Protein AF-0000000072255790 (afdb_homodimer)

Secondary structure (DSSP, 8-state):
-EEEEEETTSTHHHHHHHHHHHT--EEEEEE---TTT-PPPGGGGGT-TT--S-EEEETTEEEESHHHHHHHHHHHH--S--SPPTTSHHHHHHHHHHHHIIIIIHHHHHHHHHHHHHHHSS--TTTHHHHHHHHHHHIIIIIHHHHHHHHHHHHHHHHH-SBTTBSS--HHHHHHHHHHHHHHHTT---TT-HHHHHHHHHHHHSHHHHHHHHHHT----/-EEEEEETTSTHHHHHHHHHHHT--EEEEEE---TTT-PPPGGGGGT-TT--S-EEEETTEEEESHHHHHHHHHHHH--S--SPPTTSHHHHHHHHHHHHIIIIIHHHHHHHHHHHHHHHSS--TTTHHHHHHHHHHHIIIIIHHHHHHHHHHHHHHHHH-SBTTBSS--HHHHHHHHHHHHHHHTT---TT-HHHHHHHHHHHHSHHHHHHHHHHT----

Foldseek 3Di:
DKEWEDEPPALSLLVLLLCLVLVDDYHYDYWYADPQPRDTDPVLCVLPVVSDDGWMDDPRDIDDDPLGSNCVCCVVRNPPCLAPDPPDLLNVLLVCLSCCQPPQQVVLLVLLVVLVCQQVPDDPPVCNVVSVVVSVVCCVVPSLVSNCVVLVVVLVCLVQAVARSHPDHHSSLSSNLLSLLSCVLSVVDDPVRVSSVVSNVVCCPDPSSVVSCVVSVHNND/DKEWEDEPPALSLLVLLLCLVLVDDYHYDYWYADPQPRDTDPVLCVLPVVSDDGWMDDPRDIDDDPLGSNCVCCVVRNPPCLAPDPPDLLNVLLVCLSCCQPPQQVVLLVLLVVLVCQQVPDDPPVCNVVSVVVSVVCCVVPSLVSNCVVLVVVLVCLVQAVARSHPDHHSSLSSNLLSLLSCVLSVVDDPVRVSSVVSNVVCCPDPSSVVSCVVSVHNND

InterPro domains:
  IPR004045 Glutathione S-transferase, N-terminal [PF13409] (12-73)
  IPR004045 Glutathione S-transferase, N-terminal [PS50404] (1-81)
  IPR004046 Glutathione S-transferase, C-terminal [PF00043] (144-207)
  IPR010987 Glutathione S-transferase, C-terminal-like [PS50405] (87-221)
  IPR036249 Thioredoxin-like superfamily [SSF52833] (1-84)
  IPR036282 Glutathione S-transferase, C-terminal domain superfamily [SSF47616] (82-215)
  IPR040079 Glutathione transferase family [SFLDS00019] (1-217)

Nearest PDB structures (foldseek):
  4hz4-assembly1_A-2  TM=8.778E-01  e=7.859E-15  Actinobacillus pleuropneumoniae
  3zmk-assembly2_D  TM=7.976E-01  e=3.983E-09  Anopheles funestus
  3wyw-assembly1_A  TM=8.331E-01  e=2.215E-08  Nilaparvata lugens
  8z3b-assembly1_A  TM=8.181E-01  e=3.797E-08  Plutella xylostella
  5ft3-assembly1_A  TM=7.847E-01  e=9.175E-08  Aedes aegypti

Structure (mmCIF, N/CA/C/O backbone):
data_AF-0000000072255790-model_v1
#
loop_
_entity.id
_entity.type
_entity.pdbx_description
1 polymer 'glutathione transferase'
#
loop_
_atom_site.group_PDB
_atom_site.id
_atom_site.type_symbol
_atom_site.label_atom_id
_atom_site.label_alt_id
_atom_site.label_comp_id
_atom_site.label_asym_id
_atom_site.label_entity_id
_atom_site.label_seq_id
_atom_site.pdbx_PDB_ins_code
_atom_site.Cartn_x
_atom_site.Cartn_y
_atom_site.Cartn_z
_atom_site.occupancy
_atom_site.B_iso_or_equiv
_atom_site.auth_seq_id
_atom_site.auth_comp_id
_atom_site.auth_asym_id
_atom_site.auth_atom_id
_atom_site.pdbx_PDB_model_num
ATOM 1 N N . MET A 1 1 ? -0.159 -3.484 -28.5 1 91.5 1 MET A N 1
ATOM 2 C CA . MET A 1 1 ? 1.009 -2.719 -28.078 1 91.5 1 MET A CA 1
ATOM 3 C C . MET A 1 1 ? 0.772 -2.07 -26.719 1 91.5 1 MET A C 1
ATOM 5 O O . MET A 1 1 ? -0.314 -1.554 -26.453 1 91.5 1 MET A O 1
ATOM 9 N N . ILE A 1 2 ? 1.697 -2.137 -25.812 1 98.56 2 ILE A N 1
ATOM 10 C CA . ILE A 1 2 ? 1.582 -1.591 -24.469 1 98.56 2 ILE A CA 1
ATOM 11 C C . ILE A 1 2 ? 1.621 -0.065 -24.516 1 98.56 2 ILE A C 1
ATOM 13 O O . ILE A 1 2 ? 2.422 0.514 -25.266 1 98.56 2 ILE A O 1
ATOM 17 N N . THR A 1 3 ? 0.725 0.592 -23.812 1 98.81 3 THR A N 1
ATOM 18 C CA . THR A 1 3 ? 0.775 2.037 -23.625 1 98.81 3 THR A CA 1
ATOM 19 C C . THR A 1 3 ? 0.955 2.383 -22.156 1 98.81 3 THR A C 1
ATOM 21 O O . THR A 1 3 ? 0.157 1.968 -21.312 1 98.81 3 THR A O 1
ATOM 24 N N . LEU A 1 4 ? 1.981 3.07 -21.828 1 98.81 4 LEU A N 1
ATOM 25 C CA . LEU A 1 4 ? 2.199 3.619 -20.5 1 98.81 4 LEU A CA 1
ATOM 26 C C . LEU A 1 4 ? 1.659 5.043 -20.406 1 98.81 4 LEU A C 1
ATOM 28 O O . LEU A 1 4 ? 2.062 5.918 -21.172 1 98.81 4 LEU A O 1
ATOM 32 N N . HIS A 1 5 ? 0.743 5.32 -19.562 1 98.81 5 HIS A N 1
ATOM 33 C CA . HIS A 1 5 ? 0.313 6.676 -19.234 1 98.81 5 HIS A CA 1
ATOM 34 C C . HIS A 1 5 ? 1.165 7.27 -18.125 1 98.81 5 HIS A C 1
ATOM 36 O O . HIS A 1 5 ? 0.961 6.957 -16.938 1 98.81 5 HIS A O 1
ATOM 42 N N . TYR A 1 6 ? 2.084 8.148 -18.516 1 98.19 6 TYR A N 1
ATOM 43 C CA . TYR A 1 6 ? 3.137 8.656 -17.641 1 98.19 6 TYR A CA 1
ATOM 44 C C . TYR A 1 6 ? 2.82 10.062 -17.156 1 98.19 6 TYR A C 1
ATOM 46 O O . TYR A 1 6 ? 2.693 10.984 -17.969 1 98.19 6 TYR A O 1
ATOM 54 N N . LEU A 1 7 ? 2.627 10.25 -15.914 1 97.94 7 LEU A N 1
ATOM 55 C CA . LEU A 1 7 ? 2.549 11.547 -15.258 1 97.94 7 LEU A CA 1
ATOM 56 C C . LEU A 1 7 ? 3.885 11.914 -14.625 1 97.94 7 LEU A C 1
ATOM 58 O O . LEU A 1 7 ? 4.492 11.102 -13.922 1 97.94 7 LEU A O 1
ATOM 62 N N . ASN A 1 8 ? 4.363 13.148 -14.844 1 95.69 8 ASN A N 1
ATOM 63 C CA . ASN A 1 8 ? 5.617 13.547 -14.211 1 95.69 8 ASN A CA 1
ATOM 64 C C . ASN A 1 8 ? 5.512 13.492 -12.688 1 95.69 8 ASN A C 1
ATOM 66 O O . ASN A 1 8 ? 4.445 13.742 -12.125 1 95.69 8 ASN A O 1
ATOM 70 N N . GLN A 1 9 ? 6.672 13.117 -12.047 1 94.31 9 GLN A N 1
ATOM 71 C CA . GLN A 1 9 ? 6.762 13.047 -10.594 1 94.31 9 GLN A CA 1
ATOM 72 C C . GLN A 1 9 ? 5.719 12.094 -10.023 1 94.31 9 GLN A C 1
ATOM 74 O O . GLN A 1 9 ? 4.973 12.461 -9.109 1 94.31 9 GLN A O 1
ATOM 79 N N . SER A 1 10 ? 5.668 10.969 -10.633 1 96.81 10 SER A N 1
ATOM 80 C CA . SER A 1 10 ? 4.727 9.945 -10.18 1 96.81 10 SER A CA 1
ATOM 81 C C . SER A 1 10 ? 5.383 8.57 -10.133 1 96.81 10 SER A C 1
ATOM 83 O O . SER A 1 10 ? 6.527 8.406 -10.562 1 96.81 10 SER A O 1
ATOM 85 N N . ARG A 1 11 ? 4.66 7.578 -9.602 1 97.81 11 ARG A N 1
ATOM 86 C CA . ARG A 1 11 ? 5.09 6.184 -9.523 1 97.81 11 ARG A CA 1
ATOM 87 C C . ARG A 1 11 ? 5.266 5.59 -10.922 1 97.81 11 ARG A C 1
ATOM 89 O O . ARG A 1 11 ? 5.797 4.484 -11.062 1 97.81 11 ARG A O 1
ATOM 96 N N . ALA A 1 12 ? 4.938 6.312 -11.961 1 98.12 12 ALA A N 1
ATOM 97 C CA . ALA A 1 12 ? 4.996 5.777 -13.32 1 98.12 12 ALA A CA 1
ATOM 98 C C . ALA A 1 12 ? 6.445 5.574 -13.766 1 98.12 12 ALA A C 1
ATOM 100 O O . ALA A 1 12 ? 6.711 4.828 -14.711 1 98.12 12 ALA A O 1
ATOM 101 N N . LEU A 1 13 ? 7.336 6.23 -13.094 1 98.06 13 LEU A N 1
ATOM 102 C CA . LEU A 1 13 ? 8.742 6.082 -13.445 1 98.06 13 LEU A CA 1
ATOM 103 C C . LEU A 1 13 ? 9.195 4.633 -13.305 1 98.06 13 LEU A C 1
ATOM 105 O O . LEU A 1 13 ? 9.945 4.125 -14.133 1 98.06 13 LEU A O 1
ATOM 109 N N . ARG A 1 14 ? 8.711 3.941 -12.273 1 98.44 14 ARG A N 1
ATOM 110 C CA . ARG A 1 14 ? 9.188 2.576 -12.078 1 98.44 14 ARG A CA 1
ATOM 111 C C . ARG A 1 14 ? 8.57 1.631 -13.109 1 98.44 14 ARG A C 1
ATOM 113 O O . ARG A 1 14 ? 9.18 0.618 -13.469 1 98.44 14 ARG A O 1
ATOM 120 N N . VAL A 1 15 ? 7.387 1.988 -13.602 1 98.69 15 VAL A N 1
ATOM 121 C CA . VAL A 1 15 ? 6.801 1.173 -14.664 1 98.69 15 VAL A CA 1
ATOM 122 C C . VAL A 1 15 ? 7.574 1.377 -15.961 1 98.69 15 VAL A C 1
ATOM 124 O O . VAL A 1 15 ? 7.82 0.421 -16.703 1 98.69 15 VAL A O 1
ATOM 127 N N . TRP A 1 16 ? 7.91 2.639 -16.156 1 98.62 16 TRP A N 1
ATOM 128 C CA . TRP A 1 16 ? 8.742 2.928 -17.328 1 98.62 16 TRP A CA 1
ATOM 129 C C . TRP A 1 16 ? 10.055 2.146 -17.266 1 98.62 16 TRP A C 1
ATOM 131 O O . TRP A 1 16 ? 10.438 1.485 -18.234 1 98.62 16 TRP A O 1
ATOM 141 N N . TRP A 1 17 ? 10.711 2.17 -16.141 1 98.75 17 TRP A N 1
ATOM 142 C CA . TRP A 1 17 ? 11.938 1.422 -15.906 1 98.75 17 TRP A CA 1
ATOM 143 C C . TRP A 1 17 ? 11.734 -0.065 -16.172 1 98.75 17 TRP A C 1
ATOM 145 O O . TRP A 1 17 ? 12.531 -0.693 -16.875 1 98.75 17 TRP A O 1
ATOM 155 N N . LEU A 1 18 ? 10.648 -0.625 -15.695 1 98.88 18 LEU A N 1
ATOM 156 C CA . LEU A 1 18 ? 10.344 -2.039 -15.891 1 98.88 18 LEU A CA 1
ATOM 157 C C . LEU A 1 18 ? 10.219 -2.369 -17.375 1 98.88 18 LEU A C 1
ATOM 159 O O . LEU A 1 18 ? 10.75 -3.385 -17.828 1 98.88 18 LEU A O 1
ATOM 163 N N . LEU A 1 19 ? 9.523 -1.516 -18.094 1 98.81 19 LEU A N 1
ATOM 164 C CA . LEU A 1 19 ? 9.336 -1.751 -19.531 1 98.81 19 LEU A CA 1
ATOM 165 C C . LEU A 1 19 ? 10.68 -1.786 -20.25 1 98.81 19 LEU A C 1
ATOM 167 O O . LEU A 1 19 ? 10.891 -2.607 -21.141 1 98.81 19 LEU A O 1
ATOM 171 N N . GLU A 1 20 ? 11.57 -0.917 -19.812 1 98.69 20 GLU A N 1
ATOM 172 C CA . GLU A 1 20 ? 12.922 -0.911 -20.375 1 98.69 20 GLU A CA 1
ATOM 173 C C . GLU A 1 20 ? 13.672 -2.188 -20.031 1 98.69 20 GLU A C 1
ATOM 175 O O . GLU A 1 20 ? 14.406 -2.736 -20.859 1 98.69 20 GLU A O 1
ATOM 180 N N . GLU A 1 21 ? 13.531 -2.656 -18.797 1 98.75 21 GLU A N 1
ATOM 181 C CA . GLU A 1 21 ? 14.18 -3.896 -18.375 1 98.75 21 GLU A CA 1
ATOM 182 C C . GLU A 1 21 ? 13.656 -5.09 -19.172 1 98.75 21 GLU A C 1
ATOM 184 O O . GLU A 1 21 ? 14.414 -6.004 -19.5 1 98.75 21 GLU A O 1
ATOM 189 N N . LEU A 1 22 ? 12.375 -5.047 -19.438 1 98.62 22 LEU A N 1
ATOM 190 C CA . LEU A 1 22 ? 11.727 -6.16 -20.125 1 98.62 22 LEU A CA 1
ATOM 191 C C . LEU A 1 22 ? 12.039 -6.141 -21.625 1 98.62 22 LEU A C 1
ATOM 193 O O . LEU A 1 22 ? 11.859 -7.148 -22.312 1 98.62 22 LEU A O 1
ATOM 197 N N . GLU A 1 23 ? 12.477 -5.039 -22.156 1 97.69 23 GLU A N 1
ATOM 198 C CA . GLU A 1 23 ? 12.82 -4.871 -23.562 1 97.69 23 GLU A CA 1
ATOM 199 C C . GLU A 1 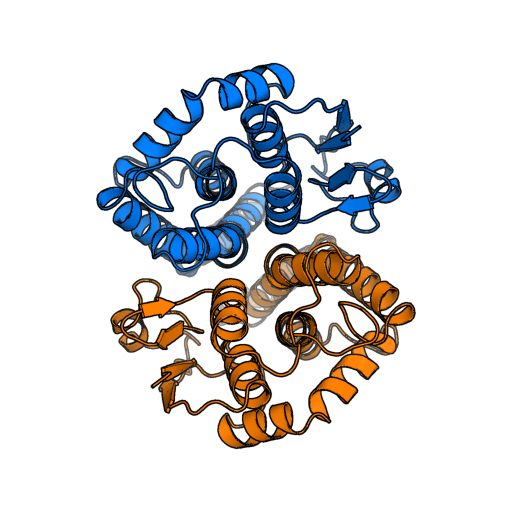23 ? 11.656 -5.25 -24.469 1 97.69 23 GLU A C 1
ATOM 201 O O . GLU A 1 23 ? 11.82 -6.016 -25.406 1 97.69 23 GLU A O 1
ATOM 206 N N . VAL A 1 24 ? 10.516 -4.762 -24.125 1 97.25 24 VAL A N 1
ATOM 207 C CA . VAL A 1 24 ? 9.328 -4.941 -24.953 1 97.25 24 VAL A CA 1
ATOM 208 C C . VAL A 1 24 ? 8.922 -3.604 -25.578 1 97.25 24 VAL A C 1
ATOM 210 O O . VAL A 1 24 ? 9.188 -2.543 -25 1 97.25 24 VAL A O 1
ATOM 213 N N . PRO A 1 25 ? 8.375 -3.68 -26.766 1 97.56 25 PRO A N 1
ATOM 214 C CA . PRO A 1 25 ? 7.887 -2.428 -27.359 1 97.56 25 PRO A CA 1
ATOM 215 C C . PRO A 1 25 ? 6.742 -1.811 -26.562 1 97.56 25 PRO A C 1
ATOM 217 O O . PRO A 1 25 ? 5.879 -2.531 -26.047 1 97.56 25 PRO A O 1
ATOM 220 N N . TYR A 1 26 ? 6.766 -0.517 -26.438 1 98.38 26 TYR A N 1
ATOM 221 C CA . TYR A 1 26 ? 5.703 0.207 -25.734 1 98.38 26 TYR A CA 1
ATOM 222 C C . TYR A 1 26 ? 5.586 1.634 -26.266 1 98.38 26 TYR A C 1
ATOM 224 O O . TYR A 1 26 ? 6.523 2.158 -26.859 1 98.38 26 TYR A O 1
ATOM 232 N N . ASP A 1 27 ? 4.445 2.197 -26.078 1 98.44 27 ASP A N 1
ATOM 233 C CA . ASP A 1 27 ? 4.199 3.619 -26.281 1 98.44 27 ASP A CA 1
ATOM 234 C C . ASP A 1 27 ? 4.02 4.352 -24.953 1 98.44 27 ASP A C 1
ATOM 236 O O . ASP A 1 27 ? 3.674 3.738 -23.953 1 98.44 27 ASP A O 1
ATOM 240 N N . VAL A 1 28 ? 4.281 5.652 -25.016 1 98.25 28 VAL A N 1
ATOM 241 C CA . VAL A 1 28 ? 4.098 6.461 -23.812 1 98.25 28 VAL A CA 1
ATOM 242 C C . VAL A 1 28 ? 3.182 7.645 -24.125 1 98.25 28 VAL A C 1
ATOM 244 O O . VAL A 1 28 ? 3.391 8.359 -25.109 1 98.25 28 VAL A O 1
ATOM 247 N N . LYS A 1 29 ? 2.15 7.773 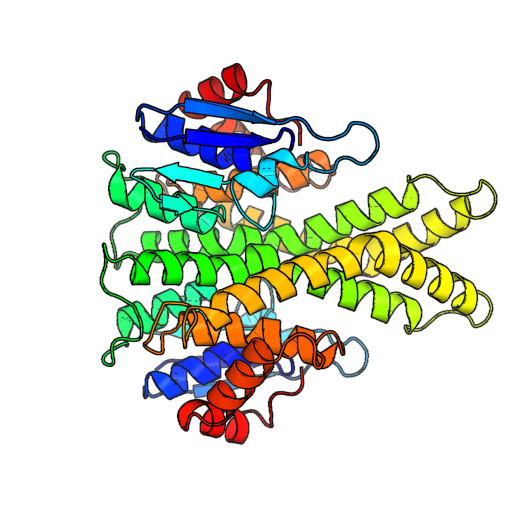-23.406 1 98.38 29 LYS A N 1
ATOM 248 C CA . LYS A 1 29 ? 1.379 9.008 -23.344 1 98.38 29 LYS A CA 1
ATOM 249 C C . LYS A 1 29 ? 1.753 9.836 -22.109 1 98.38 29 LYS A C 1
ATOM 251 O O . LYS A 1 29 ? 1.591 9.375 -20.984 1 98.38 29 LYS A O 1
ATOM 256 N N . ARG A 1 30 ? 2.16 11.031 -22.344 1 97.56 30 ARG A N 1
ATOM 257 C CA . ARG A 1 30 ? 2.686 11.867 -21.266 1 97.56 30 ARG A CA 1
ATOM 258 C C . ARG A 1 30 ? 1.626 12.836 -20.75 1 97.56 30 ARG A C 1
ATOM 260 O O . ARG A 1 30 ? 0.85 13.383 -21.531 1 97.56 30 ARG A O 1
ATOM 267 N N . TYR A 1 31 ? 1.588 12.977 -19.5 1 97.56 31 TYR A N 1
ATOM 268 C CA . TYR A 1 31 ? 0.763 13.953 -18.781 1 97.56 31 TYR A CA 1
ATOM 269 C C . TYR A 1 31 ? 1.612 14.82 -17.875 1 97.56 31 TYR A C 1
ATOM 271 O O . TYR A 1 31 ? 2.635 14.375 -17.344 1 97.56 31 TYR A O 1
ATOM 279 N N . GLN A 1 32 ? 1.196 16.047 -17.703 1 95.88 32 GLN A N 1
ATOM 280 C CA . GLN A 1 32 ? 1.901 16.984 -16.828 1 95.88 32 GLN A CA 1
ATOM 281 C C . GLN A 1 32 ? 1.011 17.422 -15.68 1 95.88 32 GLN A C 1
ATOM 283 O O . GLN A 1 32 ? -0.169 17.719 -15.875 1 95.88 32 GLN A O 1
ATOM 288 N N . ARG A 1 33 ? 1.603 17.422 -14.5 1 95.31 33 ARG A N 1
ATOM 289 C CA . ARG A 1 33 ? 0.9 17.969 -13.344 1 95.31 33 ARG A CA 1
ATOM 290 C C . ARG A 1 33 ? 0.664 19.453 -13.508 1 95.31 33 ARG A C 1
ATOM 292 O O . ARG A 1 33 ? 1.462 20.156 -14.141 1 95.31 33 ARG A O 1
ATOM 299 N N . ASP A 1 34 ? -0.507 19.812 -12.844 1 93.88 34 ASP A N 1
ATOM 300 C CA . ASP A 1 34 ? -0.722 21.25 -12.75 1 93.88 34 ASP A CA 1
ATOM 301 C C . ASP A 1 34 ? 0.382 21.922 -11.93 1 93.88 34 ASP A C 1
ATOM 303 O O . ASP A 1 34 ? 0.703 21.469 -10.828 1 93.88 34 ASP A O 1
ATOM 307 N N . GLU A 1 35 ? 0.889 22.984 -12.367 1 89.62 35 GLU A N 1
ATOM 308 C CA . GLU A 1 35 ? 2.057 23.594 -11.742 1 89.62 35 GLU A CA 1
ATOM 309 C C . GLU A 1 35 ? 1.704 24.188 -10.383 1 89.62 35 GLU A C 1
ATOM 311 O O . GLU A 1 35 ? 2.566 24.312 -9.508 1 89.62 35 GLU A O 1
ATOM 316 N N . THR A 1 36 ? 0.464 24.531 -10.266 1 86.38 36 THR A N 1
ATOM 317 C CA . THR A 1 36 ? 0.039 25.188 -9.031 1 86.38 36 THR A CA 1
ATOM 318 C C . THR A 1 36 ? -0.471 24.156 -8.023 1 86.38 36 THR A C 1
ATOM 320 O O . THR A 1 36 ? 0.025 24.078 -6.898 1 86.38 36 THR A O 1
ATOM 323 N N . THR A 1 37 ? -1.262 23.266 -8.477 1 86.69 37 THR A N 1
ATOM 324 C CA . THR A 1 37 ? -1.929 22.359 -7.551 1 86.69 37 THR A CA 1
ATOM 325 C C . THR A 1 37 ? -1.166 21.047 -7.445 1 86.69 37 THR A C 1
ATOM 327 O O . THR A 1 37 ? -1.41 20.25 -6.531 1 86.69 37 THR A O 1
ATOM 330 N N . MET A 1 38 ? -0.353 20.766 -8.422 1 88.88 38 MET A N 1
ATOM 331 C CA . MET A 1 38 ? 0.423 19.531 -8.516 1 88.88 38 MET A CA 1
ATOM 332 C C . MET A 1 38 ? -0.489 18.328 -8.734 1 88.88 38 MET A C 1
ATOM 334 O O . MET A 1 38 ? -0.078 17.188 -8.523 1 88.88 38 MET A O 1
ATOM 338 N N . LEU A 1 39 ? -1.723 18.609 -9.148 1 91.69 39 LEU A N 1
ATOM 339 C CA . LEU A 1 39 ? -2.674 17.531 -9.414 1 91.69 39 LEU A CA 1
ATOM 340 C C . LEU A 1 39 ? -2.564 17.047 -10.859 1 91.69 39 LEU A C 1
ATOM 342 O O . LEU A 1 39 ? -2.1 17.797 -11.727 1 91.69 39 LEU A O 1
ATOM 346 N N . ALA A 1 40 ? -2.9 15.789 -11.039 1 96 40 ALA A N 1
ATOM 347 C CA . ALA A 1 40 ? -2.957 15.234 -12.391 1 96 40 ALA A CA 1
ATOM 348 C C . ALA A 1 40 ? -4.059 15.898 -13.211 1 96 40 ALA A C 1
ATOM 350 O O . ALA A 1 40 ? -5.078 16.328 -12.664 1 96 40 ALA A O 1
ATOM 351 N N . PRO A 1 41 ? -3.854 15.969 -14.523 1 97 41 PRO A N 1
ATOM 352 C CA . PRO A 1 41 ? -4.902 16.547 -15.375 1 97 41 PRO A CA 1
ATOM 353 C C . PRO A 1 41 ? -6.109 15.617 -15.523 1 97 41 PRO A C 1
ATOM 355 O O . PRO A 1 41 ? -5.984 14.398 -15.359 1 97 41 PRO A O 1
ATOM 358 N N . ALA A 1 42 ? -7.238 16.188 -15.836 1 95.25 42 ALA A N 1
ATOM 359 C CA . ALA A 1 42 ? -8.508 15.461 -15.914 1 95.25 42 ALA A CA 1
ATOM 360 C C . ALA A 1 42 ? -8.469 14.398 -17.016 1 95.25 42 ALA A C 1
ATOM 362 O O . ALA A 1 42 ? -9.242 13.445 -16.984 1 95.25 42 ALA A O 1
ATOM 363 N N . GLU A 1 43 ? -7.574 14.547 -17.953 1 97 43 GLU A N 1
ATOM 364 C CA . GLU A 1 43 ? -7.465 13.625 -19.078 1 97 43 GLU A CA 1
ATOM 365 C C . GLU A 1 43 ? -7.164 12.203 -18.594 1 97 43 GLU A C 1
ATOM 367 O O . GLU A 1 43 ? -7.57 11.234 -19.234 1 97 43 GLU A O 1
ATOM 372 N N . LEU A 1 44 ? -6.465 12.148 -17.516 1 97.81 44 LEU A N 1
ATOM 373 C CA . LEU A 1 44 ? -6.098 10.836 -17.016 1 97.81 44 LEU A CA 1
ATOM 374 C C . LEU A 1 44 ? -7.328 10.062 -16.547 1 97.81 44 LEU A C 1
ATOM 376 O O . LEU A 1 44 ? -7.316 8.828 -16.516 1 97.81 44 LEU A O 1
ATOM 380 N N . LYS A 1 45 ? -8.383 10.766 -16.188 1 97.25 45 LYS A N 1
ATOM 381 C CA . LYS A 1 45 ? -9.617 10.133 -15.734 1 97.25 45 LYS A CA 1
ATOM 382 C C . LYS A 1 45 ? -10.32 9.422 -16.891 1 97.25 45 LYS A C 1
ATOM 384 O O . LYS A 1 45 ? -11.18 8.57 -16.672 1 97.25 45 LYS A O 1
ATOM 389 N N . ARG A 1 46 ? -9.953 9.719 -18.094 1 97.12 46 ARG A N 1
ATOM 390 C CA . ARG A 1 46 ? -10.508 9.055 -19.266 1 97.12 46 ARG A CA 1
ATOM 391 C C . ARG A 1 46 ? -9.914 7.656 -19.438 1 97.12 46 ARG A C 1
ATOM 393 O O . ARG A 1 46 ? -10.508 6.801 -20.094 1 97.12 46 ARG A O 1
ATOM 400 N N . VAL A 1 47 ? -8.727 7.52 -18.844 1 97.81 47 VAL A N 1
ATOM 401 C CA . VAL A 1 47 ? -8.047 6.234 -18.938 1 97.81 47 VAL A CA 1
ATOM 402 C C . VAL A 1 47 ? -8.508 5.309 -17.828 1 97.81 47 VAL A C 1
ATOM 404 O O . VAL A 1 47 ? -8.789 4.129 -18.062 1 97.81 47 VAL A O 1
ATOM 407 N N . HIS A 1 48 ? -8.625 5.859 -16.672 1 98.06 48 HIS A N 1
ATOM 408 C CA . HIS A 1 48 ? -9.062 5.141 -15.477 1 98.06 48 HIS A CA 1
ATOM 409 C C . HIS A 1 48 ? -9.805 6.07 -14.523 1 98.06 48 HIS A C 1
ATOM 411 O O . HIS A 1 48 ? -9.383 7.207 -14.305 1 98.06 48 HIS A O 1
ATOM 417 N N . PRO A 1 49 ? -10.805 5.582 -13.805 1 97.31 49 PRO A N 1
ATOM 418 C CA . PRO A 1 49 ? -11.672 6.453 -13.008 1 97.31 49 PRO A CA 1
ATOM 419 C C . PRO A 1 49 ? -10.914 7.172 -11.891 1 97.31 49 PRO A C 1
ATOM 421 O O . PRO A 1 49 ? -11.305 8.266 -11.484 1 97.31 49 PRO A O 1
ATOM 424 N N . LEU A 1 50 ? -9.852 6.652 -11.445 1 97.81 50 LEU A N 1
ATOM 425 C CA . LEU A 1 50 ? -9.109 7.25 -10.344 1 97.81 50 LEU A CA 1
ATOM 426 C C . LEU A 1 50 ? -8.227 8.398 -10.836 1 97.81 50 LEU A C 1
ATOM 428 O O . LEU A 1 50 ? -7.762 9.219 -10.047 1 97.81 50 LEU A O 1
ATOM 432 N N . GLY A 1 51 ? -7.965 8.438 -12.117 1 97.81 51 GLY A N 1
ATOM 433 C CA . GLY A 1 51 ? -7.223 9.539 -12.719 1 97.81 51 GLY A CA 1
ATOM 434 C C . GLY A 1 51 ? -5.797 9.641 -12.211 1 97.81 51 GLY A C 1
ATOM 435 O O . GLY A 1 51 ? -5.27 10.75 -12.062 1 97.81 51 GLY A O 1
ATOM 436 N N . LYS A 1 52 ? -5.219 8.492 -11.938 1 96.88 52 LYS A N 1
ATOM 437 C CA . LYS A 1 52 ? -3.867 8.484 -11.391 1 96.88 52 LYS A CA 1
ATOM 438 C C . LYS A 1 52 ? -2.898 7.754 -12.312 1 96.88 52 LYS A C 1
ATOM 440 O O . LYS A 1 52 ? -3.316 7.133 -13.297 1 96.88 52 LYS A O 1
ATOM 445 N N . SER A 1 53 ? -1.697 7.918 -12.078 1 97.88 53 SER A N 1
ATOM 446 C CA . SER A 1 53 ? -0.581 7.234 -12.719 1 97.88 53 SER A CA 1
ATOM 447 C C . SER A 1 53 ? 0.33 6.57 -11.695 1 97.88 53 SER A C 1
ATOM 449 O O . SER A 1 53 ? 0.607 7.145 -10.641 1 97.88 53 SER A O 1
ATOM 451 N N . PRO A 1 54 ? 0.727 5.32 -12 1 97.94 54 PRO A N 1
ATOM 452 C CA . PRO A 1 54 ? 0.808 4.66 -13.305 1 97.94 54 PRO A CA 1
ATOM 453 C C . PRO A 1 54 ? -0.483 3.934 -13.68 1 97.94 54 PRO A C 1
ATOM 455 O O . PRO A 1 54 ? -1.225 3.49 -12.797 1 97.94 54 PRO A O 1
ATOM 458 N N . VAL A 1 55 ? -0.732 3.91 -14.922 1 98.75 55 VAL A N 1
ATOM 459 C CA . VAL A 1 55 ? -1.743 3.074 -15.562 1 98.75 55 VAL A CA 1
ATOM 460 C C . VAL A 1 55 ? -1.276 2.678 -16.953 1 98.75 55 VAL A C 1
ATOM 462 O O . VAL A 1 55 ? -0.662 3.479 -17.672 1 98.75 55 VAL A O 1
ATOM 465 N N . ILE A 1 56 ? -1.479 1.408 -17.328 1 98.88 56 ILE A N 1
ATOM 466 C CA . ILE A 1 56 ? -1.09 0.951 -18.656 1 98.88 56 ILE A CA 1
ATOM 467 C C . ILE A 1 56 ? -2.301 0.356 -19.375 1 98.88 56 ILE A C 1
ATOM 469 O O . ILE A 1 56 ? -3.287 -0.016 -18.734 1 98.88 56 ILE A O 1
ATOM 473 N N . GLU A 1 57 ? -2.227 0.341 -20.641 1 98.75 57 GLU A N 1
ATOM 474 C CA . GLU A 1 57 ? -3.123 -0.426 -21.5 1 98.75 57 GLU A CA 1
ATOM 475 C C . GLU A 1 57 ? -2.365 -1.509 -22.266 1 98.75 57 GLU A C 1
ATOM 477 O O . GLU A 1 57 ? -1.284 -1.257 -22.797 1 98.75 57 GLU A O 1
ATOM 482 N N . ASP A 1 58 ? -2.834 -2.684 -22.234 1 98.38 58 ASP A N 1
ATOM 483 C CA . ASP A 1 58 ? -2.258 -3.795 -22.984 1 98.38 58 ASP A CA 1
ATOM 484 C C . ASP A 1 58 ? -3.334 -4.801 -23.391 1 98.38 58 ASP A C 1
ATOM 486 O O . ASP A 1 58 ? -4.027 -5.355 -22.547 1 98.38 58 ASP A O 1
ATOM 490 N N . ASP A 1 59 ? -3.508 -5.082 -24.703 1 95.88 59 ASP A N 1
ATOM 491 C CA . ASP A 1 59 ? -4.434 -6.074 -25.234 1 95.88 59 ASP A CA 1
ATOM 492 C C . ASP A 1 59 ? -5.855 -5.832 -24.719 1 95.88 59 ASP A C 1
ATOM 494 O O . ASP A 1 59 ? -6.504 -6.75 -24.219 1 95.88 59 ASP A O 1
ATOM 498 N N . GLY A 1 60 ? -6.211 -4.602 -24.688 1 95.38 60 GLY A N 1
ATOM 499 C CA . GLY A 1 60 ? -7.578 -4.234 -24.359 1 95.38 60 GLY A CA 1
ATOM 500 C C . GLY A 1 60 ? -7.816 -4.121 -22.859 1 95.38 60 GLY A C 1
ATOM 501 O O . GLY A 1 60 ? -8.922 -3.791 -22.422 1 95.38 60 GLY A O 1
ATOM 502 N N . GLN A 1 61 ? -6.766 -4.316 -22.062 1 96.44 61 GLN A N 1
ATOM 503 C CA . GLN A 1 61 ? -6.883 -4.219 -20.609 1 96.44 61 GLN A CA 1
ATOM 504 C C . GLN A 1 61 ? -6.266 -2.92 -20.094 1 96.44 61 GLN A C 1
ATOM 506 O O . GLN A 1 61 ? -5.242 -2.467 -20.609 1 96.44 61 GLN A O 1
ATOM 511 N N . VAL A 1 62 ? -6.918 -2.297 -19.125 1 98.25 62 VAL A N 1
ATOM 512 C CA . VAL A 1 62 ? -6.375 -1.165 -18.375 1 98.25 62 VAL A CA 1
ATOM 513 C C . VAL A 1 62 ? -5.941 -1.622 -16.984 1 98.25 62 VAL A C 1
ATOM 515 O O . VAL A 1 62 ? -6.742 -2.172 -16.234 1 98.25 62 VAL A O 1
ATOM 518 N N . ILE A 1 63 ? -4.703 -1.434 -16.672 1 98.44 63 ILE A N 1
ATOM 519 C CA . ILE A 1 63 ? -4.148 -1.951 -15.422 1 98.44 63 ILE A CA 1
ATOM 520 C C . ILE A 1 63 ? -3.514 -0.812 -14.633 1 98.44 63 ILE A C 1
ATOM 522 O O . ILE A 1 63 ? -2.664 -0.083 -15.148 1 98.44 63 ILE A O 1
ATOM 526 N N . ALA A 1 64 ? -3.963 -0.692 -13.391 1 98.38 64 ALA A N 1
ATOM 527 C CA . ALA A 1 64 ? -3.406 0.298 -12.477 1 98.38 64 ALA A CA 1
ATOM 528 C C . ALA A 1 64 ? -2.719 -0.377 -11.289 1 98.38 64 ALA A C 1
ATOM 530 O O . ALA A 1 64 ? -2.717 -1.605 -11.188 1 98.38 64 ALA A O 1
ATOM 531 N N . GLU A 1 65 ? -2.193 0.404 -10.406 1 98.38 65 GLU A N 1
ATOM 532 C CA . GLU A 1 65 ? -1.444 -0.058 -9.242 1 98.38 65 GLU A CA 1
ATOM 533 C C . GLU A 1 65 ? -0.061 -0.565 -9.633 1 98.38 65 GLU A C 1
ATOM 535 O O . GLU A 1 65 ? 0.058 -1.519 -10.406 1 98.38 65 GLU A O 1
ATOM 540 N N . SER A 1 66 ? 0.99 0.036 -9.023 1 98.62 66 SER A N 1
ATOM 541 C CA . SER A 1 66 ? 2.365 -0.291 -9.383 1 98.62 66 SER A CA 1
ATOM 542 C C . SER A 1 66 ? 2.631 -1.787 -9.25 1 98.62 66 SER A C 1
ATOM 544 O O . SER A 1 66 ? 3.084 -2.43 -10.203 1 98.62 66 SER A O 1
ATOM 546 N N . GLY A 1 67 ? 2.275 -2.342 -8.086 1 98.75 67 GLY A N 1
ATOM 547 C CA . GLY A 1 67 ? 2.516 -3.76 -7.871 1 98.75 67 GLY A CA 1
ATOM 548 C C . GLY A 1 67 ? 1.761 -4.648 -8.836 1 98.75 67 GLY A C 1
ATOM 549 O O . GLY A 1 67 ? 2.301 -5.645 -9.328 1 98.75 67 GLY A O 1
ATOM 550 N N . ALA A 1 68 ? 0.542 -4.305 -9.172 1 98.81 68 ALA A N 1
ATOM 551 C CA . ALA A 1 68 ? -0.271 -5.078 -10.102 1 98.81 68 ALA A CA 1
ATOM 552 C C . ALA A 1 68 ? 0.293 -4.996 -11.523 1 98.81 68 ALA A C 1
ATOM 554 O O . ALA A 1 68 ? 0.324 -5.996 -12.242 1 98.81 68 ALA A O 1
ATOM 555 N N . ILE A 1 69 ? 0.724 -3.818 -11.914 1 98.88 69 ILE A N 1
ATOM 556 C CA . ILE A 1 69 ? 1.313 -3.627 -13.242 1 98.88 69 ILE A CA 1
ATOM 557 C C . ILE A 1 69 ? 2.584 -4.465 -13.359 1 98.88 69 ILE A C 1
ATOM 559 O O . ILE A 1 69 ? 2.801 -5.129 -14.375 1 98.88 69 ILE A O 1
ATOM 563 N N . ILE A 1 70 ? 3.389 -4.422 -12.305 1 98.88 70 ILE A N 1
ATOM 564 C CA . ILE A 1 70 ? 4.633 -5.188 -12.305 1 98.88 70 ILE A CA 1
ATOM 565 C C . ILE A 1 70 ? 4.324 -6.672 -12.469 1 98.88 70 ILE A C 1
ATOM 567 O O . ILE A 1 70 ? 4.934 -7.352 -13.297 1 98.88 70 ILE A O 1
ATOM 571 N N . GLU A 1 71 ? 3.357 -7.148 -11.68 1 98.69 71 GLU A N 1
ATOM 572 C CA . GLU A 1 71 ? 3 -8.562 -11.773 1 98.69 71 GLU A CA 1
ATOM 573 C C . GLU A 1 71 ? 2.451 -8.906 -13.156 1 98.69 71 GLU A C 1
ATOM 575 O O . GLU A 1 71 ? 2.787 -9.945 -13.719 1 98.69 71 GLU A O 1
ATOM 580 N N . TYR A 1 72 ? 1.671 -8.062 -13.703 1 98.56 72 TYR A N 1
ATOM 581 C CA . TYR A 1 72 ? 1.1 -8.289 -15.023 1 98.56 72 TYR A CA 1
ATOM 582 C C . TYR A 1 72 ? 2.191 -8.359 -16.078 1 98.56 72 TYR A C 1
ATOM 584 O O . TYR A 1 72 ? 2.27 -9.328 -16.844 1 98.56 72 TYR A O 1
ATOM 592 N N . LEU A 1 73 ? 3.047 -7.395 -16.125 1 98.75 73 LEU A N 1
ATOM 593 C CA . LEU A 1 73 ? 4.062 -7.277 -17.156 1 98.75 73 LEU A CA 1
ATOM 594 C C . LEU A 1 73 ? 5.09 -8.398 -17.047 1 98.75 73 LEU A C 1
ATOM 596 O O . LEU A 1 73 ? 5.508 -8.969 -18.047 1 98.75 73 LEU A O 1
ATOM 600 N N . THR A 1 74 ? 5.516 -8.68 -15.836 1 98.62 74 THR A N 1
ATOM 601 C CA . THR A 1 74 ? 6.504 -9.734 -15.68 1 98.62 74 THR A CA 1
ATOM 602 C C . THR A 1 74 ? 5.891 -11.102 -15.992 1 98.62 74 THR A C 1
ATOM 604 O O . THR A 1 74 ? 6.562 -11.977 -16.531 1 98.62 74 THR A O 1
ATOM 607 N N . GLY A 1 75 ? 4.621 -11.305 -15.609 1 97.5 75 GLY A N 1
ATOM 608 C CA . GLY A 1 75 ? 3.953 -12.555 -15.938 1 97.5 75 GLY A CA 1
ATOM 609 C C . GLY A 1 75 ? 3.852 -12.797 -17.438 1 97.5 75 GLY A C 1
ATOM 610 O O . GLY A 1 75 ? 3.977 -13.938 -17.891 1 97.5 75 GLY A O 1
ATOM 611 N N . LYS A 1 76 ? 3.699 -11.781 -18.125 1 97.25 76 LYS A N 1
ATOM 612 C CA . LYS A 1 76 ? 3.396 -11.906 -19.547 1 97.25 76 LYS A CA 1
ATOM 613 C C . LYS A 1 76 ? 4.664 -11.781 -20.391 1 97.25 76 LYS A C 1
ATOM 615 O O . LYS A 1 76 ? 4.809 -12.461 -21.406 1 97.25 76 LYS A O 1
ATOM 620 N N . TYR A 1 77 ? 5.641 -10.969 -19.969 1 97.94 77 TYR A N 1
ATOM 621 C CA . TYR A 1 77 ? 6.672 -10.562 -20.906 1 97.94 77 TYR A CA 1
ATOM 622 C C . TYR A 1 77 ? 8.062 -10.914 -20.391 1 97.94 77 TYR A C 1
ATOM 624 O O . TYR A 1 77 ? 9.047 -10.836 -21.125 1 97.94 77 TYR A O 1
ATOM 632 N N . ASP A 1 78 ? 8.18 -11.32 -19.141 1 97.56 78 ASP A N 1
ATOM 633 C CA . ASP A 1 78 ? 9.5 -11.508 -18.562 1 97.56 78 ASP A CA 1
ATOM 634 C C . ASP A 1 78 ? 10.188 -12.742 -19.156 1 97.56 78 ASP A C 1
ATOM 636 O O . ASP A 1 78 ? 9.68 -13.859 -19.031 1 97.56 78 ASP A O 1
ATOM 640 N N . LYS A 1 79 ? 11.328 -12.578 -19.766 1 95.06 79 LYS A N 1
ATOM 641 C CA . LYS A 1 79 ? 12.156 -13.648 -20.297 1 95.06 79 LYS A CA 1
ATOM 642 C C . LYS A 1 79 ? 13.539 -13.664 -19.641 1 95.06 79 LYS A C 1
ATOM 644 O O . LYS A 1 79 ? 14.375 -14.508 -19.969 1 95.06 79 LYS A O 1
ATOM 649 N N . LYS A 1 80 ? 13.773 -12.789 -18.734 1 93.94 80 LYS A N 1
ATOM 650 C CA . LYS A 1 80 ? 15.109 -12.578 -18.172 1 93.94 80 LYS A CA 1
ATOM 651 C C . LYS A 1 80 ? 15.188 -13.062 -16.734 1 93.94 80 LYS A C 1
ATOM 653 O O . LYS A 1 80 ? 16.25 -13.031 -16.125 1 93.94 80 LYS A O 1
ATOM 658 N N . GLY A 1 81 ? 14.086 -13.43 -16.234 1 96.38 81 GLY A N 1
ATOM 659 C CA . GLY A 1 81 ? 14.078 -13.938 -14.867 1 96.38 81 GLY A CA 1
ATOM 660 C C . GLY A 1 81 ? 14.016 -12.844 -13.82 1 96.38 81 GLY A C 1
ATOM 661 O O . GLY A 1 81 ? 14.797 -12.844 -12.867 1 96.38 81 GLY A O 1
ATOM 662 N N . LEU A 1 82 ? 13.148 -11.852 -14.055 1 98.62 82 LEU A N 1
ATOM 663 C CA . LEU A 1 82 ? 12.961 -10.75 -13.117 1 98.62 82 LEU A CA 1
ATOM 664 C C . LEU A 1 82 ? 12.102 -11.18 -11.938 1 98.62 82 LEU A C 1
ATOM 666 O O . LEU A 1 82 ? 11.906 -10.406 -10.992 1 98.62 82 LEU A O 1
ATOM 670 N N . VAL A 1 83 ? 11.531 -12.352 -11.984 1 98.69 83 VAL A N 1
ATOM 671 C CA . VA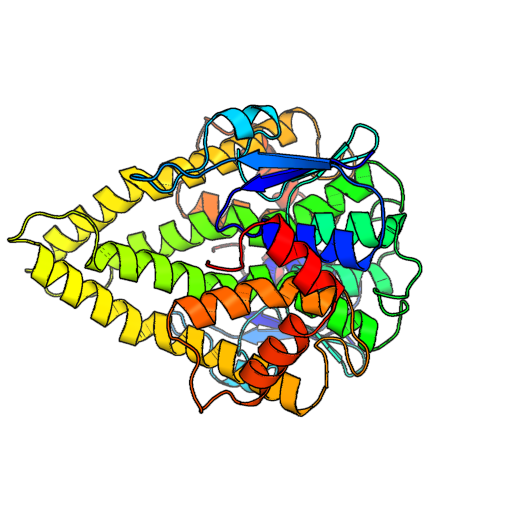L A 1 83 ? 10.734 -12.93 -10.906 1 98.69 83 VAL A CA 1
ATOM 672 C C . VAL A 1 83 ? 11.375 -14.227 -10.43 1 98.69 83 VAL A C 1
ATOM 674 O O . VAL A 1 83 ? 11.57 -15.164 -11.219 1 98.69 83 VAL A O 1
ATOM 677 N N . PRO A 1 84 ? 11.719 -14.266 -9.117 1 98.5 84 PRO A N 1
ATOM 678 C CA . PRO A 1 84 ? 12.305 -15.508 -8.617 1 98.5 84 PRO A CA 1
ATOM 679 C C . PRO A 1 84 ? 11.352 -16.703 -8.734 1 98.5 84 PRO A C 1
ATOM 681 O O . PRO A 1 84 ? 10.133 -16.516 -8.688 1 98.5 84 PRO A O 1
ATOM 684 N N . PRO A 1 85 ? 11.945 -17.953 -8.867 1 97.06 85 PRO A N 1
ATOM 685 C CA . PRO A 1 85 ? 11.102 -19.141 -8.992 1 97.06 85 PRO A CA 1
ATOM 686 C C . PRO A 1 85 ? 10.188 -19.344 -7.785 1 97.06 85 PRO A C 1
ATOM 688 O O . PRO A 1 85 ? 10.578 -19.062 -6.648 1 97.06 85 PRO A O 1
ATOM 691 N N . ALA A 1 86 ? 8.953 -19.859 -8.094 1 95.06 86 ALA A N 1
ATOM 692 C CA . ALA A 1 86 ? 7.988 -20.141 -7.031 1 95.06 86 ALA A CA 1
ATOM 693 C C . ALA A 1 86 ? 8.562 -21.141 -6.023 1 95.06 86 ALA A C 1
ATOM 695 O O . ALA A 1 86 ? 9.281 -22.062 -6.398 1 95.06 86 ALA A O 1
ATOM 696 N N . GLY A 1 87 ? 8.281 -20.906 -4.789 1 93.88 87 GLY A N 1
ATOM 697 C CA . GLY A 1 87 ? 8.656 -21.859 -3.754 1 93.88 87 GLY A CA 1
ATOM 698 C C . GLY A 1 87 ? 10.039 -21.594 -3.188 1 93.88 87 GLY A C 1
ATOM 699 O O . GLY A 1 87 ? 10.477 -22.281 -2.26 1 93.88 87 GLY A O 1
ATOM 700 N N . THR A 1 88 ? 10.766 -20.594 -3.705 1 96.81 88 THR A N 1
ATOM 701 C CA . THR A 1 88 ? 12.102 -20.266 -3.215 1 96.81 88 THR A CA 1
ATOM 702 C C . THR A 1 88 ? 12.039 -19.172 -2.162 1 96.81 88 THR A C 1
ATOM 704 O O . THR A 1 88 ? 11.07 -18.406 -2.113 1 96.81 88 THR A O 1
ATOM 707 N N . PRO A 1 89 ? 13.016 -19.125 -1.277 1 96.62 89 PRO A N 1
ATOM 708 C CA . PRO A 1 89 ? 13.094 -18 -0.339 1 96.62 89 PRO A CA 1
ATOM 709 C C . PRO A 1 89 ? 13.148 -16.641 -1.042 1 96.62 89 PRO A C 1
ATOM 711 O O . PRO A 1 89 ? 12.609 -15.656 -0.531 1 96.62 89 PRO A O 1
ATOM 714 N N . GLU A 1 90 ? 13.75 -16.641 -2.238 1 98.31 90 GLU A N 1
ATOM 715 C CA . GLU A 1 90 ? 13.836 -15.406 -3.021 1 98.31 90 GLU A CA 1
ATOM 716 C C . GLU A 1 90 ? 12.453 -14.945 -3.473 1 98.31 90 GLU A C 1
ATOM 718 O O . GLU A 1 90 ? 12.18 -13.742 -3.502 1 98.31 90 GLU A O 1
ATOM 723 N N . ARG A 1 91 ? 11.594 -15.922 -3.811 1 98.38 91 ARG A N 1
ATOM 724 C CA . ARG A 1 91 ? 10.234 -15.57 -4.215 1 98.38 91 ARG A CA 1
ATOM 725 C C . ARG A 1 91 ? 9.461 -14.969 -3.049 1 98.38 91 ARG A C 1
ATOM 727 O O . ARG A 1 91 ? 8.68 -14.031 -3.232 1 98.38 91 ARG A O 1
ATOM 734 N N . LEU A 1 92 ? 9.664 -15.492 -1.882 1 98.19 92 LEU A N 1
ATOM 735 C CA . LEU A 1 92 ? 9.008 -14.969 -0.692 1 98.19 92 LEU A CA 1
ATOM 736 C C . LEU A 1 92 ? 9.43 -13.523 -0.427 1 98.19 92 LEU A C 1
ATOM 738 O O . LEU A 1 92 ? 8.594 -12.664 -0.173 1 98.19 92 LEU A O 1
ATOM 742 N N . ARG A 1 93 ? 10.727 -13.25 -0.535 1 98.56 93 ARG A N 1
ATOM 743 C CA . ARG A 1 93 ? 11.242 -11.898 -0.365 1 98.56 93 ARG A CA 1
ATOM 744 C C . ARG A 1 93 ? 10.695 -10.969 -1.439 1 98.56 93 ARG A C 1
ATOM 746 O O . ARG A 1 93 ? 10.273 -9.852 -1.14 1 98.56 93 ARG A O 1
ATOM 753 N N . TYR A 1 94 ? 10.703 -11.516 -2.637 1 98.88 94 TYR A N 1
ATOM 754 C CA . TYR A 1 94 ? 10.188 -10.766 -3.777 1 98.88 94 TYR A CA 1
ATOM 755 C C . TYR A 1 94 ? 8.766 -10.281 -3.52 1 98.88 94 TYR A C 1
ATOM 757 O O . TYR A 1 94 ? 8.477 -9.086 -3.648 1 98.88 94 TYR A O 1
ATOM 765 N N . THR A 1 95 ? 7.93 -11.141 -3.094 1 98.81 95 THR A N 1
ATOM 766 C CA . THR A 1 95 ? 6.527 -10.844 -2.846 1 98.81 95 THR A CA 1
ATOM 767 C C . THR A 1 95 ? 6.383 -9.852 -1.692 1 98.81 95 THR A C 1
ATOM 769 O O . THR A 1 95 ? 5.59 -8.906 -1.771 1 98.81 95 THR A O 1
ATOM 772 N N . PHE A 1 96 ? 7.176 -10.062 -0.664 1 98.81 96 PHE A N 1
ATOM 773 C CA . PHE A 1 96 ? 7.164 -9.156 0.483 1 98.81 96 PHE A CA 1
ATOM 774 C C . PHE A 1 96 ? 7.434 -7.723 0.048 1 98.81 96 PHE A C 1
ATOM 776 O O . PHE A 1 96 ? 6.66 -6.816 0.369 1 98.81 96 PHE A O 1
ATOM 783 N N . TRP A 1 97 ? 8.461 -7.492 -0.748 1 98.94 97 TRP A N 1
ATOM 784 C CA . TRP A 1 97 ? 8.898 -6.145 -1.099 1 98.94 97 TRP A CA 1
ATOM 785 C C . TRP A 1 97 ? 7.922 -5.496 -2.08 1 98.94 97 TRP A C 1
ATOM 787 O O . TRP A 1 97 ? 7.746 -4.277 -2.07 1 98.94 97 TRP A O 1
ATOM 797 N N . LEU A 1 98 ? 7.215 -6.328 -2.91 1 98.88 98 LEU A N 1
ATOM 798 C CA . LEU A 1 98 ? 6.188 -5.805 -3.805 1 98.88 98 LEU A CA 1
ATOM 799 C C . LEU A 1 98 ? 5.07 -5.133 -3.016 1 98.88 98 LEU A C 1
ATOM 801 O O . LEU A 1 98 ? 4.539 -4.105 -3.439 1 98.88 98 LEU A O 1
ATOM 805 N N . HIS A 1 99 ? 4.773 -5.727 -1.902 1 98.88 99 HIS A N 1
ATOM 806 C CA . HIS A 1 99 ? 3.695 -5.176 -1.086 1 98.88 99 HIS A CA 1
ATOM 807 C C . HIS A 1 99 ? 4.219 -4.113 -0.125 1 98.88 99 HIS A C 1
ATOM 809 O O . HIS A 1 99 ? 3.553 -3.105 0.116 1 98.88 99 HIS A O 1
ATOM 815 N N . TYR A 1 100 ? 5.418 -4.297 0.419 1 98.88 100 TYR A N 1
ATOM 816 C CA . TYR A 1 100 ? 6.023 -3.467 1.452 1 98.88 100 TYR A CA 1
ATOM 817 C C . TYR A 1 100 ? 6.203 -2.035 0.964 1 98.88 100 TYR A C 1
ATOM 819 O O . TYR A 1 100 ? 6.004 -1.084 1.725 1 98.88 100 TYR A O 1
ATOM 827 N N . ALA A 1 101 ? 6.535 -1.931 -0.277 1 98.94 101 ALA A N 1
ATOM 828 C CA . ALA A 1 101 ? 6.824 -0.618 -0.849 1 98.94 101 ALA A CA 1
ATOM 829 C C . ALA A 1 101 ? 5.672 0.351 -0.606 1 98.94 101 ALA A C 1
ATOM 831 O O . ALA A 1 101 ? 5.871 1.441 -0.064 1 98.94 101 ALA A O 1
ATOM 832 N N . GLU A 1 102 ? 4.48 -0.143 -0.925 1 98.69 102 GLU A N 1
ATOM 833 C CA . GLU A 1 102 ? 3.316 0.731 -0.828 1 98.69 102 GLU A CA 1
ATOM 834 C C . GLU A 1 102 ? 2.605 0.557 0.511 1 98.69 102 GLU A C 1
ATOM 836 O O . GLU A 1 102 ? 2.021 1.506 1.038 1 98.69 102 GLU A O 1
ATOM 841 N N . GLY A 1 103 ? 2.688 -0.663 1.038 1 98.5 103 GLY A N 1
ATOM 842 C CA . GLY A 1 103 ? 1.924 -0.971 2.236 1 98.5 103 GLY A CA 1
ATOM 843 C C . GLY A 1 103 ? 2.592 -0.49 3.51 1 98.5 103 GLY A C 1
ATOM 844 O O . GLY A 1 103 ? 1.934 -0.33 4.539 1 98.5 103 GLY A O 1
ATOM 845 N N . SER A 1 104 ? 3.92 -0.205 3.443 1 98.69 104 SER A N 1
ATOM 846 C CA . SER A 1 104 ? 4.629 0.074 4.688 1 98.69 104 SER A CA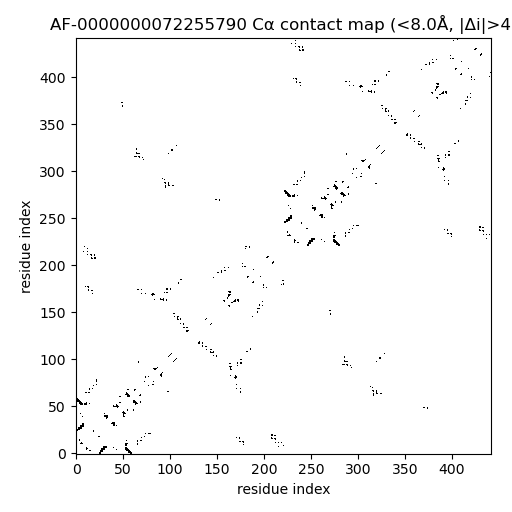 1
ATOM 847 C C . SER A 1 104 ? 5.562 1.271 4.535 1 98.69 104 SER A C 1
ATOM 849 O O . SER A 1 104 ? 5.508 2.211 5.332 1 98.69 104 SER A O 1
ATOM 851 N N . LEU A 1 105 ? 6.375 1.336 3.518 1 98.88 105 LEU A N 1
ATOM 852 C CA . LEU A 1 105 ? 7.395 2.377 3.424 1 98.88 105 LEU A CA 1
ATOM 853 C C . LEU A 1 105 ? 6.781 3.695 2.963 1 98.88 105 LEU A C 1
ATOM 855 O O . LEU A 1 105 ? 7.117 4.758 3.488 1 98.88 105 LEU A O 1
ATOM 859 N N . MET A 1 106 ? 5.828 3.641 2.037 1 98.81 106 MET A N 1
ATOM 860 C CA . MET A 1 106 ? 5.289 4.867 1.451 1 98.81 106 MET A CA 1
ATOM 861 C C . MET A 1 106 ? 4.426 5.617 2.459 1 98.81 106 MET A C 1
ATOM 863 O O . MET A 1 106 ? 4.402 6.848 2.465 1 98.81 106 MET A O 1
ATOM 867 N N . PRO A 1 107 ? 3.734 4.93 3.416 1 98.69 107 PRO A N 1
ATOM 868 C CA . PRO A 1 107 ? 2.83 5.668 4.301 1 98.69 107 PRO A CA 1
ATOM 869 C C . PRO A 1 107 ? 3.555 6.719 5.145 1 98.69 107 PRO A C 1
ATOM 871 O O . PRO A 1 107 ? 3.191 7.895 5.113 1 98.69 107 PRO A O 1
ATOM 874 N N . PRO A 1 108 ? 4.672 6.414 5.875 1 98.75 108 PRO A N 1
ATOM 875 C CA . PRO A 1 108 ? 5.336 7.496 6.605 1 98.75 108 PRO A CA 1
ATOM 876 C C . PRO A 1 108 ? 5.957 8.539 5.68 1 98.75 108 PRO A C 1
ATOM 878 O O . PRO A 1 108 ? 6.031 9.719 6.035 1 98.75 108 PRO A O 1
ATOM 881 N N . LEU A 1 109 ? 6.352 8.148 4.504 1 98.81 109 LEU A N 1
ATOM 882 C CA . LEU A 1 109 ? 6.898 9.102 3.547 1 98.81 109 LEU A CA 1
ATOM 883 C C . LEU A 1 109 ? 5.809 10.047 3.037 1 98.81 109 LEU A C 1
ATOM 885 O O . LEU A 1 109 ? 6.066 11.227 2.797 1 98.81 109 LEU A O 1
ATOM 889 N N . LEU A 1 110 ? 4.613 9.508 2.846 1 98.44 110 LEU A N 1
ATOM 890 C CA . LEU A 1 110 ? 3.477 10.328 2.445 1 98.44 110 LEU A CA 1
ATOM 891 C C . LEU A 1 110 ? 3.121 11.336 3.537 1 98.44 110 LEU A C 1
ATOM 893 O O . LEU A 1 110 ? 2.875 12.508 3.248 1 98.44 110 LEU A O 1
ATOM 897 N N . LEU A 1 111 ? 3.111 10.875 4.805 1 98.31 111 LEU A N 1
ATOM 898 C CA . LEU A 1 111 ? 2.838 11.781 5.914 1 98.31 111 LEU A CA 1
ATOM 899 C C . LEU A 1 111 ? 3.885 12.891 5.98 1 98.31 111 LEU A C 1
ATOM 901 O O . LEU A 1 111 ? 3.547 14.055 6.191 1 98.31 111 LEU A O 1
ATOM 905 N N . LYS A 1 112 ? 5.105 12.492 5.77 1 98.25 112 LYS A N 1
ATOM 906 C CA . LYS A 1 112 ? 6.176 13.492 5.766 1 98.25 112 LYS A CA 1
ATOM 907 C C . LYS A 1 112 ? 5.949 14.531 4.676 1 98.25 112 LYS A C 1
ATOM 909 O O . LYS A 1 112 ? 6.117 15.734 4.918 1 98.25 112 LYS A O 1
ATOM 914 N N . LEU A 1 113 ? 5.578 14.094 3.516 1 96.19 113 LEU A N 1
ATOM 915 C CA . LEU A 1 113 ? 5.297 14.992 2.404 1 96.19 113 LEU A CA 1
ATOM 916 C C . LEU A 1 113 ? 4.156 15.945 2.75 1 96.19 113 LEU A C 1
ATOM 918 O O . LEU A 1 113 ? 4.258 17.156 2.521 1 96.19 113 LEU A O 1
ATOM 922 N N . VAL A 1 114 ? 3.088 15.43 3.314 1 96.38 114 VAL A N 1
ATOM 923 C CA . VAL A 1 114 ? 1.885 16.203 3.613 1 96.38 114 VAL A CA 1
ATOM 924 C C . VAL A 1 114 ? 2.193 17.25 4.672 1 96.38 114 VAL A C 1
ATOM 926 O O . VAL A 1 114 ? 1.795 18.406 4.539 1 96.38 114 VAL A O 1
ATOM 929 N N . PHE A 1 115 ? 2.975 16.922 5.703 1 96.69 115 PHE A N 1
ATOM 930 C CA . PHE A 1 115 ? 3.258 17.859 6.785 1 96.69 115 PHE A CA 1
ATOM 931 C C . PHE A 1 115 ? 4.316 18.859 6.359 1 96.69 115 PHE A C 1
ATOM 933 O O . PHE A 1 115 ? 4.289 20.016 6.793 1 96.69 115 PHE A O 1
ATOM 940 N N . ASN A 1 116 ? 5.215 18.469 5.445 1 95.38 116 ASN A N 1
ATOM 941 C CA . ASN A 1 116 ? 6.102 19.453 4.84 1 95.38 116 ASN A CA 1
ATOM 942 C C . ASN A 1 116 ? 5.32 20.5 4.047 1 95.38 116 ASN A C 1
ATOM 944 O O . ASN A 1 116 ? 5.605 21.688 4.137 1 95.38 116 ASN A O 1
ATOM 948 N N . ARG A 1 117 ? 4.352 20.047 3.318 1 92.75 117 ARG A N 1
ATOM 949 C CA . ARG A 1 117 ? 3.537 20.953 2.51 1 92.75 117 ARG A CA 1
ATOM 950 C C . ARG A 1 117 ? 2.684 21.859 3.391 1 92.75 117 ARG A C 1
ATOM 952 O O . ARG A 1 117 ? 2.447 23.016 3.051 1 92.75 117 ARG A O 1
ATOM 959 N N . LEU A 1 118 ? 2.174 21.281 4.5 1 93 118 LEU A N 1
ATOM 960 C CA . LEU A 1 118 ? 1.402 22.078 5.449 1 93 118 LEU A CA 1
ATOM 961 C C . LEU A 1 118 ? 2.236 23.234 6 1 93 118 LEU A C 1
ATOM 963 O O . LEU A 1 118 ? 1.727 24.344 6.184 1 93 118 LEU A O 1
ATOM 967 N N . ALA A 1 119 ? 3.492 23 6.242 1 93.38 119 ALA A N 1
ATOM 968 C CA . ALA A 1 119 ? 4.395 23.984 6.828 1 93.38 119 ALA A CA 1
ATOM 969 C C . ALA A 1 119 ? 4.785 25.047 5.801 1 93.38 119 ALA A C 1
ATOM 971 O O . ALA A 1 119 ? 5.051 26.203 6.16 1 93.38 119 ALA A O 1
ATOM 972 N N . THR A 1 120 ? 4.73 24.688 4.523 1 90.69 120 THR A N 1
ATOM 973 C CA . THR A 1 120 ? 5.328 25.578 3.521 1 90.69 120 THR A CA 1
ATOM 974 C C . THR A 1 120 ? 4.27 26.078 2.543 1 90.69 120 THR A C 1
ATOM 976 O O . THR A 1 120 ? 4.539 26.969 1.737 1 90.69 120 THR A O 1
ATOM 979 N N . GLY A 1 121 ? 3.105 25.391 2.6 1 84 121 GLY A N 1
ATOM 980 C CA . GLY A 1 121 ? 2.057 25.766 1.663 1 84 121 GLY A CA 1
ATOM 981 C C . GLY A 1 121 ? 1.521 27.172 1.893 1 84 121 GLY A C 1
ATOM 982 O O . GLY A 1 121 ? 1.936 27.844 2.83 1 84 121 GLY A O 1
ATOM 983 N N . PRO A 1 122 ? 0.68 27.609 0.969 1 83.75 122 PRO A N 1
ATOM 984 C CA . PRO A 1 122 ? 0.125 28.969 1.075 1 83.75 122 PRO A CA 1
ATOM 985 C C . PRO A 1 122 ? -0.75 29.141 2.314 1 83.75 122 PRO A C 1
ATOM 987 O O . PRO A 1 122 ? -1.627 28.312 2.582 1 83.75 122 PRO A O 1
ATOM 990 N N . SER A 1 123 ? -0.424 30.062 3.186 1 86.38 123 SER A N 1
ATOM 991 C CA . SER A 1 123 ? -1.177 30.438 4.383 1 86.38 123 SER A CA 1
ATOM 992 C C . SER A 1 123 ? -0.944 31.891 4.762 1 86.38 123 SER A C 1
ATOM 994 O O . SER A 1 123 ? 0.053 32.5 4.355 1 86.38 123 SER A O 1
ATOM 996 N N . PRO A 1 124 ? -1.932 32.469 5.449 1 88.44 124 PRO A N 1
ATOM 997 C CA . PRO A 1 124 ? -1.709 33.812 5.938 1 88.44 124 PRO A CA 1
ATOM 998 C C . PRO A 1 124 ? -0.446 33.938 6.789 1 88.44 124 PRO A C 1
ATOM 1000 O O . PRO A 1 124 ? -0.114 33.031 7.543 1 88.44 124 PRO A O 1
ATOM 1003 N N . TRP A 1 125 ? 0.223 35.062 6.625 1 90.25 125 TRP A N 1
ATOM 1004 C CA . TRP A 1 125 ? 1.508 35.312 7.273 1 90.25 125 TRP A CA 1
ATOM 1005 C C . TRP A 1 125 ? 1.389 35.156 8.789 1 90.25 125 TRP A C 1
ATOM 1007 O O . TRP A 1 125 ? 2.346 34.781 9.461 1 90.25 125 TRP A O 1
ATOM 1017 N N . ILE A 1 126 ? 0.196 35.375 9.336 1 88.25 126 ILE A N 1
ATOM 1018 C CA . ILE A 1 126 ? 0.016 35.375 10.781 1 88.25 126 ILE A CA 1
ATOM 1019 C C . ILE A 1 126 ? -0.086 33.938 11.297 1 88.25 126 ILE A C 1
ATOM 1021 O O . ILE A 1 126 ? 0.297 33.656 12.438 1 88.25 126 ILE A O 1
ATOM 1025 N N . VAL A 1 127 ? -0.519 33 10.484 1 89.5 127 VAL A N 1
ATOM 1026 C CA . VAL A 1 127 ? -0.758 31.641 10.914 1 89.5 127 VAL A CA 1
ATOM 1027 C C . VAL A 1 127 ? 0.452 30.766 10.57 1 89.5 127 VAL A C 1
ATOM 1029 O O . VAL A 1 127 ? 0.615 29.672 11.117 1 89.5 127 VAL A O 1
ATOM 1032 N N . ARG A 1 128 ? 1.298 31.203 9.727 1 91.25 128 ARG A N 1
ATOM 1033 C CA . ARG A 1 128 ? 2.402 30.453 9.148 1 91.25 128 ARG A CA 1
ATOM 1034 C C . ARG A 1 128 ? 3.344 29.938 10.242 1 91.25 128 ARG A C 1
ATOM 1036 O O . ARG A 1 128 ? 3.736 28.781 10.234 1 91.25 128 ARG A O 1
ATOM 1043 N N . PRO A 1 129 ? 3.721 30.828 11.203 1 92.12 129 PRO A N 1
ATOM 1044 C CA . PRO A 1 129 ? 4.613 30.312 12.25 1 92.12 129 PRO A CA 1
ATOM 1045 C C . PRO A 1 129 ? 3.99 29.188 13.07 1 92.12 129 PRO A C 1
ATOM 1047 O O . PRO A 1 129 ? 4.68 28.234 13.445 1 92.12 129 PRO A O 1
ATOM 1050 N N . LEU A 1 130 ? 2.775 29.219 13.266 1 89.56 130 LEU A N 1
ATOM 1051 C CA . LEU A 1 130 ? 2.088 28.188 14.031 1 89.56 130 LEU A CA 1
ATOM 1052 C C . LEU A 1 130 ? 2.018 26.891 13.25 1 89.56 130 LEU A C 1
ATOM 1054 O O . LEU A 1 130 ? 2.195 25.812 13.82 1 89.56 130 LEU A O 1
ATOM 1058 N N . LEU A 1 131 ? 1.777 27.031 11.984 1 93.06 131 LEU A N 1
ATOM 1059 C CA . LEU A 1 131 ? 1.739 25.844 11.133 1 93.06 131 LEU A CA 1
ATOM 1060 C C . LEU A 1 131 ? 3.1 25.156 11.102 1 93.06 131 LEU A C 1
ATOM 1062 O O . LEU A 1 131 ? 3.176 23.922 11.109 1 93.06 131 LEU A O 1
ATOM 1066 N N . ARG A 1 132 ? 4.102 25.922 11.117 1 95.44 132 ARG A N 1
ATOM 1067 C CA . ARG A 1 132 ? 5.457 25.391 11.125 1 95.44 132 ARG A CA 1
ATOM 1068 C C . ARG A 1 132 ? 5.738 24.641 12.43 1 95.44 132 ARG A C 1
ATOM 1070 O O . ARG A 1 132 ? 6.352 23.562 12.414 1 95.44 132 ARG A O 1
ATOM 1077 N N . VAL A 1 133 ? 5.293 25.156 13.492 1 93.62 133 VAL A N 1
ATOM 1078 C CA . VAL A 1 133 ? 5.516 24.562 14.805 1 93.62 133 VAL A CA 1
ATOM 1079 C C . VAL A 1 133 ? 4.723 23.25 14.914 1 93.62 133 VAL A C 1
ATOM 1081 O O . VAL A 1 133 ? 5.242 22.234 15.375 1 93.62 133 VAL A O 1
ATOM 1084 N N . ILE A 1 134 ? 3.529 23.281 14.461 1 92.56 134 ILE A N 1
ATOM 1085 C CA . ILE A 1 134 ? 2.674 22.094 14.516 1 92.56 134 ILE A CA 1
ATOM 1086 C C . ILE A 1 134 ? 3.271 20.984 13.648 1 92.56 134 ILE A C 1
ATOM 1088 O O . ILE A 1 134 ? 3.391 19.844 14.094 1 92.56 134 ILE A O 1
ATOM 1092 N N . SER A 1 135 ? 3.625 21.359 12.422 1 95.69 135 SER A N 1
ATOM 1093 C CA . SER A 1 135 ? 4.234 20.406 11.508 1 95.69 135 SER A CA 1
ATOM 1094 C C . SER A 1 135 ? 5.5 19.797 12.109 1 95.69 135 SER A C 1
ATOM 1096 O O . SER A 1 135 ? 5.68 18.578 12.078 1 95.69 135 SER A O 1
ATOM 1098 N N . ARG A 1 136 ? 6.316 20.594 12.633 1 96.06 136 ARG A N 1
ATOM 1099 C CA . ARG A 1 136 ? 7.559 20.141 13.242 1 96.06 136 ARG A CA 1
ATOM 1100 C C . ARG A 1 136 ? 7.277 19.172 14.391 1 96.06 136 ARG A C 1
ATOM 1102 O O . ARG A 1 136 ? 7.93 18.125 14.508 1 96.06 136 ARG A O 1
ATOM 1109 N N . ARG A 1 137 ? 6.34 19.484 15.172 1 93.31 137 ARG A N 1
ATOM 1110 C CA . ARG A 1 137 ? 6.023 18.656 16.344 1 93.31 137 ARG A CA 1
ATOM 1111 C C . ARG A 1 137 ? 5.5 17.297 15.914 1 93.31 137 ARG A C 1
ATOM 1113 O O . ARG A 1 137 ? 5.914 16.266 16.469 1 93.31 137 ARG A O 1
ATOM 1120 N N . VAL A 1 138 ? 4.598 17.266 14.945 1 94.44 138 VAL A N 1
ATOM 1121 C CA . VAL A 1 138 ? 4.047 16 14.453 1 94.44 138 VAL A CA 1
ATOM 1122 C C . VAL A 1 138 ? 5.156 15.172 13.812 1 94.44 138 VAL A C 1
ATOM 1124 O O . VAL A 1 138 ? 5.254 13.969 14.055 1 94.44 138 VAL A O 1
ATOM 1127 N N . GLN A 1 139 ? 5.965 15.797 13.008 1 97.19 139 GLN A N 1
ATOM 1128 C CA . GLN A 1 139 ? 7.047 15.094 12.336 1 97.19 139 GLN A CA 1
ATOM 1129 C C . GLN A 1 139 ? 8.039 14.508 13.344 1 97.19 139 GLN A C 1
ATOM 1131 O O . GLN A 1 139 ? 8.406 13.336 13.25 1 97.19 139 GLN A O 1
ATOM 1136 N N . GLU A 1 140 ? 8.391 15.258 14.312 1 96.88 140 GLU A N 1
ATOM 1137 C CA . GLU A 1 140 ? 9.391 14.82 15.289 1 96.88 140 GLU A CA 1
ATOM 1138 C C . GLU A 1 140 ? 8.828 13.727 16.203 1 96.88 140 GLU A C 1
ATOM 1140 O O . GLU A 1 140 ? 9.555 12.828 16.625 1 96.88 140 GLU A O 1
ATOM 1145 N N . SER A 1 141 ? 7.594 13.805 16.5 1 94.12 141 SER A N 1
ATOM 1146 C CA . SER A 1 141 ? 7.016 12.898 17.5 1 94.12 141 SER A CA 1
ATOM 1147 C C . SER A 1 141 ? 6.566 11.594 16.844 1 94.12 141 SER A C 1
ATOM 1149 O O . SER A 1 141 ? 6.547 10.547 17.5 1 94.12 141 SER A O 1
ATOM 1151 N N . PHE A 1 142 ? 6.273 11.633 15.547 1 94.81 142 PHE A N 1
ATOM 1152 C CA . PHE A 1 142 ? 5.656 10.43 14.992 1 94.81 142 PHE A CA 1
ATOM 1153 C C . PHE A 1 142 ? 6.227 10.109 13.617 1 94.81 142 PHE A C 1
ATOM 1155 O O . PHE A 1 142 ? 6.777 9.023 13.406 1 94.81 142 PHE A O 1
ATOM 1162 N N . VAL A 1 143 ? 6.25 11.039 12.719 1 98 143 VAL A N 1
ATOM 1163 C CA . VAL A 1 143 ? 6.543 10.766 11.312 1 98 143 VAL A CA 1
ATOM 1164 C C . VAL A 1 143 ? 8.008 10.367 11.164 1 98 143 VAL A C 1
ATOM 1166 O O . VAL A 1 143 ? 8.312 9.305 10.609 1 98 143 VAL A O 1
ATOM 1169 N N . ASP A 1 144 ? 8.914 11.195 11.664 1 98.25 144 ASP A N 1
ATOM 1170 C CA . ASP A 1 144 ? 10.344 10.969 11.469 1 98.25 144 ASP A CA 1
ATOM 1171 C C . ASP A 1 144 ? 10.789 9.672 12.141 1 98.25 144 ASP A C 1
ATOM 1173 O O . ASP A 1 144 ? 11.562 8.906 11.562 1 98.25 144 ASP A O 1
ATOM 1177 N N . PRO A 1 145 ? 10.289 9.359 13.328 1 97.75 145 PRO A N 1
ATOM 1178 C CA . PRO A 1 145 ? 10.648 8.07 13.922 1 97.75 145 PRO A CA 1
ATOM 1179 C C . PRO A 1 145 ? 10.195 6.887 13.062 1 97.75 145 PRO A C 1
ATOM 1181 O O . PRO A 1 145 ? 10.914 5.887 12.961 1 97.75 145 PRO A O 1
ATOM 1184 N N . GLN A 1 146 ? 9.047 6.965 12.461 1 98.06 146 GLN A N 1
ATOM 1185 C CA . GLN A 1 146 ? 8.586 5.902 11.578 1 98.06 146 GLN A CA 1
ATOM 1186 C C . GLN A 1 146 ? 9.453 5.816 10.328 1 98.06 146 GLN A C 1
ATOM 1188 O O . GLN A 1 146 ? 9.812 4.723 9.891 1 98.06 146 GLN A O 1
ATOM 1193 N N . VAL A 1 147 ? 9.734 6.977 9.719 1 98.81 147 VAL A N 1
ATOM 1194 C CA . VAL A 1 147 ? 10.609 7 8.547 1 98.81 147 VAL A CA 1
ATOM 1195 C C . VAL A 1 147 ? 11.945 6.355 8.883 1 98.81 147 VAL A C 1
ATOM 1197 O O . VAL A 1 147 ? 12.445 5.504 8.141 1 98.81 147 VAL A O 1
ATOM 1200 N N . GLN A 1 148 ? 12.5 6.695 10.016 1 98.62 148 GLN A N 1
ATOM 1201 C CA . GLN A 1 148 ? 13.789 6.156 10.445 1 98.62 148 GLN A CA 1
ATOM 1202 C C . GLN A 1 148 ? 13.703 4.656 10.711 1 98.62 148 GLN A C 1
ATOM 1204 O O . GLN A 1 148 ? 14.609 3.904 10.367 1 98.62 148 GLN A O 1
ATOM 1209 N N . LEU A 1 149 ? 12.641 4.215 11.289 1 98.38 149 LEU A N 1
ATOM 1210 C CA . LEU A 1 149 ? 12.422 2.795 11.539 1 98.38 149 LEU A CA 1
ATOM 1211 C C . LEU A 1 149 ? 12.453 2.006 10.234 1 98.38 149 LEU A C 1
ATOM 1213 O O . LEU A 1 149 ? 13.164 1.007 10.125 1 98.38 149 LEU A O 1
ATOM 1217 N N . HIS A 1 150 ? 11.742 2.467 9.281 1 98.81 150 HIS A N 1
ATOM 1218 C CA . HIS A 1 150 ? 11.625 1.751 8.016 1 98.81 150 HIS A CA 1
ATOM 1219 C C . HIS A 1 150 ? 12.922 1.832 7.215 1 98.81 150 HIS A C 1
ATOM 1221 O O . HIS A 1 150 ? 13.352 0.84 6.621 1 98.81 150 HIS A O 1
ATOM 1227 N N . LEU A 1 151 ? 13.531 3.02 7.16 1 98.88 151 LEU A N 1
ATOM 1228 C CA . LEU A 1 151 ? 14.805 3.127 6.445 1 98.88 151 LEU A CA 1
ATOM 1229 C C . LEU A 1 151 ? 15.875 2.277 7.117 1 98.88 151 LEU A C 1
ATOM 1231 O O . LEU A 1 151 ? 16.734 1.702 6.441 1 98.88 151 LEU A O 1
ATOM 1235 N N . GLY A 1 152 ? 15.836 2.217 8.469 1 98.81 152 GLY A N 1
ATOM 1236 C CA . GLY A 1 152 ? 16.734 1.322 9.18 1 98.81 152 GLY A CA 1
ATOM 1237 C C . GLY A 1 152 ? 16.547 -0.136 8.812 1 98.81 152 GLY A C 1
ATOM 1238 O O . GLY A 1 152 ? 17.516 -0.867 8.609 1 98.81 152 GLY A O 1
ATOM 1239 N N . TYR A 1 153 ? 15.336 -0.558 8.734 1 98.81 153 TYR A N 1
ATOM 1240 C CA . TYR A 1 153 ? 15.008 -1.925 8.344 1 98.81 153 TYR A CA 1
ATOM 1241 C C . TYR A 1 153 ? 15.516 -2.225 6.938 1 98.81 153 TYR A C 1
ATOM 1243 O O . TYR A 1 153 ? 16.172 -3.248 6.711 1 98.81 153 TYR A O 1
ATOM 1251 N N . VAL A 1 154 ? 15.266 -1.3 5.969 1 98.94 154 VAL A N 1
ATOM 1252 C CA . VAL A 1 154 ? 15.703 -1.464 4.586 1 98.94 154 VAL A CA 1
ATOM 1253 C C . VAL A 1 154 ? 17.219 -1.517 4.527 1 98.94 154 VAL A C 1
ATOM 1255 O O . VAL A 1 154 ? 17.797 -2.344 3.816 1 98.94 154 VAL A O 1
ATOM 1258 N N . GLU A 1 155 ? 17.828 -0.625 5.273 1 98.88 155 GLU A N 1
ATOM 1259 C CA . GLU A 1 155 ? 19.281 -0.596 5.344 1 98.88 155 GLU A CA 1
ATOM 1260 C C . GLU A 1 155 ? 19.844 -1.943 5.793 1 98.88 155 GLU A C 1
ATOM 1262 O O . GLU A 1 155 ? 20.766 -2.473 5.176 1 98.88 155 GLU A O 1
ATOM 1267 N N . GLN A 1 156 ? 19.234 -2.504 6.824 1 98.56 156 GLN A N 1
ATOM 1268 C CA . GLN A 1 156 ? 19.688 -3.787 7.359 1 98.56 156 GLN A CA 1
ATOM 1269 C C . GLN A 1 156 ? 19.516 -4.902 6.332 1 98.56 156 GLN A C 1
ATOM 1271 O O . GLN A 1 156 ? 20.375 -5.762 6.184 1 98.56 156 GLN A O 1
ATOM 1276 N N . GLU A 1 157 ? 18.438 -4.906 5.645 1 98.62 157 GLU A N 1
ATOM 1277 C CA . GLU A 1 157 ? 18.188 -5.914 4.621 1 98.62 157 GLU A CA 1
ATOM 1278 C C . GLU A 1 157 ? 19.234 -5.844 3.51 1 98.62 157 GLU A C 1
ATOM 1280 O O . GLU A 1 157 ? 19.703 -6.875 3.021 1 98.62 157 GLU A O 1
ATOM 1285 N N . LEU A 1 158 ? 19.609 -4.688 3.156 1 98.69 158 LEU A N 1
ATOM 1286 C CA . LEU A 1 158 ? 20.547 -4.488 2.053 1 98.69 158 LEU A CA 1
ATOM 1287 C C . LEU A 1 158 ? 21.984 -4.746 2.504 1 98.69 158 LEU A C 1
ATOM 1289 O O . LEU A 1 158 ? 22.906 -4.781 1.681 1 98.69 158 LEU A O 1
ATOM 1293 N N . THR A 1 159 ? 22.219 -4.867 3.812 1 97.94 159 THR A N 1
ATOM 1294 C CA . THR A 1 159 ? 23.516 -5.355 4.281 1 97.94 159 THR A CA 1
ATOM 1295 C C . THR A 1 159 ? 23.656 -6.848 3.994 1 97.94 159 THR A C 1
ATOM 1297 O O . THR A 1 159 ? 24.766 -7.336 3.771 1 97.94 159 THR A O 1
ATOM 1300 N N . ARG A 1 160 ? 22.562 -7.547 3.932 1 97.25 160 ARG A N 1
ATOM 1301 C CA . ARG A 1 160 ? 22.547 -9 3.822 1 97.25 160 ARG A CA 1
ATOM 1302 C C . ARG A 1 160 ? 22.469 -9.445 2.365 1 97.25 160 ARG A C 1
ATOM 1304 O O . ARG A 1 160 ? 22.984 -10.5 1.999 1 97.25 160 ARG A O 1
ATOM 1311 N N . TYR A 1 161 ? 21.844 -8.633 1.565 1 97.69 161 TYR A N 1
ATOM 1312 C CA . TYR A 1 161 ? 21.578 -8.984 0.176 1 97.69 161 TYR A CA 1
ATOM 1313 C C . TYR A 1 161 ? 21.969 -7.852 -0.762 1 97.69 161 TYR A C 1
ATOM 1315 O O . TYR A 1 161 ? 21.766 -6.676 -0.442 1 97.69 161 TYR A O 1
ATOM 1323 N N . ARG A 1 162 ? 22.406 -8.242 -1.902 1 97.88 162 ARG A N 1
ATOM 1324 C CA . ARG A 1 162 ? 22.781 -7.242 -2.893 1 97.88 162 ARG A CA 1
ATOM 1325 C C . ARG A 1 162 ? 21.547 -6.516 -3.426 1 97.88 162 ARG A C 1
ATOM 1327 O O . ARG A 1 162 ? 21.594 -5.309 -3.684 1 97.88 162 ARG A O 1
ATOM 1334 N N . TRP A 1 163 ? 20.531 -7.281 -3.662 1 98.81 163 TRP A N 1
ATOM 1335 C CA . TRP A 1 163 ? 19.234 -6.777 -4.109 1 98.81 163 TRP A CA 1
ATOM 1336 C C . TRP A 1 163 ? 18.125 -7.188 -3.143 1 98.81 163 TRP A C 1
ATOM 1338 O O . TRP A 1 163 ? 18.375 -7.914 -2.178 1 98.81 163 TRP A O 1
ATOM 1348 N N . PHE A 1 164 ? 16.953 -6.75 -3.318 1 98.88 164 PHE A N 1
ATOM 1349 C CA . PHE A 1 164 ? 15.898 -6.918 -2.33 1 98.88 164 PHE A CA 1
ATOM 1350 C C . PHE A 1 164 ? 15.469 -8.375 -2.246 1 98.88 164 PHE A C 1
ATOM 1352 O O . PHE A 1 164 ? 15.172 -8.883 -1.161 1 98.88 164 PHE A O 1
ATOM 1359 N N . ALA A 1 165 ? 15.43 -9.047 -3.395 1 98.56 165 ALA A N 1
ATOM 1360 C CA . ALA A 1 165 ? 14.984 -10.438 -3.363 1 98.56 165 ALA A CA 1
ATOM 1361 C C . ALA A 1 165 ? 16.172 -11.391 -3.297 1 98.56 165 ALA A C 1
ATOM 1363 O O . ALA A 1 165 ? 16.016 -12.594 -3.529 1 98.56 165 ALA A O 1
ATOM 1364 N N . GLY A 1 166 ? 17.406 -10.898 -3.027 1 97.81 166 GLY A N 1
ATOM 1365 C CA . GLY A 1 166 ? 18.594 -11.734 -2.965 1 97.81 166 GLY A CA 1
ATOM 1366 C C . GLY A 1 166 ? 19.766 -11.188 -3.766 1 97.81 166 GLY A C 1
ATOM 1367 O O . GLY A 1 166 ? 19.969 -9.969 -3.812 1 97.81 166 GLY A O 1
ATOM 1368 N N . ASP A 1 167 ? 20.484 -12.109 -4.352 1 96.81 167 ASP A N 1
ATOM 1369 C CA . ASP A 1 167 ? 21.719 -11.719 -5.027 1 96.81 167 ASP A CA 1
ATOM 1370 C C . ASP A 1 167 ? 21.438 -11.227 -6.449 1 96.81 167 ASP A C 1
ATOM 1372 O O . ASP A 1 167 ? 22.25 -10.516 -7.035 1 96.81 167 ASP A O 1
ATOM 1376 N N . GLN A 1 168 ? 20.312 -11.586 -6.938 1 97.62 168 GLN A N 1
ATOM 1377 C CA . GLN A 1 168 ? 19.984 -11.234 -8.312 1 97.62 168 GLN A CA 1
ATOM 1378 C C . GLN A 1 168 ? 18.969 -10.094 -8.367 1 97.62 168 GLN A C 1
ATOM 1380 O O . GLN A 1 168 ? 18.062 -10.031 -7.531 1 97.62 168 GLN A O 1
ATOM 1385 N N . PHE A 1 169 ? 19.172 -9.227 -9.367 1 98.62 169 PHE A N 1
ATOM 1386 C CA . PHE A 1 169 ? 18.234 -8.156 -9.641 1 98.62 169 PHE A CA 1
ATOM 1387 C C . PHE A 1 169 ? 16.875 -8.719 -10.055 1 98.62 169 PHE A C 1
ATOM 1389 O O . PHE A 1 169 ? 16.797 -9.656 -10.844 1 98.62 169 PHE A O 1
ATOM 1396 N N . THR A 1 170 ? 15.836 -8.219 -9.461 1 98.88 170 THR A N 1
ATOM 1397 C CA . THR A 1 170 ? 14.469 -8.609 -9.797 1 98.88 170 THR A CA 1
ATOM 1398 C C . THR A 1 170 ? 13.562 -7.387 -9.867 1 98.88 170 THR A C 1
ATOM 1400 O O . THR A 1 170 ? 13.992 -6.266 -9.602 1 98.88 170 THR A O 1
ATOM 1403 N N . ALA A 1 171 ? 12.289 -7.594 -10.172 1 98.94 171 ALA A N 1
ATOM 1404 C CA . ALA A 1 171 ? 11.312 -6.508 -10.234 1 98.94 171 ALA A CA 1
ATOM 1405 C C . ALA A 1 171 ? 11 -5.965 -8.844 1 98.94 171 ALA A C 1
ATOM 1407 O O . ALA A 1 171 ? 10.422 -4.887 -8.703 1 98.94 171 ALA A O 1
ATOM 1408 N N . ALA A 1 172 ? 11.383 -6.672 -7.77 1 98.94 172 ALA A N 1
ATOM 1409 C CA . ALA A 1 172 ? 11.273 -6.121 -6.422 1 98.94 172 ALA A CA 1
ATOM 1410 C C . ALA A 1 172 ? 12.141 -4.875 -6.27 1 98.94 172 ALA A C 1
ATOM 1412 O O . ALA A 1 172 ? 11.773 -3.945 -5.543 1 98.94 172 ALA A O 1
ATOM 1413 N N . ASP A 1 173 ? 13.266 -4.871 -6.953 1 98.94 173 ASP A N 1
ATOM 1414 C CA . ASP A 1 173 ? 14.156 -3.721 -6.914 1 98.94 173 ASP A CA 1
ATOM 1415 C C . ASP A 1 173 ? 13.547 -2.525 -7.641 1 98.94 173 ASP A C 1
ATOM 1417 O O . ASP A 1 173 ? 13.711 -1.38 -7.211 1 98.94 173 ASP A O 1
ATOM 1421 N N . ILE A 1 174 ? 12.859 -2.793 -8.664 1 98.94 174 ILE A N 1
ATOM 1422 C CA . ILE A 1 174 ? 12.148 -1.756 -9.406 1 98.94 174 ILE A CA 1
ATOM 1423 C C . ILE A 1 174 ? 11.039 -1.164 -8.539 1 98.94 174 ILE A C 1
ATOM 1425 O O . ILE A 1 174 ? 10.914 0.058 -8.43 1 98.94 174 ILE A O 1
ATOM 1429 N N . GLN A 1 175 ? 10.312 -2.047 -7.91 1 98.94 175 GLN A N 1
ATOM 1430 C CA . GLN A 1 175 ? 9.234 -1.633 -7.016 1 98.94 175 GLN A CA 1
ATOM 1431 C C . GLN A 1 175 ? 9.766 -0.769 -5.875 1 98.94 175 GLN A C 1
ATOM 1433 O O . GLN A 1 175 ? 9.203 0.281 -5.566 1 98.94 175 GLN A O 1
ATOM 1438 N N . MET A 1 176 ? 10.883 -1.085 -5.324 1 98.94 176 MET A N 1
ATOM 1439 C CA . MET A 1 176 ? 11.438 -0.433 -4.141 1 98.94 176 MET A CA 1
ATOM 1440 C C . MET A 1 176 ? 12.195 0.837 -4.523 1 98.94 176 MET A C 1
ATOM 1442 O O . MET A 1 176 ? 12.414 1.709 -3.682 1 98.94 176 MET A O 1
ATOM 1446 N N . GLY A 1 177 ? 12.539 0.919 -5.781 1 98.69 177 GLY A N 1
ATOM 1447 C CA . GLY A 1 177 ? 13.289 2.082 -6.219 1 98.69 177 GLY A CA 1
ATOM 1448 C C . GLY A 1 177 ? 12.562 3.391 -5.977 1 98.69 177 GLY A C 1
ATOM 1449 O O . GLY A 1 177 ? 13.156 4.352 -5.48 1 98.69 177 GLY A O 1
ATOM 1450 N N . PHE A 1 178 ? 11.32 3.383 -6.172 1 98.38 178 PHE A N 1
ATOM 1451 C CA . PHE A 1 178 ? 10.57 4.633 -6.141 1 98.38 178 PHE A CA 1
ATOM 1452 C C . PHE A 1 178 ? 10.461 5.164 -4.715 1 98.38 178 PHE A C 1
ATOM 1454 O O . PHE A 1 178 ? 10.789 6.324 -4.457 1 98.38 178 PHE A O 1
ATOM 1461 N N . PRO A 1 179 ? 10.016 4.359 -3.756 1 98.75 179 PRO A N 1
ATOM 1462 C CA . PRO A 1 179 ? 9.938 4.914 -2.402 1 98.75 179 PRO A CA 1
ATOM 1463 C C . PRO A 1 179 ? 11.281 5.406 -1.888 1 98.75 179 PRO A C 1
ATOM 1465 O O . PRO A 1 179 ? 11.344 6.363 -1.107 1 98.75 179 PRO A O 1
ATOM 1468 N N . LEU A 1 180 ? 12.352 4.793 -2.303 1 98.81 180 LEU A N 1
ATOM 1469 C CA . LEU A 1 180 ? 13.664 5.223 -1.834 1 98.81 180 LEU A CA 1
ATOM 1470 C C . LEU A 1 180 ? 14.086 6.523 -2.508 1 98.81 180 LEU A C 1
ATOM 1472 O O . LEU A 1 180 ? 14.766 7.352 -1.9 1 98.81 180 LEU A O 1
ATOM 1476 N N . LEU A 1 181 ? 13.648 6.73 -3.748 1 98.31 181 LEU A N 1
ATOM 1477 C CA . LEU A 1 181 ? 13.828 8.031 -4.379 1 98.31 181 LEU A CA 1
ATOM 1478 C C . LEU A 1 181 ? 13.039 9.109 -3.641 1 98.31 181 LEU A C 1
ATOM 1480 O O . LEU A 1 181 ? 13.523 10.234 -3.465 1 98.31 181 LEU A O 1
ATOM 1484 N N . VAL A 1 182 ? 11.844 8.758 -3.213 1 98.44 182 VAL A N 1
ATOM 1485 C CA . VAL A 1 182 ? 11.023 9.688 -2.447 1 98.44 182 VAL A CA 1
ATOM 1486 C C . VAL A 1 182 ? 11.727 10.055 -1.143 1 98.44 182 VAL A C 1
ATOM 1488 O O . VAL A 1 182 ? 11.812 11.227 -0.782 1 98.44 182 VAL A O 1
ATOM 1491 N N . ALA A 1 183 ? 12.242 9.039 -0.436 1 98.69 183 ALA A N 1
ATOM 1492 C CA . ALA A 1 183 ? 12.969 9.281 0.806 1 98.69 183 ALA A CA 1
ATOM 1493 C C . ALA A 1 183 ? 14.148 10.227 0.573 1 98.69 183 ALA A C 1
ATOM 1495 O O . ALA A 1 183 ? 14.398 11.133 1.375 1 98.69 183 ALA A O 1
ATOM 1496 N N . LYS A 1 184 ? 14.828 10.008 -0.51 1 97.88 184 LYS A N 1
ATOM 1497 C CA . LYS A 1 184 ? 15.961 10.859 -0.857 1 97.88 184 LYS A CA 1
ATOM 1498 C C . LYS A 1 184 ? 15.508 12.289 -1.128 1 97.88 184 LYS A C 1
ATOM 1500 O O . LYS A 1 184 ? 16.125 13.242 -0.648 1 97.88 184 LYS A O 1
ATOM 1505 N N . SER A 1 185 ? 14.461 12.453 -1.857 1 96.94 185 SER A N 1
ATOM 1506 C CA . SER A 1 185 ? 13.945 13.773 -2.213 1 96.94 185 SER A CA 1
ATOM 1507 C C . SER A 1 185 ? 13.5 14.547 -0.975 1 96.94 185 SER A C 1
ATOM 1509 O O . SER A 1 185 ? 13.508 15.781 -0.97 1 96.94 185 SER A O 1
ATOM 1511 N N . GLN A 1 186 ? 13.141 13.828 0.073 1 97.12 186 GLN A N 1
ATOM 1512 C CA . GLN A 1 186 ? 12.688 14.445 1.316 1 97.12 186 GLN A CA 1
ATOM 1513 C C . GLN A 1 186 ? 13.859 14.672 2.273 1 97.12 186 GLN A C 1
ATOM 1515 O O . GLN A 1 186 ? 13.656 15 3.445 1 97.12 186 GLN A O 1
ATOM 1520 N N . LYS A 1 187 ? 15.07 14.383 1.769 1 96.56 187 LYS A N 1
ATOM 1521 C CA . LYS A 1 187 ? 16.297 14.547 2.543 1 96.56 187 LYS A CA 1
ATOM 1522 C C . LYS A 1 187 ? 16.281 13.672 3.791 1 96.56 187 LYS A C 1
ATOM 1524 O O . LYS A 1 187 ? 16.766 14.078 4.852 1 96.56 187 LYS A O 1
ATOM 1529 N N . ALA A 1 188 ? 15.656 12.492 3.615 1 97.69 188 ALA A N 1
ATOM 1530 C CA . ALA A 1 188 ? 15.586 11.555 4.738 1 97.69 188 ALA A CA 1
ATOM 1531 C C . ALA A 1 188 ? 16.766 10.586 4.719 1 97.69 188 ALA A C 1
ATOM 1533 O O . ALA A 1 188 ? 16.938 9.797 5.648 1 97.69 188 ALA A O 1
ATOM 1534 N N . LEU A 1 189 ? 17.531 10.57 3.645 1 97.88 189 LEU A N 1
ATOM 1535 C CA . LEU A 1 189 ? 18.688 9.688 3.494 1 97.88 189 LEU A CA 1
ATOM 1536 C C . LEU A 1 189 ? 19.984 10.453 3.711 1 97.88 189 LEU A C 1
ATOM 1538 O O . LEU A 1 189 ? 20.156 11.555 3.189 1 97.88 189 LEU A O 1
ATOM 1542 N N . ASP A 1 190 ? 20.812 9.891 4.566 1 95.81 190 ASP A N 1
ATOM 1543 C CA . ASP A 1 190 ? 22.141 10.461 4.824 1 95.81 190 ASP A CA 1
ATOM 1544 C C . ASP A 1 190 ? 23.172 9.359 5.047 1 95.81 190 ASP A C 1
ATOM 1546 O O . ASP A 1 190 ? 22.984 8.219 4.625 1 95.81 190 ASP A O 1
ATOM 1550 N N . ASP A 1 191 ? 24.281 9.672 5.629 1 95.75 191 ASP A N 1
ATOM 1551 C CA . ASP A 1 191 ? 25.422 8.758 5.723 1 95.75 191 ASP A CA 1
ATOM 1552 C C . ASP A 1 191 ? 25.109 7.574 6.633 1 95.75 191 ASP A C 1
ATOM 1554 O O . ASP A 1 191 ? 25.828 6.582 6.652 1 95.75 191 ASP A O 1
ATOM 1558 N N . ARG A 1 192 ? 24.016 7.688 7.32 1 97.38 192 ARG A N 1
ATOM 1559 C CA . ARG A 1 192 ? 23.594 6.594 8.195 1 97.38 192 ARG A CA 1
ATOM 1560 C C . ARG A 1 192 ? 23.062 5.422 7.379 1 97.38 192 ARG A C 1
ATOM 1562 O O . ARG A 1 192 ? 22.906 4.316 7.902 1 97.38 192 ARG A O 1
ATOM 1569 N N . TYR A 1 193 ? 22.828 5.617 6.086 1 98.75 193 TYR A N 1
ATOM 1570 C CA . TYR A 1 193 ? 22.219 4.594 5.246 1 98.75 193 TYR A CA 1
ATOM 1571 C C . TYR A 1 193 ? 23.062 4.316 4.012 1 98.75 193 TYR A C 1
ATOM 1573 O O . TYR A 1 193 ? 22.594 4.449 2.883 1 98.75 193 TYR A O 1
ATOM 1581 N N . PRO A 1 194 ? 24.312 3.859 4.195 1 98.62 194 PRO A N 1
ATOM 1582 C CA . PRO A 1 194 ? 25.219 3.678 3.062 1 98.62 194 PRO A CA 1
ATOM 1583 C C . PRO A 1 194 ? 24.75 2.584 2.104 1 98.62 194 PRO A C 1
ATOM 1585 O O . PRO A 1 194 ? 25 2.666 0.899 1 98.62 194 PRO A O 1
ATOM 1588 N N . HIS A 1 195 ? 24.078 1.572 2.58 1 98.81 195 HIS A N 1
ATOM 1589 C CA . HIS A 1 195 ? 23.672 0.474 1.716 1 98.81 195 HIS A CA 1
ATOM 1590 C C . HIS A 1 195 ? 22.484 0.875 0.851 1 98.81 195 HIS A C 1
ATOM 1592 O O . HIS A 1 195 ? 22.359 0.422 -0.289 1 98.81 195 HIS A O 1
ATOM 1598 N N . ILE A 1 196 ? 21.578 1.704 1.416 1 98.88 196 ILE A N 1
ATOM 1599 C CA . ILE A 1 196 ? 20.5 2.242 0.602 1 98.88 196 ILE A CA 1
ATOM 1600 C C . ILE A 1 196 ? 21.078 3.139 -0.494 1 98.88 196 ILE A C 1
ATOM 1602 O O . ILE A 1 196 ? 20.656 3.057 -1.652 1 98.88 196 ILE A O 1
ATOM 1606 N N . MET A 1 197 ? 22.031 3.969 -0.092 1 98.5 197 MET A N 1
ATOM 1607 C CA . MET A 1 197 ? 22.656 4.859 -1.067 1 98.5 197 MET A CA 1
ATOM 1608 C C . MET A 1 197 ? 23.359 4.062 -2.156 1 98.5 197 MET A C 1
ATOM 1610 O O . MET A 1 197 ? 23.312 4.43 -3.332 1 98.5 197 MET A O 1
ATOM 1614 N N . ASP A 1 198 ? 24.031 3.014 -1.768 1 98.62 198 ASP A N 1
ATOM 1615 C CA . ASP A 1 198 ? 24.688 2.139 -2.738 1 98.62 198 ASP A CA 1
ATOM 1616 C C . ASP A 1 198 ? 23.656 1.497 -3.672 1 98.62 198 ASP A C 1
ATOM 1618 O O . ASP A 1 198 ? 23.906 1.368 -4.875 1 98.62 198 ASP A O 1
ATOM 1622 N N . PHE A 1 199 ? 22.562 1.055 -3.178 1 98.81 199 PHE A N 1
ATOM 1623 C CA . PHE A 1 199 ? 21.484 0.503 -3.986 1 98.81 199 PHE A CA 1
ATOM 1624 C C . PHE A 1 199 ? 21.016 1.512 -5.031 1 98.81 199 PHE A C 1
ATOM 1626 O O . PHE A 1 199 ? 20.875 1.174 -6.207 1 98.81 199 PHE A O 1
ATOM 1633 N N . LEU A 1 200 ? 20.734 2.768 -4.559 1 98.44 200 LEU A N 1
ATOM 1634 C CA . LEU A 1 200 ? 20.281 3.807 -5.477 1 98.44 200 LEU A CA 1
ATOM 1635 C C . LEU A 1 200 ? 21.312 4.059 -6.566 1 98.44 200 LEU A C 1
ATOM 1637 O O . LEU A 1 200 ? 20.953 4.301 -7.723 1 98.44 200 LEU A O 1
ATOM 1641 N N . LYS A 1 201 ? 22.578 4.008 -6.199 1 98.31 201 LYS A N 1
ATOM 1642 C CA . LYS A 1 201 ? 23.656 4.156 -7.18 1 98.31 201 LYS A CA 1
ATOM 1643 C C . LYS A 1 201 ? 23.625 3.021 -8.195 1 98.31 201 LYS A C 1
ATOM 1645 O O . LYS A 1 201 ? 23.703 3.262 -9.406 1 98.31 201 LYS A O 1
ATOM 1650 N N . ARG A 1 202 ? 23.516 1.788 -7.754 1 98.62 202 ARG A N 1
ATOM 1651 C CA . ARG A 1 202 ? 23.469 0.623 -8.633 1 98.62 202 ARG A CA 1
ATOM 1652 C C . ARG A 1 202 ? 22.25 0.669 -9.547 1 98.62 202 ARG A C 1
ATOM 1654 O O . ARG A 1 202 ? 22.344 0.337 -10.727 1 98.62 202 ARG A O 1
ATOM 1661 N N . MET A 1 203 ? 21.141 1.042 -8.969 1 98 203 MET A N 1
ATOM 1662 C CA . MET A 1 203 ? 19.922 1.233 -9.742 1 98 203 MET A CA 1
ATOM 1663 C C . MET A 1 203 ? 20.156 2.215 -10.883 1 98 203 MET A C 1
ATOM 1665 O O . MET A 1 203 ? 19.766 1.941 -12.023 1 98 203 MET A O 1
ATOM 1669 N N . ARG A 1 204 ? 20.812 3.346 -10.602 1 97.44 204 ARG A N 1
ATOM 1670 C CA . ARG A 1 204 ? 21.016 4.414 -11.57 1 97.44 204 ARG A CA 1
ATOM 1671 C C . ARG A 1 204 ? 22.016 3.994 -12.641 1 97.44 204 ARG A C 1
ATOM 1673 O O . ARG A 1 204 ? 22.031 4.547 -13.742 1 97.44 204 ARG A O 1
ATOM 1680 N N . GLU A 1 205 ? 22.828 3.045 -12.32 1 98.19 205 GLU A N 1
ATOM 1681 C CA . GLU A 1 205 ? 23.859 2.59 -13.234 1 98.19 205 GLU A CA 1
ATOM 1682 C C . GLU A 1 205 ? 23.312 1.556 -14.219 1 98.19 205 GLU A C 1
ATOM 1684 O O . GLU A 1 205 ? 23.969 1.231 -15.211 1 98.19 205 GLU A O 1
ATOM 1689 N N . ARG A 1 206 ? 22.172 1.021 -13.984 1 98.56 206 ARG A N 1
ATOM 1690 C CA . ARG A 1 206 ? 21.609 0.034 -14.898 1 98.56 206 ARG A CA 1
ATOM 1691 C C . ARG A 1 206 ? 21.234 0.675 -16.234 1 98.56 206 ARG A C 1
ATOM 1693 O O . ARG A 1 206 ? 20.578 1.719 -16.266 1 98.56 206 ARG A O 1
ATOM 1700 N N . PRO A 1 207 ? 21.547 0.044 -17.344 1 98.56 207 PRO A N 1
ATOM 1701 C CA . PRO A 1 207 ? 21.266 0.623 -18.656 1 98.56 207 PRO A CA 1
ATOM 1702 C C . PRO A 1 207 ? 19.781 0.883 -18.891 1 98.56 207 PRO A C 1
ATOM 1704 O O . PRO A 1 207 ? 19.422 1.915 -19.453 1 98.56 207 PRO A O 1
ATOM 1707 N N . ALA A 1 208 ? 18.938 0.015 -18.484 1 98.62 208 ALA A N 1
ATOM 1708 C CA . ALA A 1 208 ? 17.5 0.166 -18.656 1 98.62 208 ALA A CA 1
ATOM 1709 C C . ALA A 1 208 ? 16.969 1.386 -17.906 1 98.62 208 ALA A C 1
ATOM 1711 O O . ALA A 1 208 ? 16.125 2.115 -18.406 1 98.62 208 ALA A O 1
ATOM 1712 N N . TYR A 1 209 ? 17.516 1.611 -16.703 1 98.62 209 TYR A N 1
ATOM 1713 C CA . TYR A 1 209 ? 17.109 2.783 -15.93 1 98.62 209 TYR A CA 1
ATOM 1714 C C . TYR A 1 209 ? 17.562 4.066 -16.609 1 98.62 209 TYR A C 1
ATOM 1716 O O . TYR A 1 209 ? 16.812 5.039 -16.688 1 98.62 209 TYR A O 1
ATOM 1724 N N . GLN A 1 210 ? 18.703 4.062 -17.109 1 98.44 210 GLN A N 1
ATOM 1725 C CA . GLN A 1 210 ? 19.234 5.223 -17.812 1 98.44 210 GLN A CA 1
ATOM 1726 C C . GLN A 1 210 ? 18.391 5.551 -19.047 1 98.44 210 GLN A C 1
ATOM 1728 O O . GLN A 1 210 ? 18.125 6.723 -19.328 1 98.44 210 GLN A O 1
ATOM 1733 N N . ARG A 1 211 ? 18 4.531 -19.75 1 98.19 211 ARG A N 1
ATOM 1734 C CA . ARG A 1 211 ? 17.141 4.754 -20.906 1 98.19 211 ARG A CA 1
ATOM 1735 C C . ARG A 1 211 ? 15.805 5.367 -20.484 1 98.19 211 ARG A C 1
ATOM 1737 O O . ARG A 1 211 ? 15.297 6.273 -21.141 1 98.19 211 ARG A O 1
ATOM 1744 N N . ALA A 1 212 ? 15.258 4.863 -19.359 1 97.75 212 ALA A N 1
ATOM 1745 C CA . ALA A 1 212 ? 14 5.41 -18.859 1 97.75 212 ALA A CA 1
ATOM 1746 C C . ALA A 1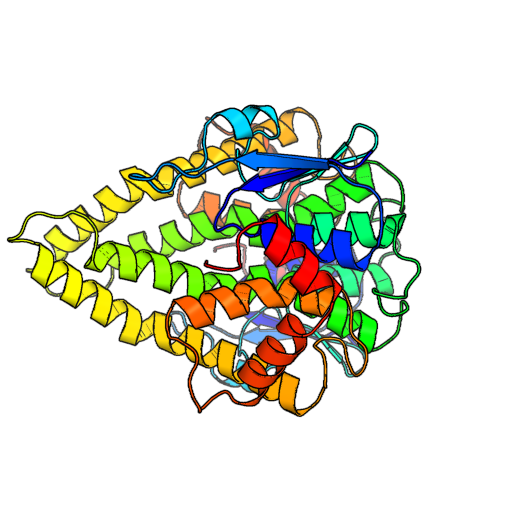 212 ? 14.164 6.879 -18.469 1 97.75 212 ALA A C 1
ATOM 1748 O O . ALA A 1 212 ? 13.289 7.699 -18.75 1 97.75 212 ALA A O 1
ATOM 1749 N N . LEU A 1 213 ? 15.328 7.227 -17.859 1 97.06 213 LEU A N 1
ATOM 1750 C CA . LEU A 1 213 ? 15.586 8.602 -17.438 1 97.06 213 LEU A CA 1
ATOM 1751 C C . LEU A 1 213 ? 15.734 9.523 -18.641 1 97.06 213 LEU A C 1
ATOM 1753 O O . LEU A 1 213 ? 15.234 10.648 -18.641 1 97.06 213 LEU A O 1
ATOM 1757 N N . GLU A 1 214 ? 16.422 9.031 -19.578 1 95.94 214 GLU A N 1
ATOM 17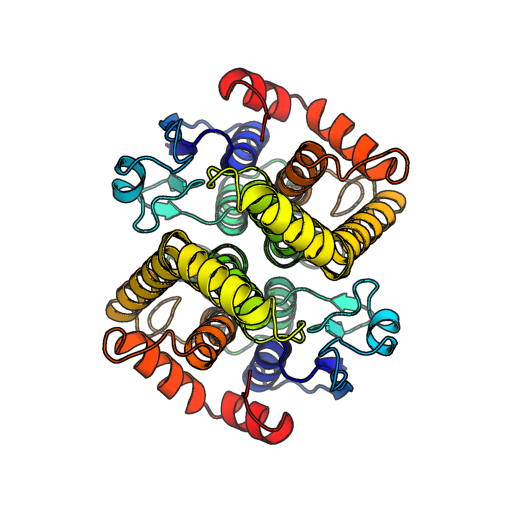58 C CA . GLU A 1 214 ? 16.609 9.812 -20.797 1 95.94 214 GLU A CA 1
ATOM 1759 C C . GLU A 1 214 ? 15.281 10.148 -21.469 1 95.94 214 GLU A C 1
ATOM 1761 O O . GLU A 1 214 ? 15.086 11.258 -21.953 1 95.94 214 GLU A O 1
ATOM 1766 N N . LYS A 1 215 ? 14.398 9.25 -21.406 1 94.38 215 LYS A N 1
ATOM 1767 C CA . LYS A 1 215 ? 13.109 9.406 -22.078 1 94.38 215 LYS A CA 1
ATOM 1768 C C . LYS A 1 215 ? 12.133 10.195 -21.219 1 94.38 215 LYS A C 1
ATOM 1770 O O . LYS A 1 215 ? 11.328 10.969 -21.734 1 94.38 215 LYS A O 1
ATOM 1775 N N . SER A 1 216 ? 12.133 10.039 -19.938 1 93.12 216 SER A N 1
ATOM 1776 C CA . SER A 1 216 ? 11.141 10.625 -19.047 1 93.12 216 SER A CA 1
ATOM 1777 C C . SER A 1 216 ? 11.539 12.031 -18.625 1 93.12 216 SER A C 1
ATOM 1779 O O . SER A 1 216 ? 10.695 12.805 -18.156 1 93.12 216 SER A O 1
ATOM 1781 N N . GLY A 1 217 ? 12.812 12.391 -18.75 1 90.44 217 GLY A N 1
ATOM 1782 C CA . GLY A 1 217 ? 13.281 13.711 -18.359 1 90.44 217 GLY A CA 1
ATOM 1783 C C . GLY A 1 217 ? 13.922 13.727 -16.984 1 90.44 217 GLY A C 1
ATOM 1784 O O . GLY A 1 217 ? 14.133 14.797 -16.406 1 90.44 217 GLY A O 1
ATOM 1785 N N . GLY A 1 218 ? 14.156 12.57 -16.422 1 90.75 218 GLY A N 1
ATOM 1786 C CA . GLY A 1 218 ? 14.859 12.484 -15.148 1 90.75 218 GLY A CA 1
ATOM 1787 C C . GLY A 1 218 ? 14.055 11.789 -14.062 1 90.75 218 GLY A C 1
ATOM 1788 O O . GLY A 1 218 ? 12.977 11.25 -14.336 1 90.75 218 GLY A O 1
ATOM 1789 N N . ASP A 1 219 ? 14.641 11.758 -12.836 1 87.56 219 ASP A N 1
ATOM 1790 C CA . ASP A 1 219 ? 13.977 11.047 -11.742 1 87.56 219 ASP A CA 1
ATOM 1791 C C . ASP A 1 219 ? 13.688 11.984 -10.57 1 87.56 219 ASP A C 1
ATOM 1793 O O . ASP A 1 219 ? 13.625 11.547 -9.422 1 87.56 219 ASP A O 1
ATOM 1797 N N . GLU A 1 220 ? 13.516 13.211 -10.977 1 86.44 220 GLU A N 1
ATOM 1798 C CA . GLU A 1 220 ? 13.109 14.148 -9.938 1 86.44 220 GLU A CA 1
ATOM 1799 C C . GLU A 1 220 ? 11.695 13.844 -9.445 1 86.44 220 GLU A C 1
ATOM 1801 O O . GLU A 1 220 ? 10.766 13.711 -10.242 1 86.44 220 GLU A O 1
ATOM 1806 N N . ILE A 1 221 ? 11.633 13.594 -8.148 1 86.12 221 ILE A N 1
ATOM 1807 C CA . ILE A 1 221 ? 10.367 13.203 -7.531 1 86.12 221 ILE A CA 1
ATOM 1808 C C . ILE A 1 221 ? 9.758 14.398 -6.801 1 86.12 221 ILE A C 1
ATOM 1810 O O . ILE A 1 221 ? 10.484 15.234 -6.262 1 86.12 221 ILE A O 1
ATOM 1814 N N . MET B 1 1 ? 3.467 -25.516 12.492 1 91.81 1 MET B N 1
ATOM 1815 C CA . MET B 1 1 ? 2.166 -24.938 12.797 1 91.81 1 MET B CA 1
ATOM 1816 C C . MET B 1 1 ? 2.195 -23.422 12.617 1 91.81 1 MET B C 1
ATOM 1818 O O . MET B 1 1 ? 3.168 -22.766 12.992 1 91.81 1 MET B O 1
ATOM 1822 N N . ILE B 1 2 ? 1.215 -22.828 11.984 1 98.56 2 ILE B N 1
ATOM 1823 C CA . ILE B 1 2 ? 1.139 -21.391 11.719 1 98.56 2 ILE B CA 1
ATOM 1824 C C . ILE B 1 2 ? 0.88 -20.641 13.016 1 98.56 2 ILE B C 1
ATOM 1826 O O . ILE B 1 2 ? 0.066 -21.062 13.836 1 98.56 2 ILE B O 1
ATOM 1830 N N . THR B 1 3 ? 1.611 -19.562 13.258 1 98.81 3 THR B N 1
ATOM 1831 C CA . THR B 1 3 ? 1.333 -18.656 14.359 1 98.81 3 THR B CA 1
ATOM 1832 C C . THR B 1 3 ? 0.984 -17.266 13.828 1 98.81 3 THR B C 1
ATOM 1834 O O . THR B 1 3 ? 1.764 -16.656 13.086 1 98.81 3 THR B O 1
ATOM 1837 N N . LEU B 1 4 ? -0.148 -16.797 14.148 1 98.81 4 LEU B N 1
ATOM 1838 C CA . LEU B 1 4 ? -0.554 -15.422 13.859 1 98.81 4 LEU B CA 1
ATOM 1839 C C . LEU B 1 4 ? -0.241 -14.5 15.039 1 98.81 4 LEU B C 1
ATOM 1841 O O . LEU B 1 4 ? -0.708 -14.742 16.156 1 98.81 4 LEU B O 1
ATOM 1845 N N . HIS B 1 5 ? 0.543 -13.516 14.883 1 98.81 5 HIS B N 1
ATOM 1846 C CA . HIS B 1 5 ? 0.739 -12.461 15.867 1 98.81 5 HIS B CA 1
ATOM 1847 C C . HIS B 1 5 ? -0.279 -11.344 15.688 1 98.81 5 HIS B C 1
ATOM 1849 O O . HIS B 1 5 ? -0.127 -10.492 14.805 1 98.81 5 HIS B O 1
ATOM 1855 N N . TYR B 1 6 ? -1.28 -11.344 16.562 1 98.19 6 TYR B N 1
ATOM 1856 C CA . TYR B 1 6 ? -2.463 -10.5 16.422 1 98.19 6 TYR B CA 1
ATOM 1857 C C . TYR B 1 6 ? -2.398 -9.312 17.375 1 98.19 6 TYR B C 1
ATOM 1859 O O . TYR B 1 6 ? -2.346 -9.477 18.594 1 98.19 6 TYR B O 1
ATOM 1867 N N . LEU B 1 7 ? -2.348 -8.141 16.859 1 98 7 LEU B N 1
ATOM 1868 C CA . LEU B 1 7 ? -2.516 -6.891 17.594 1 98 7 LEU B CA 1
ATOM 1869 C C . LEU B 1 7 ? -3.938 -6.359 17.453 1 98 7 LEU B C 1
ATOM 1871 O O . LEU B 1 7 ? -4.469 -6.289 16.344 1 98 7 LEU B O 1
ATOM 1875 N N . ASN B 1 8 ? -4.566 -5.969 18.562 1 95.75 8 ASN B N 1
ATOM 1876 C CA . ASN B 1 8 ? -5.91 -5.414 18.438 1 95.75 8 ASN B CA 1
ATOM 1877 C C . ASN B 1 8 ? -5.922 -4.152 17.578 1 95.75 8 ASN B C 1
ATOM 1879 O O . ASN B 1 8 ? -4.945 -3.398 17.562 1 95.75 8 ASN B O 1
ATOM 1883 N N . GLN B 1 9 ? -7.059 -3.988 16.828 1 94.44 9 GLN B N 1
ATOM 1884 C CA . GLN B 1 9 ? -7.254 -2.82 15.969 1 94.44 9 GLN B CA 1
ATOM 1885 C C . GLN B 1 9 ? -6.129 -2.691 14.945 1 94.44 9 GLN B C 1
ATOM 1887 O O . GLN B 1 9 ? -5.52 -1.63 14.812 1 94.44 9 GLN B O 1
ATOM 1892 N N . SER B 1 10 ? -5.855 -3.795 14.336 1 96.88 10 SER B N 1
ATOM 1893 C CA . SER B 1 10 ? -4.812 -3.824 13.312 1 96.88 10 SER B CA 1
ATOM 1894 C C . SER B 1 10 ? -5.266 -4.609 12.086 1 96.88 10 SER B C 1
ATOM 1896 O O . SER B 1 10 ? -6.336 -5.219 12.094 1 96.88 10 SER B O 1
ATOM 1898 N N . ARG B 1 11 ? -4.449 -4.59 11.039 1 97.81 11 ARG B N 1
ATOM 1899 C CA . ARG B 1 11 ? -4.676 -5.324 9.797 1 97.81 11 ARG B CA 1
ATOM 1900 C C . ARG B 1 11 ? -4.656 -6.832 10.039 1 97.81 11 ARG B C 1
ATOM 1902 O O . ARG B 1 11 ? -5 -7.613 9.156 1 97.81 11 ARG B O 1
ATOM 1909 N N . ALA B 1 12 ? -4.348 -7.273 11.242 1 98.19 12 ALA B N 1
ATOM 1910 C CA . ALA B 1 12 ? -4.219 -8.703 11.531 1 98.19 12 ALA B CA 1
ATOM 1911 C C . ALA B 1 12 ? -5.582 -9.391 11.484 1 98.19 12 ALA B C 1
ATOM 1913 O O . ALA B 1 12 ? -5.66 -10.617 11.359 1 98.19 12 ALA B O 1
ATOM 1914 N N . LEU B 1 13 ? -6.609 -8.602 11.586 1 98.06 13 LEU B N 1
ATOM 1915 C CA . LEU B 1 13 ? -7.945 -9.18 11.547 1 98.06 13 LEU B CA 1
ATOM 1916 C C . LEU B 1 13 ? -8.188 -9.898 10.219 1 98.06 13 LEU B C 1
ATOM 1918 O O . LEU B 1 13 ? -8.789 -10.977 10.195 1 98.06 13 LEU B O 1
ATOM 1922 N N . ARG B 1 14 ? -7.695 -9.336 9.133 1 98.44 14 ARG B N 1
ATOM 1923 C CA . ARG B 1 14 ? -7.98 -9.969 7.848 1 98.44 14 ARG B CA 1
ATOM 1924 C C . ARG B 1 14 ? -7.152 -11.234 7.664 1 98.44 14 ARG B C 1
ATOM 1926 O O . ARG B 1 14 ? -7.57 -12.156 6.961 1 98.44 14 ARG B O 1
ATOM 1933 N N . VAL B 1 15 ? -5.992 -11.281 8.328 1 98.75 15 VAL B N 1
ATOM 1934 C CA . VAL B 1 15 ? -5.207 -12.508 8.266 1 98.75 15 VAL B CA 1
ATOM 1935 C C . VAL B 1 15 ? -5.895 -13.602 9.086 1 98.75 15 VAL B C 1
ATOM 1937 O O . VAL B 1 15 ? -5.934 -14.758 8.664 1 98.75 15 VAL B O 1
ATOM 1940 N N . TRP B 1 16 ? -6.395 -13.156 10.219 1 98.62 16 TRP B N 1
ATOM 1941 C CA . TRP B 1 16 ? -7.164 -14.102 11.023 1 98.62 16 TRP B CA 1
ATOM 1942 C C . TRP B 1 16 ? -8.344 -14.648 10.234 1 98.62 16 TRP B C 1
ATOM 1944 O O . TRP B 1 16 ? -8.547 -15.867 10.18 1 98.62 16 TRP B O 1
ATOM 1954 N N . TRP B 1 17 ? -9.086 -13.797 9.586 1 98.75 17 TRP B N 1
ATOM 1955 C CA . TRP B 1 17 ? -10.203 -14.18 8.734 1 98.75 17 TRP B CA 1
ATOM 1956 C C . TRP B 1 17 ? -9.758 -15.156 7.652 1 98.75 17 TRP B C 1
ATOM 1958 O O . TRP B 1 17 ? -10.398 -16.188 7.445 1 98.75 17 TRP B O 1
ATOM 1968 N N . LEU B 1 18 ? -8.648 -14.898 7.016 1 98.88 18 LEU B N 1
ATOM 1969 C CA . LEU B 1 18 ? -8.125 -15.766 5.965 1 98.88 18 LEU B CA 1
ATOM 1970 C C . LEU B 1 18 ? -7.832 -17.156 6.504 1 98.88 18 LEU B C 1
ATOM 1972 O O . LEU B 1 18 ? -8.164 -18.156 5.863 1 98.88 18 LEU B O 1
ATOM 1976 N N . LEU B 1 19 ? -7.207 -17.203 7.672 1 98.81 19 LEU B N 1
ATOM 1977 C CA . LEU B 1 19 ? -6.879 -18.5 8.266 1 98.81 19 LEU B CA 1
ATOM 1978 C C . LEU B 1 19 ? -8.141 -19.312 8.523 1 98.81 19 LEU B C 1
ATOM 1980 O O . LEU B 1 19 ? -8.148 -20.531 8.312 1 98.81 19 LEU B O 1
ATOM 1984 N N . GLU B 1 20 ? -9.18 -18.625 8.93 1 98.69 20 GLU B N 1
ATOM 1985 C CA . GLU B 1 20 ? -10.461 -19.297 9.133 1 98.69 20 GLU B CA 1
ATOM 1986 C C . GLU B 1 20 ? -11.047 -19.797 7.812 1 98.69 20 GLU B C 1
ATOM 1988 O O . GLU B 1 20 ? -11.617 -20.875 7.746 1 98.69 20 GLU B O 1
ATOM 1993 N N . GLU B 1 21 ? -10.938 -19 6.77 1 98.75 21 GLU B N 1
ATOM 1994 C CA . GLU B 1 21 ? -11.422 -19.391 5.453 1 98.75 21 GLU B CA 1
ATOM 1995 C C . GLU B 1 21 ? -10.664 -20.609 4.934 1 98.75 21 GLU B C 1
ATOM 1997 O O . GLU B 1 21 ? -11.25 -21.484 4.277 1 98.75 21 GLU B O 1
ATOM 2002 N N . LEU B 1 22 ? -9.375 -20.625 5.223 1 98.62 22 LEU B N 1
ATOM 2003 C CA . LEU B 1 22 ? -8.516 -21.688 4.715 1 98.62 22 LEU B CA 1
ATOM 2004 C C . LEU B 1 22 ? -8.711 -22.969 5.516 1 98.62 22 LEU B C 1
ATOM 2006 O O . LEU B 1 22 ? -8.336 -24.047 5.066 1 98.62 22 LEU B O 1
ATOM 2010 N N . GLU B 1 23 ? -9.266 -22.906 6.691 1 97.75 23 GLU B N 1
ATOM 2011 C CA . GLU B 1 23 ? -9.523 -24.047 7.57 1 97.75 23 GLU B CA 1
ATOM 2012 C C . GLU B 1 23 ? -8.242 -24.828 7.84 1 97.75 23 GLU B C 1
ATOM 2014 O O . GLU B 1 23 ? -8.219 -26.047 7.707 1 97.75 23 GLU B O 1
ATOM 2019 N N . VAL B 1 24 ? -7.219 -24.125 8.156 1 97.25 24 VAL B N 1
ATOM 2020 C CA . VAL B 1 24 ? -5.953 -24.734 8.555 1 97.25 24 VAL B CA 1
ATOM 2021 C C . VAL B 1 24 ? -5.703 -24.484 10.039 1 97.25 24 VAL B C 1
ATOM 2023 O O . VAL B 1 24 ? -6.164 -23.469 10.594 1 97.25 24 VAL B O 1
ATOM 2026 N N . PRO B 1 25 ? -5.066 -25.422 10.672 1 97.56 25 PRO B N 1
ATOM 2027 C CA . PRO B 1 25 ? -4.727 -25.188 12.07 1 97.56 25 PRO B CA 1
ATOM 2028 C C . PRO B 1 25 ? -3.75 -24.016 12.25 1 97.56 25 PRO B C 1
ATOM 2030 O O . PRO B 1 25 ? -2.834 -23.859 11.445 1 97.56 25 PRO B O 1
ATOM 2033 N N . TYR B 1 26 ? -3.973 -23.234 13.258 1 98.44 26 TYR B N 1
ATOM 2034 C CA . TYR B 1 26 ? -3.09 -22.125 13.57 1 98.44 26 TYR B CA 1
ATOM 2035 C C . TYR B 1 26 ? -3.145 -21.781 15.055 1 98.44 26 TYR B C 1
ATOM 2037 O O . TYR B 1 26 ? -4.094 -22.156 15.75 1 98.44 26 TYR B O 1
ATOM 2045 N N . ASP B 1 27 ? -2.115 -21.156 15.516 1 98.44 27 ASP B N 1
ATOM 2046 C CA . ASP B 1 27 ? -2.064 -20.547 16.844 1 98.44 27 ASP B CA 1
ATOM 2047 C C . ASP B 1 27 ? -2.1 -19.031 16.75 1 98.44 27 ASP B C 1
ATOM 2049 O O . ASP B 1 27 ? -1.755 -18.453 15.711 1 98.44 27 ASP B O 1
ATOM 2053 N N . VAL B 1 28 ? -2.539 -18.422 17.844 1 98.31 28 VAL B N 1
ATOM 2054 C CA . VAL B 1 28 ? -2.574 -16.969 17.875 1 98.31 28 VAL B CA 1
ATOM 2055 C C . VAL B 1 28 ? -1.825 -16.469 19.109 1 98.31 28 VAL B C 1
ATOM 2057 O O . VAL B 1 28 ? -2.051 -16.938 20.219 1 98.31 28 VAL B O 1
ATOM 2060 N N . LYS B 1 29 ? -0.9 -15.633 18.906 1 98.38 29 LYS B N 1
ATOM 2061 C CA . LYS B 1 29 ? -0.331 -14.812 19.969 1 98.38 29 LYS B CA 1
ATOM 2062 C C . LYS B 1 29 ? -0.922 -13.406 19.953 1 98.38 29 LYS B C 1
ATOM 2064 O O . LYS B 1 29 ? -0.784 -12.68 18.969 1 98.38 29 LYS B O 1
ATOM 2069 N N . ARG B 1 30 ? -1.484 -13.023 21.047 1 97.62 30 ARG B N 1
ATOM 2070 C CA . ARG B 1 30 ? -2.207 -11.758 21.109 1 97.62 30 ARG B CA 1
ATOM 2071 C C . ARG B 1 30 ? -1.343 -10.664 21.719 1 97.62 30 ARG B C 1
ATOM 2073 O O . ARG B 1 30 ? -0.593 -10.914 22.672 1 97.62 30 ARG B O 1
ATOM 2080 N N . TYR B 1 31 ? -1.428 -9.531 21.172 1 97.62 31 TYR B N 1
ATOM 2081 C CA . TYR B 1 31 ? -0.815 -8.305 21.656 1 97.62 31 TYR B CA 1
ATOM 2082 C C . TYR B 1 31 ? -1.856 -7.203 21.828 1 97.62 31 TYR B C 1
ATOM 2084 O O . TYR B 1 31 ? -2.836 -7.152 21.078 1 97.62 31 TYR B O 1
ATOM 2092 N N . GLN B 1 32 ? -1.651 -6.363 22.797 1 95.94 32 GLN B N 1
ATOM 2093 C CA . GLN B 1 32 ? -2.557 -5.246 23.031 1 95.94 32 GLN B CA 1
ATOM 2094 C C . GLN B 1 32 ? -1.841 -3.908 22.859 1 95.94 32 GLN B C 1
ATOM 2096 O O . GLN B 1 32 ? -0.708 -3.74 23.328 1 95.94 32 GLN B O 1
ATOM 2101 N N . ARG B 1 33 ? -2.512 -3.037 22.172 1 95.44 33 ARG B N 1
ATOM 2102 C CA . ARG B 1 33 ? -1.993 -1.677 22.062 1 95.44 33 ARG B CA 1
ATOM 2103 C C . ARG B 1 33 ? -1.97 -0.987 23.422 1 95.44 33 ARG B C 1
ATOM 2105 O O . ARG B 1 33 ? -2.811 -1.267 24.281 1 95.44 33 ARG B O 1
ATOM 2112 N N . ASP B 1 34 ? -0.927 -0.069 23.453 1 94 34 ASP B N 1
ATOM 2113 C CA . ASP B 1 34 ? -0.934 0.801 24.625 1 94 34 ASP B CA 1
ATOM 2114 C C . ASP B 1 34 ? -2.186 1.674 24.656 1 94 34 ASP B C 1
ATOM 2116 O O . ASP B 1 34 ? -2.525 2.314 23.656 1 94 34 ASP B O 1
ATOM 2120 N N . GLU B 1 35 ? -2.797 1.785 25.734 1 89.81 35 GLU B N 1
ATOM 2121 C CA . GLU B 1 35 ? -4.09 2.461 25.828 1 89.81 35 GLU B CA 1
ATOM 2122 C C . GLU B 1 35 ? -3.938 3.965 25.625 1 89.81 35 GLU B C 1
ATOM 2124 O O . GLU B 1 35 ? -4.879 4.637 25.188 1 89.81 35 GLU B O 1
ATOM 2129 N N . THR B 1 36 ? -2.773 4.43 25.953 1 86.56 36 THR B N 1
ATOM 2130 C CA . THR B 1 36 ? -2.545 5.867 25.859 1 86.56 36 THR B CA 1
ATOM 2131 C C . THR B 1 36 ? -1.974 6.246 24.5 1 86.56 36 THR B C 1
ATOM 2133 O O . THR B 1 36 ? -2.541 7.078 23.797 1 86.56 36 THR B O 1
ATOM 2136 N N . THR B 1 37 ? -1.036 5.512 24.062 1 86.81 37 THR B N 1
ATOM 2137 C CA . THR B 1 37 ? -0.322 5.906 22.844 1 86.81 37 THR B CA 1
ATOM 2138 C C . THR B 1 37 ? -0.895 5.195 21.625 1 86.81 37 THR B C 1
ATOM 2140 O O . THR B 1 37 ? -0.614 5.578 20.484 1 86.81 37 THR B O 1
ATOM 2143 N N . MET B 1 38 ? -1.577 4.105 21.859 1 89.12 38 MET B N 1
ATOM 2144 C CA . MET B 1 38 ? -2.156 3.271 20.812 1 89.12 38 MET B CA 1
ATOM 2145 C C . MET B 1 38 ? -1.066 2.59 20 1 89.12 38 MET B C 1
ATOM 2147 O O . MET B 1 38 ? -1.321 2.115 18.891 1 89.12 38 MET B O 1
ATOM 2151 N N . LEU B 1 39 ? 0.145 2.57 20.547 1 91.81 39 LEU B N 1
ATOM 2152 C CA . LEU B 1 39 ? 1.262 1.928 19.875 1 91.81 39 LEU B CA 1
ATOM 2153 C C . LEU B 1 39 ? 1.349 0.45 20.234 1 91.81 39 LEU B C 1
ATOM 2155 O O . LEU B 1 39 ? 0.854 0.04 21.297 1 91.81 39 LEU B O 1
ATOM 2159 N N . ALA B 1 40 ? 1.875 -0.316 19.297 1 96.12 40 ALA B N 1
ATOM 2160 C CA . ALA B 1 40 ? 2.125 -1.729 19.578 1 96.12 40 ALA B CA 1
ATOM 2161 C C . ALA B 1 40 ? 3.18 -1.903 20.656 1 96.12 40 ALA B C 1
ATOM 2163 O O . ALA B 1 40 ? 4.07 -1.062 20.812 1 96.12 40 ALA B O 1
ATOM 2164 N N . PRO B 1 41 ? 3.086 -2.994 21.406 1 97.06 41 PRO B N 1
ATOM 2165 C CA . PRO B 1 41 ? 4.102 -3.244 22.438 1 97.06 41 PRO B CA 1
ATOM 2166 C C . PRO B 1 41 ? 5.441 -3.678 21.844 1 97.06 41 PRO B C 1
ATOM 2168 O O . PRO B 1 41 ? 5.484 -4.203 20.734 1 97.06 41 PRO B O 1
ATOM 2171 N N . ALA B 1 42 ? 6.488 -3.473 22.578 1 95.31 42 ALA B N 1
ATOM 2172 C CA . ALA B 1 42 ? 7.852 -3.732 22.125 1 95.31 42 ALA B CA 1
ATOM 2173 C C . ALA B 1 42 ? 8.062 -5.215 21.828 1 95.31 42 ALA B C 1
ATOM 2175 O O . ALA B 1 42 ? 8.961 -5.586 21.078 1 95.31 42 ALA B O 1
ATOM 2176 N N . GLU B 1 43 ? 7.238 -6.051 22.391 1 97 43 GLU B N 1
ATOM 2177 C CA . GLU B 1 43 ? 7.355 -7.496 22.219 1 97 43 GLU B CA 1
ATOM 2178 C C . GLU B 1 43 ? 7.23 -7.891 20.75 1 97 43 GLU B C 1
ATOM 2180 O O . GLU B 1 43 ? 7.828 -8.875 20.312 1 97 43 GLU B O 1
ATOM 2185 N N . LEU B 1 44 ? 6.465 -7.117 20.062 1 97.88 44 LEU B N 1
ATOM 2186 C CA . LEU B 1 44 ? 6.254 -7.445 18.656 1 97.88 44 LEU B CA 1
ATOM 2187 C C . LEU B 1 44 ? 7.543 -7.285 17.859 1 97.88 44 LEU B C 1
ATOM 2189 O O . LEU B 1 44 ? 7.707 -7.906 16.812 1 97.88 44 LEU B O 1
ATOM 2193 N N . LYS B 1 45 ? 8.445 -6.457 18.344 1 97.31 45 LYS B N 1
ATOM 2194 C CA . LYS B 1 45 ? 9.727 -6.238 17.656 1 97.31 45 LYS B CA 1
ATOM 2195 C C . LYS B 1 45 ? 10.609 -7.477 17.75 1 97.31 45 LYS B C 1
ATOM 2197 O O . LYS B 1 45 ? 11.57 -7.613 17 1 97.31 45 LYS B O 1
ATOM 2202 N N . ARG B 1 46 ? 10.312 -8.367 18.625 1 97.19 46 ARG B N 1
ATOM 2203 C CA . ARG B 1 46 ? 11.055 -9.617 18.75 1 97.19 46 ARG B CA 1
ATOM 2204 C C . ARG B 1 46 ? 10.688 -10.586 17.641 1 97.19 46 ARG B C 1
ATOM 2206 O O . ARG B 1 46 ? 11.453 -11.5 17.328 1 97.19 46 ARG B O 1
ATOM 2213 N N . VAL B 1 47 ? 9.484 -10.336 17.109 1 97.88 47 VAL B N 1
ATOM 2214 C CA . VAL B 1 47 ? 9.008 -11.211 16.031 1 97.88 47 VAL B CA 1
ATOM 2215 C C . VAL B 1 47 ? 9.516 -10.695 14.688 1 97.88 47 VAL B C 1
ATOM 2217 O O . VAL B 1 47 ? 9.984 -11.484 13.859 1 97.88 47 VAL B O 1
ATOM 2220 N N . HIS B 1 48 ? 9.445 -9.422 14.523 1 98.12 48 HIS B N 1
ATOM 2221 C CA . HIS B 1 48 ? 9.891 -8.734 13.305 1 98.12 48 HIS B CA 1
ATOM 2222 C C . HIS B 1 48 ? 10.406 -7.336 13.617 1 98.12 48 HIS B C 1
ATOM 2224 O O . HIS B 1 48 ? 9.805 -6.613 14.414 1 98.12 48 HIS B O 1
ATOM 2230 N N . PRO B 1 49 ? 11.422 -6.855 12.906 1 97.38 49 PRO B N 1
ATOM 2231 C CA . PRO B 1 49 ? 12.078 -5.594 13.266 1 97.38 49 PRO B CA 1
ATOM 2232 C C . PRO B 1 49 ? 11.133 -4.398 13.203 1 97.38 49 PRO B C 1
ATOM 2234 O O . PRO B 1 49 ? 11.32 -3.414 13.922 1 97.38 49 PRO B O 1
ATOM 2237 N N . LEU B 1 50 ? 10.117 -4.453 12.445 1 97.88 50 LEU B N 1
ATOM 2238 C CA . LEU B 1 50 ? 9.203 -3.328 12.289 1 97.88 50 LEU B CA 1
ATOM 2239 C C . LEU B 1 50 ? 8.211 -3.266 13.445 1 97.88 50 LEU B C 1
ATOM 2241 O O . LEU B 1 50 ? 7.57 -2.236 13.656 1 97.88 50 LEU B O 1
ATOM 2245 N N . GLY B 1 51 ? 8.047 -4.344 14.148 1 97.88 51 GLY B N 1
ATOM 2246 C CA . GLY B 1 51 ? 7.211 -4.375 15.336 1 97.88 51 GLY B CA 1
ATOM 2247 C C . GLY B 1 51 ? 5.746 -4.113 15.039 1 97.88 51 GLY B C 1
ATOM 2248 O O . GLY B 1 51 ? 5.047 -3.488 15.836 1 97.88 51 GLY B O 1
ATOM 2249 N N . LYS B 1 52 ? 5.324 -4.594 13.875 1 96.94 52 LYS B N 1
ATOM 2250 C CA . LYS B 1 52 ? 3.949 -4.34 13.461 1 96.94 52 LYS B CA 1
ATOM 2251 C C . LYS B 1 52 ? 3.178 -5.645 13.281 1 96.94 52 LYS B C 1
ATOM 2253 O O . LYS B 1 52 ? 3.762 -6.73 13.344 1 96.94 52 LYS B O 1
ATOM 2258 N N . SER B 1 53 ? 1.953 -5.543 13.18 1 97.94 53 SER B N 1
ATOM 2259 C CA . SER B 1 53 ? 1.008 -6.609 12.867 1 97.94 53 SER B CA 1
ATOM 2260 C C . SER B 1 53 ? 0.122 -6.234 11.68 1 97.94 53 SER B C 1
ATOM 2262 O O . SER B 1 53 ? -0.326 -5.094 11.57 1 97.94 53 SER B O 1
ATOM 2264 N N . PRO B 1 54 ? -0.054 -7.207 10.781 1 97.94 54 PRO B N 1
ATOM 2265 C CA . PRO B 1 54 ? 0.073 -8.656 10.922 1 97.94 54 PRO B CA 1
ATOM 2266 C C . PRO B 1 54 ? 1.484 -9.156 10.625 1 97.94 54 PRO B C 1
ATOM 2268 O O . PRO B 1 54 ? 2.207 -8.547 9.836 1 97.94 54 PRO B O 1
ATOM 2271 N N . VAL B 1 55 ? 1.837 -10.172 11.305 1 98.75 55 VAL B N 1
ATOM 2272 C CA . VAL B 1 55 ? 3.01 -10.992 11.039 1 98.75 55 VAL B CA 1
ATOM 2273 C C . VAL B 1 55 ? 2.723 -12.445 11.43 1 98.75 55 VAL B C 1
ATOM 2275 O O . VAL B 1 55 ? 2.057 -12.703 12.43 1 98.75 55 VAL B O 1
ATOM 2278 N N . ILE B 1 56 ? 3.141 -13.391 10.586 1 98.88 56 ILE B N 1
ATOM 2279 C CA . ILE B 1 56 ? 2.932 -14.805 10.891 1 98.88 56 ILE B CA 1
ATOM 2280 C C . ILE B 1 56 ? 4.27 -15.539 10.883 1 98.88 56 ILE B C 1
ATOM 2282 O O . ILE B 1 56 ? 5.246 -15.055 10.305 1 98.88 56 ILE B O 1
ATOM 2286 N N . GLU B 1 57 ? 4.297 -16.625 11.555 1 98.75 57 GLU B N 1
ATOM 2287 C CA . GLU B 1 57 ? 5.367 -17.609 11.453 1 98.75 57 GLU B CA 1
ATOM 2288 C C . GLU B 1 57 ? 4.84 -18.938 10.898 1 98.75 57 GLU B C 1
ATOM 2290 O O . GLU B 1 57 ? 3.779 -19.406 11.312 1 98.75 57 GLU B O 1
ATOM 2295 N N . ASP B 1 58 ? 5.48 -19.469 9.945 1 98.38 58 ASP B N 1
ATOM 2296 C CA . ASP B 1 58 ? 5.137 -20.766 9.383 1 98.38 58 ASP B CA 1
ATOM 2297 C C . ASP B 1 58 ? 6.375 -21.484 8.844 1 98.38 58 ASP B C 1
ATOM 2299 O O . ASP B 1 58 ? 7.066 -20.953 7.965 1 98.38 58 ASP B O 1
ATOM 2303 N N . ASP B 1 59 ? 6.699 -22.688 9.328 1 95.88 59 ASP B N 1
ATOM 2304 C CA . ASP B 1 59 ? 7.801 -23.531 8.859 1 95.88 59 ASP B CA 1
ATOM 2305 C C . ASP B 1 59 ? 9.125 -22.766 8.891 1 95.88 59 ASP B C 1
ATOM 2307 O O . ASP B 1 59 ? 9.852 -22.734 7.902 1 95.88 59 ASP B O 1
ATOM 2311 N N . GLY B 1 60 ? 9.297 -22.016 9.938 1 95.38 60 GLY B N 1
ATOM 2312 C CA . GLY B 1 60 ? 10.562 -21.344 10.172 1 95.38 60 GLY B CA 1
ATOM 2313 C C . GLY B 1 60 ? 10.656 -20 9.469 1 95.38 60 GLY B C 1
ATOM 2314 O O . GLY B 1 60 ? 11.656 -19.297 9.594 1 95.38 60 GLY B O 1
ATOM 2315 N N . GLN B 1 61 ? 9.57 -19.594 8.789 1 96.5 61 GLN B N 1
ATOM 2316 C CA . GLN B 1 61 ? 9.555 -18.312 8.094 1 96.5 61 GLN B CA 1
ATOM 2317 C C . GLN B 1 61 ? 8.711 -17.297 8.852 1 96.5 61 GLN B C 1
ATOM 2319 O O . GLN B 1 61 ? 7.68 -17.641 9.43 1 96.5 61 GLN B O 1
ATOM 2324 N N . VAL B 1 62 ? 9.18 -16.047 8.891 1 98.25 62 VAL B N 1
ATOM 2325 C CA . VAL B 1 62 ? 8.422 -14.906 9.391 1 98.25 62 VAL B CA 1
ATOM 2326 C C . VAL B 1 62 ? 7.949 -14.047 8.219 1 98.25 62 VAL B C 1
ATOM 2328 O O . VAL B 1 62 ? 8.758 -13.578 7.418 1 98.25 62 VAL B O 1
ATOM 2331 N N . ILE B 1 63 ? 6.672 -13.867 8.109 1 98.44 63 ILE B N 1
ATOM 2332 C CA . ILE B 1 63 ? 6.102 -13.18 6.953 1 98.44 63 ILE B CA 1
ATOM 2333 C C . ILE B 1 63 ? 5.242 -12.008 7.426 1 98.44 63 ILE B C 1
ATOM 2335 O O . ILE B 1 63 ? 4.344 -12.18 8.25 1 98.44 63 ILE B O 1
ATOM 2339 N N . ALA B 1 64 ? 5.574 -10.852 6.887 1 98.38 64 ALA B N 1
ATOM 2340 C CA . ALA B 1 64 ? 4.805 -9.641 7.176 1 98.38 64 ALA B CA 1
ATOM 2341 C C . ALA B 1 64 ? 4.129 -9.109 5.914 1 98.38 64 ALA B C 1
ATOM 2343 O O . ALA B 1 64 ? 4.297 -9.664 4.828 1 98.38 64 ALA B O 1
ATOM 2344 N N . GLU B 1 65 ? 3.418 -8.031 6.043 1 98.38 65 GLU B N 1
ATOM 2345 C CA . GLU B 1 65 ? 2.656 -7.406 4.965 1 98.38 65 GLU B CA 1
ATOM 2346 C C . GLU B 1 65 ? 1.4 -8.211 4.641 1 98.38 65 GLU B C 1
ATOM 2348 O O . GLU B 1 65 ? 1.488 -9.375 4.246 1 98.38 65 GLU B O 1
ATOM 2353 N N . SER B 1 66 ? 0.23 -7.543 4.727 1 98.62 66 SER B N 1
ATOM 2354 C CA . SER B 1 66 ? -1.048 -8.219 4.539 1 98.62 66 SER B CA 1
ATOM 2355 C C . SER B 1 66 ? -1.097 -8.945 3.195 1 98.62 66 SER B C 1
ATOM 2357 O O . SER B 1 66 ? -1.372 -10.141 3.139 1 98.62 66 SER B O 1
ATOM 2359 N N . GLY B 1 67 ? -0.758 -8.211 2.125 1 98.75 67 GLY B N 1
ATOM 2360 C CA . GLY B 1 67 ? -0.803 -8.812 0.801 1 98.75 67 GLY B CA 1
ATOM 2361 C C . GLY B 1 67 ? 0.151 -9.984 0.644 1 98.75 67 GLY B C 1
ATOM 2362 O O . GLY B 1 67 ? -0.195 -11 0.034 1 98.75 67 GLY B O 1
ATOM 2363 N N . ALA B 1 68 ? 1.325 -9.898 1.207 1 98.81 68 ALA B N 1
ATOM 2364 C CA . ALA B 1 68 ? 2.316 -10.961 1.135 1 98.81 68 ALA B CA 1
ATOM 2365 C C . ALA B 1 68 ? 1.864 -12.188 1.925 1 98.81 68 ALA B C 1
ATOM 2367 O O . ALA B 1 68 ? 2.039 -13.32 1.478 1 98.81 68 ALA B O 1
ATOM 2368 N N . ILE B 1 69 ? 1.297 -11.961 3.09 1 98.88 69 ILE B N 1
ATOM 2369 C CA . ILE B 1 69 ? 0.795 -13.055 3.92 1 98.88 69 ILE B CA 1
ATOM 2370 C C . ILE B 1 69 ? -0.325 -13.789 3.186 1 98.88 69 ILE B C 1
ATOM 2372 O O . ILE B 1 69 ? -0.357 -15.023 3.164 1 98.88 69 ILE B O 1
ATOM 2376 N N . ILE B 1 70 ? -1.207 -13.008 2.582 1 98.88 70 ILE B N 1
ATOM 2377 C CA . ILE B 1 70 ? -2.32 -13.594 1.845 1 98.88 70 ILE B CA 1
ATOM 2378 C C . ILE B 1 70 ? -1.783 -14.469 0.716 1 98.88 70 ILE B C 1
ATOM 2380 O O . ILE B 1 70 ? -2.217 -15.617 0.551 1 98.88 70 ILE B O 1
ATOM 2384 N N . GLU B 1 71 ? -0.822 -13.922 -0.024 1 98.69 71 GLU B N 1
ATOM 2385 C CA . GLU B 1 71 ? -0.252 -14.688 -1.125 1 98.69 71 GLU B CA 1
ATOM 2386 C C . GLU B 1 71 ? 0.451 -15.945 -0.615 1 98.69 71 GLU B C 1
ATOM 2388 O O . GLU B 1 71 ? 0.318 -17.016 -1.204 1 98.69 71 GLU B O 1
ATOM 2393 N N . TYR B 1 72 ? 1.135 -15.844 0.446 1 98.56 72 TYR B N 1
ATOM 2394 C CA . TYR B 1 72 ? 1.838 -16.984 1.02 1 98.56 72 TYR B CA 1
ATOM 2395 C C . TYR B 1 72 ? 0.857 -18.062 1.451 1 98.56 72 TYR B C 1
ATOM 2397 O O . TYR B 1 72 ? 0.984 -19.219 1.047 1 98.56 72 TYR B O 1
ATOM 2405 N N . LEU B 1 73 ? -0.127 -17.703 2.207 1 98.75 73 LEU B N 1
ATOM 2406 C CA . LEU B 1 73 ? -1.061 -18.672 2.789 1 98.75 73 LEU B CA 1
ATOM 2407 C C . LEU B 1 73 ? -1.92 -19.312 1.707 1 98.75 73 LEU B C 1
ATOM 2409 O O . LEU B 1 73 ? -2.164 -20.516 1.742 1 98.75 73 LEU B O 1
ATOM 2413 N N . THR B 1 74 ? -2.393 -18.516 0.78 1 98.62 74 THR B N 1
ATOM 2414 C CA . THR B 1 74 ? -3.225 -19.094 -0.27 1 98.62 74 THR B CA 1
ATOM 2415 C C . THR B 1 74 ? -2.395 -19.984 -1.186 1 98.62 74 THR B C 1
ATOM 2417 O O . THR B 1 74 ? -2.885 -21.016 -1.679 1 98.62 74 THR B O 1
ATOM 2420 N N . GLY B 1 75 ? -1.144 -19.594 -1.462 1 97.5 75 GLY B N 1
ATOM 2421 C CA . GLY B 1 75 ? -0.273 -20.438 -2.27 1 97.5 75 GLY B CA 1
ATOM 2422 C C . GLY B 1 75 ? -0.017 -21.797 -1.655 1 97.5 75 GLY B C 1
ATOM 2423 O O . GLY B 1 75 ? 0.066 -22.797 -2.367 1 97.5 75 GLY B O 1
ATOM 2424 N N . LYS B 1 76 ? 0.045 -21.812 -0.412 1 97.25 76 LYS B N 1
ATOM 2425 C CA . LYS B 1 76 ? 0.474 -23.031 0.284 1 97.25 76 LYS B CA 1
ATOM 2426 C C . LYS B 1 76 ? -0.725 -23.844 0.745 1 97.25 76 LYS B C 1
ATOM 2428 O O . LYS B 1 76 ? -0.688 -25.078 0.713 1 97.25 76 LYS B O 1
ATOM 2433 N N . TYR B 1 77 ? -1.841 -23.203 1.098 1 97.94 77 TYR B N 1
ATOM 2434 C CA . TYR B 1 77 ? -2.842 -23.938 1.87 1 97.94 77 TYR B CA 1
ATOM 2435 C C . TYR B 1 77 ? -4.199 -23.891 1.177 1 97.94 77 TYR B C 1
ATOM 2437 O O . TYR B 1 77 ? -5.121 -24.609 1.562 1 97.94 77 TYR B O 1
ATOM 2445 N N . ASP B 1 78 ? -4.359 -23.078 0.158 1 97.62 78 ASP B N 1
ATOM 2446 C CA . ASP B 1 78 ? -5.684 -22.891 -0.426 1 97.62 78 ASP B CA 1
ATOM 2447 C C . ASP B 1 78 ? -6.125 -24.141 -1.191 1 97.62 78 ASP B C 1
ATOM 2449 O O . ASP B 1 78 ? -5.469 -24.562 -2.148 1 97.62 78 ASP B O 1
ATOM 2453 N N . LYS B 1 79 ? -7.234 -24.719 -0.823 1 95.12 79 LYS B N 1
ATOM 2454 C CA . LYS B 1 79 ? -7.848 -25.859 -1.496 1 95.12 79 LYS B CA 1
ATOM 2455 C C . LYS B 1 79 ? -9.258 -25.516 -1.979 1 95.12 79 LYS B C 1
ATOM 2457 O O . LYS B 1 79 ? -9.93 -26.359 -2.576 1 95.12 79 LYS B O 1
ATOM 2462 N N . LYS B 1 80 ? -9.688 -24.328 -1.754 1 93.81 80 LYS B N 1
ATOM 2463 C CA . LYS B 1 80 ? -11.078 -23.953 -1.993 1 93.81 80 LYS B CA 1
ATOM 2464 C C . LYS B 1 80 ? -11.195 -23 -3.184 1 93.81 80 LYS B C 1
ATOM 2466 O O . LYS B 1 80 ? -12.305 -22.625 -3.574 1 93.81 80 LYS B O 1
ATOM 2471 N N . GLY B 1 81 ? -10.094 -22.625 -3.684 1 96.31 81 GLY B N 1
ATOM 2472 C CA . GLY B 1 81 ? -10.117 -21.75 -4.848 1 96.31 81 GLY B CA 1
ATOM 2473 C C . GLY B 1 81 ? -10.297 -20.281 -4.492 1 96.31 81 GLY B C 1
ATOM 2474 O O . GLY B 1 81 ? -11.141 -19.594 -5.074 1 96.31 81 GLY B O 1
ATOM 2475 N N . LEU B 1 82 ? -9.578 -19.828 -3.463 1 98.62 82 LEU B N 1
ATOM 2476 C CA . LEU B 1 82 ? -9.633 -18.438 -3.035 1 98.62 82 LEU B CA 1
ATOM 2477 C C . LEU B 1 82 ? -8.82 -17.547 -3.971 1 98.62 82 LEU B C 1
ATOM 2479 O O . LEU B 1 82 ? -8.812 -16.328 -3.818 1 98.62 82 LEU B O 1
ATOM 2483 N N . VAL B 1 83 ? -8.086 -18.125 -4.879 1 98.69 83 VAL B N 1
ATOM 2484 C CA . VAL B 1 83 ? -7.297 -17.422 -5.883 1 98.69 83 VAL B CA 1
ATOM 2485 C C . VAL B 1 83 ? -7.781 -17.797 -7.281 1 98.69 83 VAL B C 1
ATOM 2487 O O . VAL B 1 83 ? -7.77 -18.984 -7.645 1 98.69 83 VAL B O 1
ATOM 2490 N N . PRO B 1 84 ? -8.227 -16.781 -8.047 1 98.5 84 PRO B N 1
ATOM 2491 C CA . PRO B 1 84 ? -8.656 -17.109 -9.406 1 98.5 84 PRO B CA 1
ATOM 2492 C C . PRO B 1 84 ? -7.535 -17.688 -10.266 1 98.5 84 PRO B C 1
ATOM 2494 O O . PRO B 1 84 ? -6.359 -17.375 -10.039 1 98.5 84 PRO B O 1
ATOM 2497 N N . PRO B 1 85 ? -7.914 -18.547 -11.281 1 97.06 85 PRO B N 1
ATOM 2498 C CA . PRO B 1 85 ? -6.895 -19.156 -12.148 1 97.06 85 PRO B CA 1
ATOM 2499 C C . PRO B 1 85 ? -6.059 -18.125 -12.891 1 97.06 85 PRO B C 1
ATOM 2501 O O . PRO B 1 85 ? -6.582 -17.078 -13.305 1 97.06 85 PRO B O 1
ATOM 2504 N N . ALA B 1 86 ? -4.746 -18.469 -13.062 1 95.06 86 ALA B N 1
ATOM 2505 C CA . ALA B 1 86 ? -3.842 -17.594 -13.805 1 95.06 86 ALA B CA 1
ATOM 2506 C C . ALA B 1 86 ? -4.348 -17.359 -15.227 1 95.06 86 ALA B C 1
ATOM 2508 O O . ALA B 1 86 ? -4.891 -18.266 -15.859 1 95.06 86 ALA B O 1
ATOM 2509 N N . GLY B 1 87 ? -4.191 -16.172 -15.695 1 93.88 87 GLY B N 1
ATOM 2510 C CA . GLY B 1 87 ? -4.512 -15.859 -17.078 1 93.88 87 GLY B CA 1
ATOM 2511 C C . GLY B 1 87 ? -5.957 -15.453 -17.281 1 93.88 87 GLY B C 1
ATOM 2512 O O . GLY B 1 87 ? -6.363 -15.109 -18.391 1 93.88 87 GLY B O 1
ATOM 2513 N N . THR B 1 88 ? -6.781 -15.461 -16.203 1 96.81 88 THR B N 1
ATOM 2514 C CA . THR B 1 88 ? -8.188 -15.078 -16.312 1 96.81 88 THR B CA 1
ATOM 2515 C C . THR B 1 88 ? -8.375 -13.609 -15.953 1 96.81 88 THR B C 1
ATOM 2517 O O . THR B 1 88 ? -7.539 -13.016 -15.266 1 96.81 88 THR B O 1
ATOM 2520 N N . PRO B 1 89 ? -9.414 -12.992 -16.484 1 96.62 89 PRO B N 1
ATOM 2521 C CA . PRO B 1 89 ? -9.734 -11.625 -16.062 1 96.62 89 PRO B CA 1
ATOM 2522 C C . PRO B 1 89 ? -9.93 -11.508 -14.547 1 96.62 89 PRO B C 1
ATOM 2524 O O . PRO B 1 89 ? -9.594 -10.477 -13.961 1 96.62 89 PRO B O 1
ATOM 2527 N N . GLU B 1 90 ? -10.43 -12.586 -13.938 1 98.31 90 GLU B N 1
ATOM 2528 C CA . GLU B 1 90 ? -10.641 -12.609 -12.492 1 98.31 90 GLU B CA 1
ATOM 2529 C C . GLU B 1 90 ? -9.305 -12.531 -11.75 1 98.31 90 GLU B C 1
ATOM 2531 O O . GLU B 1 90 ? -9.211 -11.883 -10.703 1 98.31 90 GLU B O 1
ATOM 2536 N N . ARG B 1 91 ? -8.289 -13.211 -12.312 1 98.38 91 AR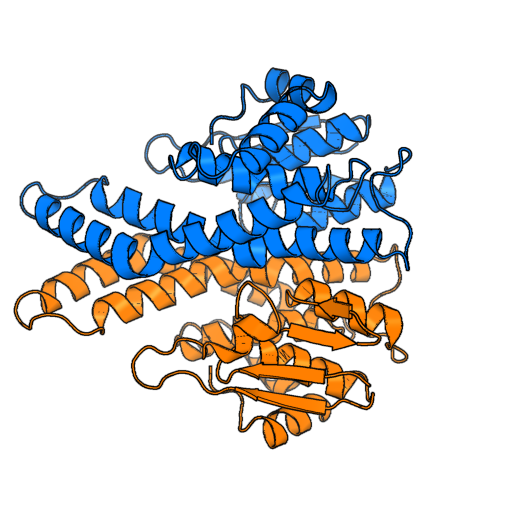G B N 1
ATOM 2537 C CA . ARG B 1 91 ? -6.969 -13.156 -11.695 1 98.38 91 ARG B CA 1
ATOM 2538 C C . ARG B 1 91 ? -6.383 -11.75 -11.758 1 98.38 91 ARG B C 1
ATOM 2540 O O . ARG B 1 91 ? -5.738 -11.297 -10.812 1 98.38 91 ARG B O 1
ATOM 2547 N N . LEU B 1 92 ? -6.605 -11.086 -12.852 1 98.19 92 LEU B N 1
ATOM 2548 C CA . LEU B 1 92 ? -6.129 -9.719 -13 1 98.19 92 LEU B CA 1
ATOM 2549 C C . LEU B 1 92 ? -6.781 -8.797 -11.977 1 98.19 92 LEU B C 1
ATOM 2551 O O . LEU B 1 92 ? -6.098 -8 -11.328 1 98.19 92 LEU B O 1
ATOM 2555 N N . ARG B 1 93 ? -8.086 -8.93 -11.797 1 98.62 93 ARG B N 1
ATOM 2556 C CA . ARG B 1 93 ? -8.812 -8.148 -10.797 1 98.62 93 ARG B CA 1
ATOM 2557 C C . ARG B 1 93 ? -8.328 -8.469 -9.391 1 98.62 93 ARG B C 1
ATOM 2559 O O . ARG B 1 93 ? -8.094 -7.57 -8.578 1 98.62 93 ARG B O 1
ATOM 2566 N N . TYR B 1 94 ? -8.156 -9.758 -9.195 1 98.88 94 TYR B N 1
ATOM 2567 C CA . TYR B 1 94 ? -7.672 -10.242 -7.902 1 98.88 94 TYR B CA 1
ATOM 2568 C C . TYR B 1 94 ? -6.359 -9.562 -7.527 1 98.88 94 TYR B C 1
ATOM 2570 O O . TYR B 1 94 ? -6.238 -8.992 -6.438 1 98.88 94 TYR B O 1
ATOM 2578 N N . THR B 1 95 ? -5.441 -9.547 -8.414 1 98.81 95 THR B N 1
ATOM 2579 C CA . THR B 1 95 ? -4.121 -8.969 -8.18 1 98.81 95 THR B CA 1
ATOM 2580 C C . THR B 1 95 ? -4.219 -7.461 -7.969 1 98.81 95 THR B C 1
ATOM 2582 O O . THR B 1 95 ? -3.57 -6.91 -7.074 1 98.81 95 THR B O 1
ATOM 2585 N N . PHE B 1 96 ? -5.055 -6.828 -8.773 1 98.81 96 PHE B N 1
ATOM 2586 C CA . PHE B 1 96 ? -5.27 -5.391 -8.641 1 98.81 96 PHE B CA 1
ATOM 2587 C C . PHE B 1 96 ? -5.711 -5.031 -7.23 1 98.81 96 PHE B C 1
ATOM 2589 O O . PHE B 1 96 ? -5.113 -4.168 -6.586 1 98.81 96 PHE B O 1
ATOM 2596 N N . TRP B 1 97 ? -6.695 -5.727 -6.684 1 98.94 97 TRP B N 1
ATOM 2597 C CA . TRP B 1 97 ? -7.297 -5.367 -5.402 1 98.94 97 TRP B CA 1
ATOM 2598 C C . TRP B 1 97 ? -6.359 -5.699 -4.246 1 98.94 97 TRP B C 1
ATOM 2600 O O . TRP B 1 97 ? -6.367 -5.016 -3.219 1 98.94 97 TRP B O 1
ATOM 2610 N N . LEU B 1 98 ? -5.469 -6.723 -4.434 1 98.88 98 LEU B N 1
ATOM 2611 C CA . LEU B 1 98 ? -4.465 -7.035 -3.426 1 98.88 98 LEU B CA 1
ATOM 2612 C C . LEU B 1 98 ? -3.527 -5.855 -3.203 1 98.88 98 LEU B C 1
ATOM 2614 O O . LEU B 1 98 ? -3.119 -5.582 -2.072 1 98.88 98 LEU B O 1
ATOM 2618 N N . HIS B 1 99 ? -3.232 -5.203 -4.281 1 98.88 99 HIS B N 1
ATOM 2619 C CA . HIS B 1 99 ? -2.316 -4.07 -4.184 1 98.88 99 HIS B CA 1
ATOM 2620 C C . HIS B 1 99 ? -3.068 -2.783 -3.863 1 98.88 99 HIS B C 1
ATOM 2622 O O . HIS B 1 99 ? -2.58 -1.949 -3.098 1 98.88 99 HIS B O 1
ATOM 2628 N N . TYR B 1 100 ? -4.266 -2.596 -4.414 1 98.88 100 TYR B N 1
ATOM 2629 C CA . TYR B 1 100 ? -5.074 -1.384 -4.332 1 98.88 100 TYR B CA 1
ATOM 2630 C C . TYR B 1 100 ? -5.418 -1.058 -2.883 1 98.88 100 TYR B C 1
ATOM 2632 O O . TYR B 1 100 ? -5.422 0.11 -2.486 1 98.88 100 TYR B O 1
ATOM 2640 N N . ALA B 1 101 ? -5.66 -2.096 -2.146 1 98.94 101 ALA B N 1
ATOM 2641 C CA . ALA B 1 101 ? -6.09 -1.922 -0.762 1 98.94 101 ALA B CA 1
ATOM 2642 C C . ALA B 1 101 ? -5.117 -1.034 0.009 1 98.94 101 ALA B C 1
ATOM 2644 O O . ALA B 1 101 ? -5.523 -0.035 0.609 1 98.94 101 ALA B O 1
ATOM 2645 N N . GLU B 1 102 ? -3.852 -1.381 -0.138 1 98.69 102 GLU B N 1
ATOM 2646 C CA . GLU B 1 102 ? -2.84 -0.667 0.636 1 98.69 102 GLU B CA 1
ATOM 2647 C C . GLU B 1 102 ? -2.219 0.464 -0.179 1 98.69 102 GLU B C 1
ATOM 2649 O O . GLU B 1 102 ? -1.824 1.492 0.376 1 98.69 102 GLU B O 1
ATOM 2654 N N . GLY B 1 103 ? -2.166 0.257 -1.491 1 98.5 103 GLY B N 1
ATOM 2655 C CA . GLY B 1 103 ? -1.465 1.208 -2.338 1 98.5 103 GLY B CA 1
ATOM 2656 C C . GLY B 1 103 ? -2.297 2.428 -2.684 1 98.5 103 GLY B C 1
ATOM 2657 O O . GLY B 1 103 ? -1.756 3.471 -3.053 1 98.5 103 GLY B O 1
ATOM 2658 N N . SER B 1 104 ? -3.639 2.318 -2.514 1 98.69 104 SER B N 1
ATOM 2659 C CA . SER B 1 104 ? -4.484 3.4 -3.014 1 98.69 104 SER B CA 1
ATOM 2660 C C . SER B 1 104 ? -5.566 3.768 -2.004 1 98.69 104 SER B C 1
ATOM 2662 O O . SER B 1 104 ? -5.711 4.938 -1.64 1 98.69 104 SER B O 1
ATOM 2664 N N . LEU B 1 105 ? -6.297 2.836 -1.464 1 98.88 105 LEU B N 1
ATOM 2665 C CA . LEU B 1 105 ? -7.441 3.158 -0.623 1 98.88 105 LEU B CA 1
ATOM 2666 C C . LEU B 1 105 ? -6.992 3.561 0.778 1 98.88 105 LEU B C 1
ATOM 2668 O O . LEU B 1 105 ? -7.52 4.52 1.352 1 98.88 105 LEU B O 1
ATOM 2672 N N . MET B 1 106 ? -5.984 2.9 1.318 1 98.81 106 MET B N 1
ATOM 2673 C CA . MET B 1 106 ? -5.586 3.139 2.703 1 98.81 106 MET B CA 1
ATOM 2674 C C . MET B 1 106 ? -4.926 4.504 2.852 1 98.81 106 MET B C 1
ATOM 2676 O O . MET B 1 106 ? -5.09 5.168 3.877 1 98.81 106 MET B O 1
ATOM 2680 N N . PRO B 1 107 ? -4.211 5.043 1.811 1 98.69 107 PRO B N 1
ATOM 2681 C CA . PRO B 1 107 ? -3.5 6.309 2.02 1 98.69 107 PRO B CA 1
ATOM 2682 C C . PRO B 1 107 ? -4.438 7.461 2.381 1 98.69 107 PRO B C 1
ATOM 2684 O O . PRO B 1 107 ? -4.246 8.109 3.408 1 98.69 107 PRO B O 1
ATOM 2687 N N . PRO B 1 108 ? -5.555 7.746 1.642 1 98.75 108 PRO B N 1
ATOM 2688 C CA . PRO B 1 108 ? -6.426 8.828 2.096 1 98.75 108 PRO B CA 1
ATOM 2689 C C . PRO B 1 108 ? -7.117 8.516 3.422 1 98.75 108 PRO B C 1
ATOM 2691 O O . PRO B 1 108 ? -7.391 9.43 4.211 1 98.75 108 PRO B O 1
ATOM 2694 N N . LEU B 1 109 ? -7.355 7.27 3.701 1 98.81 109 LEU B N 1
ATOM 2695 C CA . LEU B 1 109 ? -7.957 6.895 4.977 1 98.81 109 LEU B CA 1
ATOM 2696 C C . LEU B 1 109 ? -6.984 7.125 6.125 1 98.81 109 LEU B C 1
ATOM 2698 O O . LEU B 1 109 ? -7.395 7.516 7.223 1 98.81 109 LEU B O 1
ATOM 2702 N N . LEU B 1 110 ? -5.715 6.855 5.879 1 98.44 110 LEU B N 1
ATOM 2703 C CA . LEU B 1 110 ? -4.688 7.121 6.875 1 98.44 110 LEU B CA 1
ATOM 2704 C C . LEU B 1 110 ? -4.57 8.617 7.152 1 98.44 110 LEU B C 1
ATOM 2706 O O . LEU B 1 110 ? -4.48 9.031 8.312 1 98.44 110 LEU B O 1
ATOM 2710 N N . LEU B 1 111 ? -4.59 9.438 6.078 1 98.31 111 LEU B N 1
ATOM 2711 C CA . LEU B 1 111 ? -4.543 10.883 6.258 1 98.31 111 LEU B CA 1
ATOM 2712 C C . LEU B 1 111 ? -5.746 11.367 7.062 1 98.31 111 LEU B C 1
ATOM 2714 O O . LEU B 1 111 ? -5.605 12.211 7.949 1 98.31 111 LEU B O 1
ATOM 2718 N N . LYS B 1 112 ? -6.875 10.805 6.746 1 98.25 112 LYS B N 1
ATOM 2719 C CA . LYS B 1 112 ? -8.078 11.164 7.492 1 98.25 112 LYS B CA 1
ATOM 2720 C C . LYS B 1 112 ? -7.922 10.836 8.977 1 98.25 112 LYS B C 1
ATOM 2722 O O . LYS B 1 112 ? -8.281 11.648 9.836 1 98.25 112 LYS B O 1
ATOM 2727 N N . LEU B 1 113 ? -7.391 9.688 9.258 1 96.25 113 LEU B N 1
ATOM 2728 C CA . LEU B 1 113 ? -7.156 9.273 10.641 1 96.25 113 LEU B CA 1
ATOM 2729 C C . LEU B 1 113 ? -6.203 10.234 11.336 1 96.25 113 LEU B C 1
ATOM 2731 O O . LEU B 1 113 ? -6.465 10.664 12.461 1 96.25 113 LEU B O 1
ATOM 2735 N N . VAL B 1 114 ? -5.125 10.602 10.688 1 96.44 114 VAL B N 1
ATOM 2736 C CA . VAL B 1 114 ? -4.078 11.43 11.273 1 96.44 114 VAL B CA 1
ATOM 2737 C C . VAL B 1 114 ? -4.629 12.828 11.555 1 96.44 114 VAL B C 1
ATOM 2739 O O . VAL B 1 114 ? -4.395 13.391 12.625 1 96.44 114 VAL B O 1
ATOM 2742 N N . PHE B 1 115 ? -5.43 13.398 10.648 1 96.69 115 PHE B N 1
ATOM 2743 C CA . PHE B 1 115 ? -5.941 14.75 10.828 1 96.69 115 PHE B CA 1
ATOM 2744 C C . PHE B 1 115 ? -7.098 14.766 11.82 1 96.69 115 PHE B C 1
ATOM 2746 O O . PHE B 1 115 ? -7.281 15.742 12.555 1 96.69 115 PHE B O 1
ATOM 2753 N N . ASN B 1 116 ? -7.859 13.664 11.914 1 95.38 116 ASN B N 1
ATOM 2754 C CA . ASN B 1 116 ? -8.828 13.539 13 1 95.38 116 ASN B CA 1
ATOM 2755 C C . ASN B 1 116 ? -8.148 13.547 14.367 1 95.38 116 ASN B C 1
ATOM 2757 O O . ASN B 1 116 ? -8.617 14.211 15.297 1 95.38 116 ASN B O 1
ATOM 2761 N N . ARG B 1 117 ? -7.066 12.852 14.453 1 92.75 117 ARG B N 1
ATOM 2762 C CA . ARG B 1 117 ? -6.332 12.766 15.711 1 92.75 117 ARG B CA 1
ATOM 2763 C C . ARG B 1 117 ? -5.699 14.109 16.062 1 92.75 117 ARG B C 1
ATOM 2765 O O . ARG B 1 117 ? -5.609 14.477 17.234 1 92.75 117 ARG B O 1
ATOM 2772 N N . LEU B 1 118 ? -5.199 14.812 15.031 1 93 118 LEU B N 1
ATOM 2773 C CA . LEU B 1 118 ? -4.641 16.141 15.242 1 93 118 LEU B CA 1
ATOM 2774 C C . LEU B 1 118 ? -5.68 17.078 15.836 1 93 118 LEU B C 1
ATOM 2776 O O . LEU B 1 118 ? -5.363 17.906 16.703 1 93 118 LEU B O 1
ATOM 2780 N N . ALA B 1 119 ? -6.906 16.969 15.406 1 93.31 119 ALA B N 1
ATOM 2781 C CA . ALA B 1 119 ? -7.992 17.844 15.836 1 93.31 119 ALA B CA 1
ATOM 2782 C C . ALA B 1 119 ? -8.453 17.484 17.25 1 93.31 119 ALA B C 1
ATOM 2784 O O . ALA B 1 119 ? -8.922 18.359 17.984 1 93.31 119 ALA B O 1
ATOM 2785 N N . THR B 1 120 ? -8.234 16.234 17.656 1 90.69 120 THR B N 1
ATOM 2786 C CA . THR B 1 120 ? -8.867 15.773 18.875 1 90.69 120 THR B CA 1
ATOM 2787 C C . THR B 1 120 ? -7.816 15.375 19.906 1 90.69 120 THR B C 1
ATOM 2789 O O . THR B 1 120 ? -8.148 15.125 21.078 1 90.69 120 THR B O 1
ATOM 2792 N N . GLY B 1 121 ? -6.574 15.234 19.406 1 84 121 GLY B N 1
ATOM 2793 C CA . GLY B 1 121 ? -5.52 14.805 20.312 1 84 121 GLY B CA 1
ATOM 2794 C C . GLY B 1 121 ? -5.219 15.812 21.406 1 84 121 GLY B C 1
ATOM 2795 O O . GLY B 1 121 ? -5.809 16.891 21.422 1 84 121 GLY B O 1
ATOM 2796 N N . PRO B 1 122 ? -4.383 15.414 22.328 1 83.62 122 PRO B N 1
ATOM 2797 C CA . PRO B 1 122 ? -4.047 16.297 23.453 1 83.62 122 PRO B CA 1
ATOM 2798 C C . PRO B 1 122 ? -3.314 17.562 23.016 1 83.62 122 PRO B C 1
ATOM 2800 O O . PRO B 1 122 ? -2.346 17.484 22.25 1 83.62 122 PRO B O 1
ATOM 2803 N N . SER B 1 123 ? -3.836 18.719 23.281 1 86.19 123 SER B N 1
ATOM 2804 C CA . SER B 1 123 ? -3.248 20.031 23 1 86.19 123 SER B CA 1
ATOM 2805 C C . SER B 1 123 ? -3.725 21.078 24 1 86.19 123 SER B C 1
ATOM 2807 O O . SER B 1 123 ? -4.766 20.906 24.641 1 86.19 123 SER B O 1
ATOM 2809 N N . PRO B 1 124 ? -2.898 22.094 24.188 1 88.25 124 PRO B N 1
ATOM 2810 C CA . PRO B 1 124 ? -3.363 23.188 25.047 1 88.25 124 PRO B CA 1
ATOM 2811 C C . PRO B 1 124 ? -4.695 23.766 24.578 1 88.25 124 PRO B C 1
ATOM 2813 O O . PRO B 1 124 ? -4.949 23.875 23.375 1 88.25 124 PRO B O 1
ATOM 2816 N N . TRP B 1 125 ? -5.52 24.109 25.562 1 90.19 125 TRP B N 1
ATOM 2817 C CA . TRP B 1 125 ? -6.875 24.578 25.297 1 90.19 125 TRP B CA 1
ATOM 2818 C C . TRP B 1 125 ? -6.867 25.797 24.375 1 90.19 125 TRP B C 1
ATOM 2820 O O . TRP B 1 125 ? -7.805 26 23.609 1 90.19 125 TRP B O 1
ATOM 2830 N N . ILE B 1 126 ? -5.766 26.562 24.359 1 88.12 126 ILE B N 1
ATOM 2831 C CA . ILE B 1 126 ? -5.715 27.797 23.594 1 88.12 126 ILE B CA 1
ATOM 2832 C C . ILE B 1 126 ? -5.449 27.5 22.125 1 88.12 126 ILE B C 1
ATOM 2834 O O . ILE B 1 126 ? -5.887 28.25 21.25 1 88.12 126 ILE B O 1
ATOM 2838 N N . VAL B 1 127 ? -4.805 26.406 21.812 1 89.44 127 VAL B N 1
ATOM 2839 C CA . VAL B 1 127 ? -4.402 26.078 20.453 1 89.44 127 VAL B CA 1
ATOM 2840 C C . VAL B 1 127 ? -5.43 25.156 19.812 1 89.44 127 VAL B C 1
ATOM 2842 O O . VAL B 1 127 ? -5.465 25 18.594 1 89.44 127 VAL B O 1
ATOM 2845 N N . ARG B 1 128 ? -6.277 24.531 20.562 1 91.19 128 ARG B N 1
ATOM 2846 C CA . ARG B 1 128 ? -7.203 23.484 20.141 1 91.19 128 ARG B CA 1
ATOM 2847 C C . ARG B 1 128 ? -8.148 23.984 19.047 1 91.19 128 ARG B C 1
ATOM 2849 O O . ARG B 1 128 ? -8.359 23.312 18.047 1 91.19 128 ARG B O 1
ATOM 2856 N N . PRO B 1 129 ? -8.719 25.203 19.234 1 92 129 PRO B N 1
ATOM 2857 C CA . PRO B 1 129 ? -9.609 25.688 18.172 1 92 129 PRO B CA 1
ATOM 2858 C C . PRO B 1 129 ? -8.891 25.859 16.844 1 92 129 PRO B C 1
ATOM 2860 O O . PRO B 1 129 ? -9.461 25.578 15.781 1 92 129 PRO B O 1
ATOM 2863 N N . LEU B 1 130 ? -7.723 26.234 16.859 1 89.56 130 LEU B N 1
ATOM 2864 C CA . LEU B 1 130 ? -6.953 26.438 15.641 1 89.56 130 LEU B CA 1
ATOM 2865 C C . LEU B 1 130 ? -6.621 25.109 14.977 1 89.56 130 LEU B C 1
ATOM 2867 O O . LEU B 1 130 ? -6.68 24.984 13.75 1 89.56 130 LEU B O 1
ATOM 2871 N N . LEU B 1 131 ? -6.293 24.156 15.797 1 93.06 131 LEU B N 1
ATOM 2872 C CA . LEU B 1 131 ? -6.008 22.828 15.273 1 93.06 131 LEU B CA 1
ATOM 2873 C C . LEU B 1 131 ? -7.238 22.234 14.594 1 93.06 131 LEU B C 1
ATOM 2875 O O . LEU B 1 131 ? -7.129 21.578 13.555 1 93.06 131 LEU B O 1
ATOM 2879 N N . ARG B 1 132 ? -8.344 22.5 15.148 1 95.44 132 ARG B N 1
ATOM 2880 C CA . ARG B 1 132 ? -9.594 22.031 14.578 1 95.44 132 ARG B CA 1
ATOM 2881 C C . ARG B 1 132 ? -9.867 22.672 13.227 1 95.44 132 ARG B C 1
ATOM 2883 O O . ARG B 1 132 ? -10.305 22 12.289 1 95.44 132 ARG B O 1
ATOM 2890 N N . VAL B 1 133 ? -9.602 23.922 13.133 1 93.62 133 VAL B N 1
ATOM 2891 C CA . VAL B 1 133 ? -9.836 24.656 11.898 1 93.62 133 VAL B CA 1
ATOM 2892 C C . VAL B 1 133 ? -8.867 24.188 10.812 1 93.62 133 VAL B C 1
ATOM 2894 O O . VAL B 1 133 ? -9.266 23.969 9.672 1 93.62 133 VAL B O 1
ATOM 2897 N N . ILE B 1 134 ? -7.664 24 11.172 1 92.5 134 ILE B N 1
ATOM 2898 C CA . ILE B 1 134 ? -6.648 23.547 10.227 1 92.5 134 ILE B CA 1
ATOM 2899 C C . ILE B 1 134 ? -6.996 22.156 9.719 1 92.5 134 ILE B C 1
ATOM 2901 O O . ILE B 1 134 ? -6.977 21.906 8.516 1 92.5 134 ILE B O 1
ATOM 2905 N N . SER B 1 135 ? -7.297 21.266 10.664 1 95.69 135 SER B N 1
ATOM 2906 C CA . SER B 1 135 ? -7.672 19.906 10.305 1 95.69 135 SER B CA 1
ATOM 2907 C C . SER B 1 135 ? -8.875 19.891 9.367 1 95.69 135 SER B C 1
ATOM 2909 O O . SER B 1 135 ? -8.867 19.203 8.344 1 95.69 135 SER B O 1
ATOM 2911 N N . ARG B 1 136 ? -9.844 20.641 9.688 1 96.06 136 ARG B N 1
ATOM 2912 C CA . ARG B 1 136 ? -11.047 20.719 8.867 1 96.06 136 ARG B CA 1
ATOM 2913 C C . ARG B 1 136 ? -10.727 21.219 7.465 1 96.06 136 ARG B C 1
ATOM 2915 O O . ARG B 1 136 ? -11.219 20.672 6.477 1 96.06 136 ARG B O 1
ATOM 2922 N N . ARG B 1 137 ? -9.914 22.172 7.383 1 93.25 137 ARG B N 1
ATOM 2923 C CA . ARG B 1 137 ? -9.578 22.75 6.09 1 93.25 137 ARG B CA 1
ATOM 2924 C C . ARG B 1 137 ? -8.82 21.766 5.215 1 93.25 137 ARG B C 1
ATOM 2926 O O . ARG B 1 137 ? -9.117 21.625 4.027 1 93.25 137 ARG B O 1
ATOM 2933 N N . VAL B 1 138 ? -7.84 21.078 5.797 1 94.38 138 VAL B N 1
ATOM 2934 C CA . VAL B 1 138 ? -7.066 20.094 5.059 1 94.38 138 VAL B CA 1
ATOM 2935 C C . VAL B 1 138 ? -7.98 18.953 4.617 1 94.38 138 VAL B C 1
ATOM 2937 O O . VAL B 1 138 ? -7.914 18.5 3.467 1 94.38 138 VAL B O 1
ATOM 2940 N N . GLN B 1 139 ? -8.805 18.484 5.512 1 97.19 139 GLN B N 1
ATOM 2941 C CA . GLN B 1 139 ? -9.703 17.375 5.195 1 97.19 139 GLN B CA 1
ATOM 2942 C C . GLN B 1 139 ? -10.68 17.766 4.086 1 97.19 139 GLN B C 1
ATOM 2944 O O . GLN B 1 139 ? -10.859 17.016 3.127 1 97.19 139 GLN B O 1
ATOM 2949 N N . GLU B 1 140 ? -11.211 18.906 4.145 1 96.88 140 GLU B N 1
ATOM 2950 C CA . GLU B 1 140 ? -12.211 19.344 3.17 1 96.88 140 GLU B CA 1
ATOM 2951 C C . GLU B 1 140 ? -11.57 19.609 1.81 1 96.88 140 GLU B C 1
ATOM 2953 O O . GLU B 1 140 ? -12.195 19.375 0.77 1 96.88 140 GLU B O 1
ATOM 2958 N N . SER B 1 141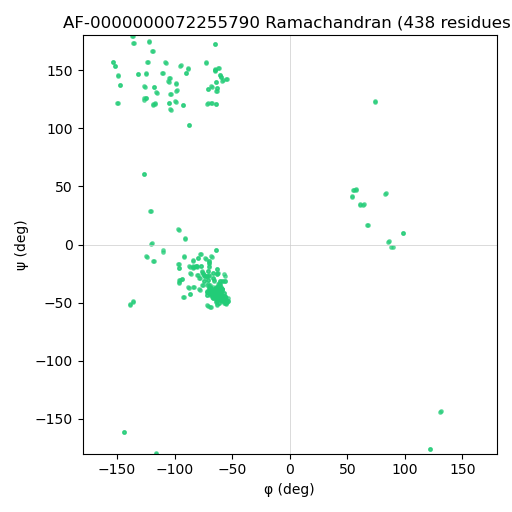 ? -10.398 20.094 1.808 1 94.06 141 SER B N 1
ATOM 2959 C CA . SER B 1 141 ? -9.773 20.531 0.563 1 94.06 141 SER B CA 1
ATOM 2960 C C . SER B 1 141 ? -9.086 19.359 -0.147 1 94.06 141 SER B C 1
ATOM 2962 O O . SER B 1 141 ? -8.969 19.359 -1.374 1 94.06 141 SER B O 1
ATOM 2964 N N . PHE B 1 142 ? -8.695 18.344 0.61 1 94.75 142 PHE B N 1
ATOM 2965 C CA . PHE B 1 142 ? -7.863 17.344 -0.042 1 94.75 142 PHE B CA 1
ATOM 2966 C C . PHE B 1 142 ? -8.266 15.938 0.391 1 94.75 142 PHE B C 1
ATOM 2968 O O . PHE B 1 142 ? -8.633 15.102 -0.443 1 94.75 142 PHE B O 1
ATOM 2975 N N . VAL B 1 143 ? -8.344 15.664 1.658 1 98 143 VAL B N 1
ATOM 2976 C CA . VAL B 1 143 ? -8.484 14.305 2.17 1 98 143 VAL B CA 1
ATOM 2977 C C . VAL B 1 143 ? -9.859 13.75 1.799 1 98 143 VAL B C 1
ATOM 2979 O O . VAL B 1 143 ? -9.953 12.688 1.184 1 98 143 VAL B O 1
ATOM 2982 N N . ASP B 1 144 ? -10.922 14.477 2.148 1 98.19 144 ASP B N 1
ATOM 2983 C CA . ASP B 1 144 ? -12.281 13.977 1.95 1 98.19 144 ASP B CA 1
ATOM 2984 C C . ASP B 1 144 ? -12.578 13.789 0.467 1 98.19 144 ASP B C 1
ATOM 2986 O O . ASP B 1 144 ? -13.18 12.781 0.075 1 98.19 144 ASP B O 1
ATOM 2990 N N . PRO B 1 145 ? -12.133 14.695 -0.405 1 97.75 145 PRO B N 1
ATOM 2991 C CA . PRO B 1 145 ? -12.344 14.445 -1.833 1 97.75 145 PRO B CA 1
ATOM 2992 C C . PRO B 1 145 ? -11.656 13.172 -2.318 1 97.75 145 PRO B C 1
ATOM 2994 O O . PRO B 1 145 ? -12.203 12.445 -3.152 1 97.75 145 PRO B O 1
ATOM 2997 N N . GLN B 1 146 ? -10.484 12.883 -1.829 1 98.06 146 GLN B N 1
ATOM 2998 C CA . GLN B 1 146 ? -9.805 11.648 -2.199 1 98.06 146 GLN B CA 1
ATOM 2999 C C . GLN B 1 146 ? -10.539 10.43 -1.656 1 98.06 146 GLN B C 1
ATOM 3001 O O . GLN B 1 146 ? -10.703 9.43 -2.363 1 98.06 146 GLN B O 1
ATOM 3006 N N . VAL B 1 147 ? -10.945 10.5 -0.383 1 98.81 147 VAL B N 1
ATOM 3007 C CA . VAL B 1 147 ? -11.703 9.398 0.205 1 98.81 147 VAL B CA 1
ATOM 3008 C C . VAL B 1 147 ? -12.961 9.141 -0.623 1 98.81 147 VAL B C 1
ATOM 3010 O O . VAL B 1 147 ? -13.266 8 -0.965 1 98.81 147 VAL B O 1
ATOM 3013 N N . GLN B 1 148 ? -13.656 10.18 -0.998 1 98.56 148 GLN B N 1
ATOM 3014 C CA . GLN B 1 148 ? -14.883 10.062 -1.78 1 98.56 148 GLN B CA 1
ATOM 3015 C C . GLN B 1 148 ? -14.594 9.5 -3.17 1 98.56 148 GLN B C 1
ATOM 3017 O O . GLN B 1 148 ? -15.359 8.68 -3.684 1 98.56 148 GLN B O 1
ATOM 3022 N N . LEU B 1 149 ? -13.531 9.922 -3.773 1 98.38 149 LEU B N 1
ATOM 3023 C CA . LEU B 1 149 ? -13.125 9.406 -5.078 1 98.38 149 LEU B CA 1
ATOM 3024 C C . LEU B 1 149 ? -12.93 7.895 -5.031 1 98.38 149 LEU B C 1
ATOM 3026 O O . LEU B 1 149 ? -13.477 7.164 -5.859 1 98.38 149 LEU B O 1
ATOM 3030 N N . HIS B 1 150 ? -12.219 7.445 -4.07 1 98.81 150 HIS B N 1
ATOM 3031 C CA . HIS B 1 150 ? -11.898 6.027 -3.969 1 98.81 150 HIS B CA 1
ATOM 3032 C C . HIS B 1 150 ? -13.125 5.207 -3.568 1 98.81 150 HIS B C 1
ATOM 3034 O O . HIS B 1 150 ? -13.352 4.125 -4.109 1 98.81 150 HIS B O 1
ATOM 3040 N N . LEU B 1 151 ? -13.898 5.703 -2.6 1 98.88 151 LEU B N 1
ATOM 3041 C CA . LEU B 1 151 ? -15.109 4.98 -2.225 1 98.88 151 LEU B CA 1
ATOM 3042 C C . LEU B 1 151 ? -16.094 4.93 -3.385 1 98.88 151 LEU B C 1
ATOM 3044 O O . LEU B 1 151 ? -16.797 3.936 -3.568 1 98.88 151 LEU B O 1
ATOM 3048 N N . GLY B 1 152 ? -16.156 6.031 -4.164 1 98.81 152 GLY B N 1
ATOM 3049 C CA . GLY B 1 152 ? -16.969 6.016 -5.371 1 98.81 152 GLY B CA 1
ATOM 3050 C C . GLY B 1 152 ? -16.531 4.965 -6.371 1 98.81 152 GLY B C 1
ATOM 3051 O O . GLY B 1 152 ? -17.375 4.266 -6.949 1 98.81 152 GLY B O 1
ATOM 3052 N N . TYR B 1 153 ? -15.273 4.859 -6.582 1 98.81 153 TYR B N 1
ATOM 3053 C CA . TYR B 1 153 ? -14.719 3.857 -7.488 1 98.81 153 TYR B CA 1
ATOM 3054 C C . TYR B 1 153 ? -15.062 2.449 -7.016 1 98.81 153 TYR B C 1
ATOM 3056 O O . TYR B 1 153 ? -15.531 1.622 -7.797 1 98.81 153 TYR B O 1
ATOM 3064 N N . VAL B 1 154 ? -14.867 2.166 -5.707 1 98.94 154 VAL B N 1
ATOM 3065 C CA . VAL B 1 154 ? -15.156 0.859 -5.125 1 98.94 154 VAL B CA 1
ATOM 3066 C C . VAL B 1 154 ? -16.656 0.556 -5.262 1 98.94 154 VAL B C 1
ATOM 3068 O O . VAL B 1 154 ? -17.031 -0.564 -5.609 1 98.94 154 VAL B O 1
ATOM 3071 N N . GLU B 1 155 ? -17.438 1.56 -4.969 1 98.88 155 GLU B N 1
ATOM 3072 C CA . GLU B 1 155 ? -18.875 1.412 -5.098 1 98.88 155 GLU B CA 1
ATOM 3073 C C . GLU B 1 155 ? -19.266 0.991 -6.512 1 98.88 155 GLU B C 1
ATOM 3075 O O . GLU B 1 155 ? -20.062 0.059 -6.695 1 98.88 155 GLU B O 1
ATOM 3080 N N . GLN B 1 156 ? -18.672 1.646 -7.496 1 98.56 156 GLN B N 1
ATOM 3081 C CA . GLN B 1 156 ? -18.969 1.346 -8.891 1 98.56 156 GLN B CA 1
ATOM 3082 C C . GLN B 1 156 ? -18.547 -0.075 -9.25 1 98.56 156 GLN B C 1
ATOM 3084 O O . GLN B 1 156 ? -19.266 -0.783 -9.961 1 98.56 156 GLN B O 1
ATOM 3089 N N . GLU B 1 157 ? -17.438 -0.488 -8.789 1 98.62 157 GLU B N 1
ATOM 3090 C CA . GLU B 1 157 ? -16.953 -1.841 -9.055 1 98.62 157 GLU B CA 1
ATOM 3091 C C . GLU B 1 157 ? -17.906 -2.887 -8.469 1 98.62 157 GLU B C 1
ATOM 3093 O O . GLU B 1 157 ? -18.156 -3.912 -9.102 1 98.62 157 GLU B O 1
ATOM 3098 N N . LEU B 1 158 ? -18.422 -2.625 -7.344 1 98.69 158 LEU B N 1
ATOM 3099 C CA . LEU B 1 158 ? -19.281 -3.58 -6.652 1 98.69 158 LEU B CA 1
ATOM 3100 C C . LEU B 1 158 ? -20.688 -3.553 -7.227 1 98.69 158 LEU B C 1
ATOM 3102 O O . LEU B 1 158 ? -21.531 -4.395 -6.883 1 98.69 158 LEU B O 1
ATOM 3106 N N . THR B 1 159 ? -21.016 -2.557 -8.055 1 97.94 159 THR B N 1
ATOM 3107 C CA . THR B 1 159 ? -22.25 -2.613 -8.82 1 97.94 159 THR B CA 1
ATOM 3108 C C . THR B 1 159 ? -22.156 -3.66 -9.93 1 97.94 159 THR B C 1
ATOM 3110 O O . THR B 1 159 ? -23.156 -4.262 -10.305 1 97.94 159 THR B O 1
ATOM 3113 N N . ARG B 1 160 ? -20.969 -3.922 -10.398 1 97.19 160 ARG B N 1
ATOM 3114 C CA . ARG B 1 160 ? -20.734 -4.777 -11.562 1 97.19 160 ARG B CA 1
ATOM 3115 C C . ARG B 1 160 ? -20.469 -6.219 -11.133 1 97.19 160 ARG B C 1
ATOM 3117 O O . ARG B 1 160 ? -20.797 -7.156 -11.859 1 97.19 160 ARG B O 1
ATOM 3124 N N . TYR B 1 161 ? -19.906 -6.367 -9.969 1 97.69 161 TYR B N 1
ATOM 3125 C CA . TYR B 1 161 ? -19.469 -7.68 -9.492 1 97.69 161 TYR B CA 1
ATOM 3126 C C . TYR B 1 161 ? -19.953 -7.922 -8.062 1 97.69 161 TYR B C 1
ATOM 3128 O O . TYR B 1 161 ? -19.953 -7.004 -7.238 1 97.69 161 TYR B O 1
ATOM 3136 N N . ARG B 1 162 ? -20.234 -9.156 -7.805 1 97.88 162 ARG B N 1
ATOM 3137 C CA . ARG B 1 162 ? -20.672 -9.508 -6.457 1 97.88 162 ARG B CA 1
ATOM 3138 C C . ARG B 1 162 ? -19.531 -9.375 -5.461 1 97.88 162 ARG B C 1
ATOM 3140 O O . ARG B 1 162 ? -19.734 -8.953 -4.32 1 97.88 162 ARG B O 1
ATOM 3147 N N . TRP B 1 163 ? -18.375 -9.828 -5.891 1 98.81 163 TRP B N 1
ATOM 3148 C CA . TRP B 1 163 ? -17.141 -9.742 -5.121 1 98.81 163 TRP B CA 1
ATOM 3149 C C . TRP B 1 163 ? -16.078 -8.984 -5.898 1 98.81 163 TRP B C 1
ATOM 3151 O O . TRP B 1 163 ? -16.281 -8.594 -7.047 1 98.81 163 TRP B O 1
ATOM 3161 N N . PHE B 1 164 ? -14.969 -8.727 -5.344 1 98.88 164 PHE B N 1
ATOM 3162 C CA . PHE B 1 164 ? -13.977 -7.84 -5.938 1 98.88 164 PHE B CA 1
ATOM 3163 C C . PHE B 1 164 ? -13.336 -8.477 -7.164 1 98.88 164 PHE B C 1
ATOM 3165 O O . PHE B 1 164 ? -13.055 -7.793 -8.148 1 98.88 164 PHE B O 1
ATOM 3172 N N . ALA B 1 165 ? -13.117 -9.789 -7.098 1 98.56 165 ALA B N 1
ATOM 3173 C CA . ALA B 1 165 ? -12.477 -10.438 -8.242 1 98.56 165 ALA B CA 1
ATOM 3174 C C . ALA B 1 165 ? -13.508 -11.07 -9.164 1 98.56 165 ALA B C 1
ATOM 3176 O O . ALA B 1 165 ? -13.172 -11.898 -10.016 1 98.56 165 ALA B O 1
ATOM 3177 N N . GLY B 1 166 ? -14.828 -10.742 -9.008 1 97.81 166 GLY B N 1
ATOM 3178 C CA . GLY B 1 166 ? -15.883 -11.32 -9.836 1 97.81 166 GLY B CA 1
ATOM 3179 C C . GLY B 1 166 ? -17.047 -11.867 -9.023 1 97.81 166 GLY B C 1
ATOM 3180 O O . GLY B 1 166 ? -17.422 -11.297 -8 1 97.81 166 GLY B O 1
ATOM 3181 N N . ASP B 1 167 ? -17.562 -12.945 -9.531 1 96.81 167 ASP B N 1
ATOM 3182 C CA . ASP B 1 167 ? -18.781 -13.484 -8.93 1 96.81 167 ASP B CA 1
ATOM 3183 C C . ASP B 1 167 ? -18.469 -14.367 -7.73 1 96.81 167 ASP B C 1
ATOM 3185 O O . ASP B 1 167 ? -19.312 -14.602 -6.875 1 96.81 167 ASP B O 1
ATOM 3189 N N . GLN B 1 168 ? -17.281 -14.812 -7.68 1 97.62 168 GLN B N 1
ATOM 3190 C CA . GLN B 1 168 ? -16.891 -15.727 -6.609 1 97.62 168 GLN B CA 1
ATOM 3191 C C . GLN B 1 168 ? -16.047 -15.008 -5.551 1 97.62 168 GLN B C 1
ATOM 3193 O O . GLN B 1 168 ? -15.234 -14.148 -5.879 1 97.62 168 GLN B O 1
ATOM 3198 N N . PHE B 1 169 ? -16.297 -15.43 -4.301 1 98.62 169 PHE B N 1
ATOM 3199 C CA . PHE B 1 169 ? -15.492 -14.945 -3.18 1 98.62 169 PHE B CA 1
ATOM 3200 C C . PHE B 1 169 ? -14.047 -15.391 -3.316 1 98.62 169 PHE B C 1
ATOM 3202 O O . PHE B 1 169 ? -13.773 -16.547 -3.662 1 98.62 169 PHE B O 1
ATOM 3209 N N . THR B 1 170 ? -13.141 -14.477 -3.143 1 98.88 170 THR B N 1
ATOM 3210 C CA . THR B 1 170 ? -11.711 -14.758 -3.18 1 98.88 170 THR B CA 1
ATOM 3211 C C . THR B 1 170 ? -10.984 -14.039 -2.049 1 98.88 170 THR B C 1
ATOM 3213 O O . THR B 1 170 ? -11.602 -13.289 -1.289 1 98.88 170 THR B O 1
ATOM 3216 N N . ALA B 1 171 ? -9.68 -14.211 -1.949 1 98.94 171 ALA B N 1
ATOM 3217 C CA . ALA B 1 171 ? -8.875 -13.547 -0.927 1 98.94 171 ALA B CA 1
ATOM 3218 C C . ALA B 1 171 ? -8.766 -12.047 -1.205 1 98.94 171 ALA B C 1
ATOM 3220 O O . ALA B 1 171 ? -8.367 -11.281 -0.33 1 98.94 171 ALA B O 1
ATOM 3221 N N . ALA B 1 172 ? -9.117 -11.586 -2.408 1 98.94 172 ALA B N 1
ATOM 3222 C CA . ALA B 1 172 ? -9.203 -10.156 -2.672 1 98.94 172 ALA B CA 1
ATOM 3223 C C . ALA B 1 172 ? -10.25 -9.492 -1.779 1 98.94 172 ALA B C 1
ATOM 3225 O O . ALA B 1 172 ? -10.094 -8.344 -1.369 1 98.94 172 ALA B O 1
ATOM 3226 N N . ASP B 1 173 ? -11.312 -10.227 -1.498 1 98.94 173 ASP B N 1
ATOM 3227 C CA . ASP B 1 173 ? -12.367 -9.719 -0.629 1 98.94 173 ASP B CA 1
ATOM 3228 C C . ASP B 1 173 ? -11.883 -9.602 0.814 1 98.94 173 ASP B C 1
ATOM 3230 O O . ASP B 1 173 ? -12.25 -8.664 1.524 1 98.94 173 ASP B O 1
ATOM 3234 N N . ILE B 1 174 ? -11.07 -10.492 1.201 1 98.94 174 ILE B N 1
ATOM 3235 C CA . ILE B 1 174 ? -10.469 -10.461 2.527 1 98.94 174 ILE B CA 1
ATOM 3236 C C . ILE B 1 174 ? -9.531 -9.258 2.637 1 98.94 174 ILE B C 1
ATOM 3238 O O . ILE B 1 174 ? -9.602 -8.5 3.611 1 98.94 174 ILE B O 1
ATOM 3242 N N . GLN B 1 175 ? -8.734 -9.094 1.618 1 98.94 175 GLN B N 1
ATOM 3243 C CA . GLN B 1 175 ? -7.809 -7.965 1.562 1 98.94 175 GLN B CA 1
ATOM 3244 C C . GLN B 1 175 ? -8.555 -6.637 1.625 1 98.94 175 GLN B C 1
ATOM 3246 O O . GLN B 1 175 ? -8.18 -5.738 2.381 1 98.94 175 GLN B O 1
ATOM 3251 N N . MET B 1 176 ? -9.648 -6.508 0.972 1 98.94 176 MET B N 1
ATOM 3252 C CA . MET B 1 176 ? -10.391 -5.258 0.83 1 98.94 176 MET B CA 1
ATOM 3253 C C . MET B 1 176 ? -11.289 -5.016 2.039 1 98.94 176 MET B C 1
ATOM 3255 O O . MET B 1 176 ? -11.703 -3.885 2.297 1 98.94 176 MET B O 1
ATOM 3259 N N . GLY B 1 177 ? -11.547 -6.078 2.764 1 98.69 177 GLY B N 1
ATOM 3260 C CA . GLY B 1 177 ? -12.422 -5.941 3.916 1 98.69 177 GLY B CA 1
ATOM 3261 C C . GLY B 1 177 ? -11.922 -4.938 4.938 1 98.69 177 GLY B C 1
ATOM 3262 O O . GLY B 1 177 ? -12.68 -4.105 5.426 1 98.69 177 GLY B O 1
ATOM 3263 N N . PHE B 1 178 ? -10.68 -4.922 5.145 1 98.38 178 PHE B N 1
ATOM 3264 C CA . PHE B 1 178 ? -10.125 -4.121 6.23 1 98.38 178 PHE B CA 1
ATOM 3265 C C . PHE B 1 178 ? -10.219 -2.635 5.91 1 98.38 178 PHE B C 1
ATOM 3267 O O . PHE B 1 178 ? -10.734 -1.852 6.711 1 98.38 178 PHE B O 1
ATOM 3274 N N . PRO B 1 179 ? -9.727 -2.188 4.742 1 98.75 179 PRO B N 1
ATOM 3275 C CA . PRO B 1 179 ? -9.844 -0.752 4.473 1 98.75 179 PRO B CA 1
ATOM 3276 C C . PRO B 1 179 ? -11.289 -0.26 4.496 1 98.75 179 PRO B C 1
ATOM 3278 O O . PRO B 1 179 ? -11.547 0.888 4.863 1 98.75 179 PRO B O 1
ATOM 3281 N N . LEU B 1 180 ? -12.211 -1.089 4.121 1 98.81 180 LEU B N 1
ATOM 3282 C CA . LEU B 1 180 ? -13.609 -0.666 4.117 1 98.81 180 LEU B CA 1
ATOM 3283 C C . LEU B 1 180 ? -14.156 -0.602 5.539 1 98.81 180 LEU B C 1
ATOM 3285 O O . LEU B 1 180 ? -15.008 0.242 5.844 1 98.81 180 LEU B O 1
ATOM 3289 N N . LEU B 1 181 ? -13.664 -1.464 6.426 1 98.31 181 LEU B N 1
ATOM 3290 C CA . LEU B 1 181 ? -13.984 -1.325 7.84 1 98.31 181 LEU B CA 1
ATOM 3291 C C . LEU B 1 181 ? -13.422 -0.022 8.398 1 98.31 181 LEU B C 1
ATOM 3293 O O . LEU B 1 181 ? -14.078 0.647 9.203 1 98.31 181 LEU B O 1
ATOM 3297 N N . VAL B 1 182 ? -12.227 0.329 7.973 1 98.44 182 VAL B N 1
ATOM 3298 C CA . VAL B 1 182 ? -11.617 1.583 8.398 1 98.44 182 VAL B CA 1
ATOM 3299 C C . VAL B 1 182 ? -12.469 2.76 7.938 1 98.44 182 VAL B C 1
ATOM 3301 O O . VAL B 1 182 ? -12.758 3.67 8.719 1 98.44 182 VAL B O 1
ATOM 3304 N N . ALA B 1 183 ? -12.891 2.736 6.664 1 98.69 183 ALA B N 1
ATOM 3305 C CA . ALA B 1 183 ? -13.75 3.797 6.137 1 98.69 183 ALA B CA 1
ATOM 3306 C C . ALA B 1 183 ? -15.031 3.926 6.957 1 98.69 183 ALA B C 1
ATOM 3308 O O . ALA B 1 183 ? -15.477 5.035 7.254 1 98.69 183 ALA B O 1
ATOM 3309 N N . LYS B 1 184 ? -15.57 2.805 7.309 1 97.88 184 LYS B N 1
ATOM 3310 C CA . LYS B 1 184 ? -16.781 2.799 8.117 1 97.88 184 LYS B CA 1
ATOM 3311 C C . LYS B 1 184 ? -16.531 3.396 9.5 1 97.88 184 LYS B C 1
ATOM 3313 O O . LYS B 1 184 ? -17.328 4.207 9.984 1 97.88 184 LYS B O 1
ATOM 3318 N N . SER B 1 185 ? -15.469 3.027 10.109 1 97 185 SER B N 1
ATOM 3319 C CA . SER B 1 185 ? -15.125 3.506 11.445 1 97 185 SER B CA 1
ATOM 3320 C C . SER B 1 185 ? -14.906 5.016 11.453 1 97 185 SER B C 1
ATOM 3322 O O . SER B 1 185 ? -15.094 5.668 12.484 1 97 185 SER B O 1
ATOM 3324 N N . GLN B 1 186 ? -14.539 5.562 10.32 1 97.12 186 GLN B N 1
ATOM 3325 C CA . GLN B 1 186 ? -14.289 6.996 10.188 1 97.12 186 GLN B CA 1
ATOM 3326 C C . GLN B 1 186 ? -15.547 7.738 9.766 1 97.12 186 GLN B C 1
ATOM 3328 O O . GLN B 1 186 ? -15.492 8.922 9.414 1 97.12 186 GLN B O 1
ATOM 3333 N N . LYS B 1 187 ? -16.656 6.98 9.695 1 96.56 187 LYS B N 1
ATOM 3334 C CA . LYS B 1 187 ? -17.953 7.531 9.312 1 96.56 187 LYS B CA 1
ATOM 3335 C C . LYS B 1 187 ? -17.906 8.109 7.902 1 96.56 187 LYS B C 1
ATOM 3337 O O . LYS B 1 187 ? -18.531 9.141 7.629 1 96.56 187 LYS B O 1
ATOM 3342 N N . ALA B 1 188 ? -17.094 7.434 7.066 1 97.69 188 ALA B N 1
ATOM 3343 C CA . ALA B 1 188 ? -16.984 7.887 5.68 1 97.69 188 ALA B CA 1
ATOM 3344 C C . ALA B 1 188 ? -18 7.18 4.785 1 97.69 188 ALA B C 1
ATOM 3346 O O . ALA B 1 188 ? -18.125 7.508 3.605 1 97.69 188 ALA B O 1
ATOM 3347 N N . LEU B 1 189 ? -18.672 6.164 5.297 1 97.81 189 LEU B N 1
ATOM 3348 C CA . LEU B 1 189 ? -19.656 5.398 4.551 1 97.81 189 LEU B CA 1
ATOM 3349 C C . LEU B 1 189 ? -21.078 5.785 4.973 1 97.81 189 LEU B C 1
ATOM 3351 O O . LEU B 1 189 ? -21.359 5.91 6.164 1 97.81 189 LEU B O 1
ATOM 3355 N N . ASP B 1 190 ? -21.891 6.07 3.975 1 95.75 190 ASP B N 1
ATOM 3356 C CA . ASP B 1 190 ? -23.297 6.383 4.207 1 95.75 190 ASP B CA 1
ATOM 3357 C C . ASP B 1 190 ? -24.172 5.84 3.084 1 95.75 190 ASP B C 1
ATOM 3359 O O . ASP B 1 190 ? -23.781 4.918 2.369 1 95.75 190 ASP B O 1
ATOM 3363 N N . ASP B 1 191 ? -25.359 6.32 2.932 1 95.69 191 ASP B N 1
ATOM 3364 C CA . ASP B 1 191 ? -26.344 5.746 2.025 1 95.69 191 ASP B CA 1
ATOM 3365 C C . ASP B 1 191 ? -25.938 5.938 0.569 1 95.69 191 ASP B C 1
ATOM 3367 O O . ASP B 1 191 ? -26.516 5.324 -0.331 1 95.69 191 ASP B O 1
ATOM 3371 N N . ARG B 1 192 ? -24.922 6.742 0.386 1 97.44 192 ARG B N 1
ATOM 3372 C CA . ARG B 1 192 ? -24.422 6.961 -0.966 1 97.44 192 ARG B CA 1
ATOM 3373 C C . ARG B 1 192 ? -23.672 5.738 -1.471 1 97.44 192 ARG B C 1
ATOM 3375 O O . ARG B 1 192 ? -23.406 5.617 -2.668 1 97.44 192 ARG B O 1
ATOM 3382 N N . TYR B 1 193 ? -23.359 4.789 -0.581 1 98.75 193 TYR B N 1
ATOM 3383 C CA . TYR B 1 193 ? -22.531 3.641 -0.938 1 98.75 193 TYR B CA 1
ATOM 3384 C C . TYR B 1 193 ? -23.234 2.336 -0.569 1 98.75 193 TYR B C 1
ATOM 3386 O O . TYR B 1 193 ? -22.688 1.528 0.189 1 98.75 193 TYR B O 1
ATOM 3394 N N . PRO B 1 194 ? -24.406 2.074 -1.152 1 98.62 194 PRO B N 1
ATOM 3395 C CA . PRO B 1 194 ? -25.172 0.896 -0.76 1 98.62 194 PRO B CA 1
ATOM 3396 C C . PRO B 1 194 ? -24.484 -0.416 -1.114 1 98.62 194 PRO B C 1
ATOM 3398 O O . PRO B 1 194 ? -24.641 -1.416 -0.412 1 98.62 194 PRO B O 1
ATOM 3401 N N . HIS B 1 195 ? -23.719 -0.458 -2.164 1 98.81 195 HIS B N 1
ATOM 3402 C CA . HIS B 1 195 ? -23.078 -1.7 -2.58 1 98.81 195 HIS B CA 1
ATOM 3403 C C . HIS B 1 195 ? -21.891 -2.035 -1.68 1 98.81 195 HIS B C 1
ATOM 3405 O O . HIS B 1 195 ? -21.609 -3.209 -1.429 1 98.81 195 HIS B O 1
ATOM 3411 N N . ILE B 1 196 ? -21.172 -0.994 -1.223 1 98.88 196 ILE B N 1
ATOM 3412 C CA . ILE B 1 196 ? -20.125 -1.228 -0.242 1 98.88 196 ILE B CA 1
ATOM 3413 C C . ILE B 1 196 ? -20.734 -1.755 1.055 1 98.88 196 ILE B C 1
ATOM 3415 O O . ILE B 1 196 ? -20.203 -2.703 1.65 1 98.88 196 ILE B O 1
ATOM 3419 N N . MET B 1 197 ? -21.828 -1.12 1.448 1 98.5 197 MET B N 1
ATOM 3420 C CA . MET B 1 197 ? -22.484 -1.554 2.674 1 98.5 197 MET B CA 1
ATOM 3421 C C . MET B 1 197 ? -22.984 -2.992 2.545 1 98.5 197 MET B C 1
ATOM 3423 O O . MET B 1 197 ? -22.891 -3.771 3.494 1 98.5 197 MET B O 1
ATOM 3427 N N . ASP B 1 198 ? -23.516 -3.324 1.403 1 98.62 198 ASP B N 1
ATOM 3428 C CA . ASP B 1 198 ? -23.953 -4.695 1.149 1 98.62 198 ASP B CA 1
ATOM 3429 C C . ASP B 1 198 ? -22.766 -5.66 1.204 1 98.62 198 ASP B C 1
ATOM 3431 O O . ASP B 1 198 ? -22.891 -6.77 1.732 1 98.62 198 ASP B O 1
ATOM 3435 N N . PHE B 1 199 ? -21.656 -5.32 0.655 1 98.81 199 PHE B N 1
ATOM 3436 C CA . PHE B 1 199 ? -20.438 -6.125 0.721 1 98.81 199 PHE B CA 1
ATOM 3437 C C . PHE B 1 199 ? -20.047 -6.395 2.168 1 98.81 199 PHE B C 1
ATOM 3439 O O . PHE B 1 199 ? -19.766 -7.535 2.537 1 98.81 199 PHE B O 1
ATOM 3446 N N . LEU B 1 200 ? -20 -5.289 2.984 1 98.44 200 LEU B N 1
ATOM 3447 C CA . LEU B 1 200 ? -19.625 -5.441 4.387 1 98.44 200 LEU B CA 1
ATOM 3448 C C . LEU B 1 200 ? -20.594 -6.371 5.105 1 98.44 200 LEU B C 1
ATOM 3450 O O . LEU B 1 200 ? -20.188 -7.152 5.969 1 98.44 200 LEU B O 1
ATOM 3454 N N . LYS B 1 201 ? -21.859 -6.277 4.77 1 98.31 201 LYS B N 1
ATOM 3455 C CA . LYS B 1 201 ? -22.859 -7.176 5.34 1 98.31 201 LYS B CA 1
ATOM 3456 C C . LYS B 1 201 ? -22.578 -8.625 4.945 1 98.31 201 LYS B C 1
ATOM 3458 O O . LYS B 1 201 ? -22.609 -9.516 5.797 1 98.31 201 LYS B O 1
ATOM 3463 N N . ARG B 1 202 ? -22.328 -8.891 3.684 1 98.62 202 ARG B N 1
ATOM 3464 C CA . ARG B 1 202 ? -22.047 -10.234 3.191 1 98.62 202 ARG B CA 1
ATOM 3465 C C . ARG B 1 202 ? -20.781 -10.789 3.826 1 98.62 202 ARG B C 1
ATOM 3467 O O . ARG B 1 202 ? -20.734 -11.969 4.184 1 98.62 202 ARG B O 1
ATOM 3474 N N . MET B 1 203 ? -19.781 -9.953 3.908 1 98 203 MET B N 1
ATOM 3475 C CA . MET B 1 203 ? -18.547 -10.312 4.586 1 98 203 MET B CA 1
ATOM 3476 C C . MET B 1 203 ? -18.828 -10.789 6.008 1 98 203 MET B C 1
ATOM 3478 O O . MET B 1 203 ? -18.312 -11.828 6.434 1 98 203 MET B O 1
ATOM 3482 N N . ARG B 1 204 ? -19.672 -10.055 6.746 1 97.44 204 ARG B N 1
ATOM 3483 C CA . ARG B 1 204 ? -19.953 -10.328 8.148 1 97.44 204 ARG B CA 1
ATOM 3484 C C . ARG B 1 204 ? -20.781 -11.594 8.297 1 97.44 204 ARG B C 1
ATOM 3486 O O . ARG B 1 204 ? -20.797 -12.227 9.359 1 97.44 204 ARG B O 1
ATOM 3493 N N . GLU B 1 205 ? -21.469 -11.945 7.27 1 98.19 205 GLU B N 1
ATOM 3494 C CA . GLU B 1 205 ? -22.344 -13.109 7.305 1 98.19 205 GLU B CA 1
ATOM 3495 C C . GLU B 1 205 ? -21.578 -14.398 7.016 1 98.19 205 GLU B C 1
ATOM 3497 O O . GLU B 1 205 ? -22.094 -15.492 7.234 1 98.19 205 GLU B O 1
ATOM 3502 N N . ARG B 1 206 ? -20.391 -14.305 6.531 1 98.56 206 ARG B N 1
ATOM 3503 C CA . ARG B 1 206 ? -19.609 -15.508 6.25 1 98.56 206 ARG B CA 1
ATOM 3504 C C . ARG B 1 206 ? -19.234 -16.234 7.539 1 98.56 206 ARG B C 1
ATOM 3506 O O . ARG B 1 206 ? -18.734 -15.602 8.477 1 98.56 206 ARG B O 1
ATOM 3513 N N . PRO B 1 207 ? -19.359 -17.531 7.582 1 98.56 207 PRO B N 1
ATOM 3514 C CA . PRO B 1 207 ? -19.062 -18.281 8.805 1 98.56 207 PRO B CA 1
ATOM 3515 C C . PRO B 1 207 ? -17.609 -18.125 9.266 1 98.56 207 PRO B C 1
ATOM 3517 O O . PRO B 1 207 ? -17.359 -18 10.461 1 98.56 207 PRO B O 1
ATOM 3520 N N . ALA B 1 208 ? -16.688 -18.109 8.391 1 98.62 208 ALA B N 1
ATOM 3521 C CA . ALA B 1 208 ? -15.281 -17.969 8.727 1 98.62 208 ALA B CA 1
ATOM 3522 C C . ALA B 1 208 ? -15.008 -16.625 9.375 1 98.62 208 ALA B C 1
ATOM 3524 O O . ALA B 1 208 ? -14.227 -16.531 10.328 1 98.62 208 ALA B O 1
ATOM 3525 N N . TYR B 1 209 ? -15.656 -15.578 8.875 1 98.62 209 TYR B N 1
ATOM 3526 C CA . TYR B 1 209 ? -15.5 -14.258 9.469 1 98.62 209 TYR B CA 1
ATOM 3527 C C . TYR B 1 209 ? -16.078 -14.219 10.875 1 98.62 209 TYR B C 1
ATOM 3529 O O . TYR B 1 209 ? -15.477 -13.641 11.789 1 98.62 209 TYR B O 1
ATOM 3537 N N . GLN B 1 210 ? -17.172 -14.797 11.047 1 98.5 210 GLN B N 1
ATOM 3538 C CA . GLN B 1 210 ? -17.797 -14.844 12.359 1 98.5 210 GLN B CA 1
ATOM 3539 C C . GLN B 1 210 ? -16.922 -15.578 13.367 1 98.5 210 GLN B C 1
ATOM 3541 O O . GLN B 1 210 ? -16.797 -15.148 14.516 1 98.5 210 GLN B O 1
ATOM 3546 N N . ARG B 1 211 ? -16.328 -16.656 12.93 1 98.19 211 ARG B N 1
ATOM 3547 C CA . ARG B 1 211 ? -15.414 -17.375 13.812 1 98.19 211 ARG B CA 1
ATOM 3548 C C . ARG B 1 211 ? -14.227 -16.5 14.203 1 98.19 211 ARG B C 1
ATOM 3550 O O . ARG B 1 211 ? -13.805 -16.5 15.359 1 98.19 211 ARG B O 1
ATOM 3557 N N . ALA B 1 212 ? -13.703 -15.75 13.219 1 97.81 212 ALA B N 1
ATOM 3558 C CA . ALA B 1 212 ? -12.594 -14.844 13.5 1 97.81 212 ALA B CA 1
ATOM 3559 C C . ALA B 1 212 ? -13 -13.773 14.508 1 97.81 212 ALA B C 1
ATOM 3561 O O . ALA B 1 212 ? -12.234 -13.438 15.414 1 97.81 212 ALA B O 1
ATOM 3562 N N . LEU B 1 213 ? -14.25 -13.258 14.375 1 97.12 213 LEU B N 1
ATOM 3563 C CA . LEU B 1 213 ? -14.742 -12.219 15.266 1 97.12 213 LEU B CA 1
ATOM 3564 C C . LEU B 1 213 ? -14.93 -12.758 16.688 1 97.12 213 LEU B C 1
ATOM 3566 O O . LEU B 1 213 ? -14.602 -12.078 17.656 1 97.12 213 LEU B O 1
ATOM 3570 N N . GLU B 1 214 ? -15.445 -13.898 16.734 1 96.06 214 GLU B N 1
ATOM 3571 C CA . GLU B 1 214 ? -15.656 -14.531 18.031 1 96.06 214 GLU B CA 1
ATOM 3572 C C . GLU B 1 214 ? -14.336 -14.711 18.781 1 96.06 214 GLU B C 1
ATOM 3574 O O . GLU B 1 214 ? -14.266 -14.5 19.984 1 96.06 214 GLU B O 1
ATOM 3579 N N . LYS B 1 215 ? -13.344 -15.016 18.062 1 94.5 215 LYS B N 1
ATOM 3580 C CA . LYS B 1 215 ? -12.039 -15.305 18.656 1 94.5 215 LYS B CA 1
ATOM 3581 C C . LYS B 1 215 ? -11.266 -14.016 18.922 1 94.5 215 LYS B C 1
ATOM 3583 O O . LYS B 1 215 ? -10.547 -13.914 19.922 1 94.5 215 LYS B O 1
ATOM 3588 N N . SER B 1 216 ? -11.344 -13.023 18.094 1 93.12 216 SER B N 1
ATOM 3589 C CA . SER B 1 216 ? -10.523 -11.82 18.188 1 93.12 216 SER B CA 1
ATOM 3590 C C . SER B 1 216 ? -11.164 -10.781 19.094 1 93.12 216 SER B C 1
ATOM 3592 O O . SER B 1 216 ? -10.492 -9.852 19.562 1 93.12 216 SER B O 1
ATOM 3594 N N . GLY B 1 217 ? -12.445 -10.891 19.359 1 90.62 217 GLY B N 1
ATOM 3595 C CA . GLY B 1 217 ? -13.141 -9.938 20.219 1 90.62 217 GLY B CA 1
ATOM 3596 C C . GLY B 1 217 ? -13.883 -8.875 19.438 1 90.62 217 GLY B C 1
ATOM 3597 O O . GLY B 1 217 ? -14.305 -7.859 20 1 90.62 217 GLY B O 1
ATOM 3598 N N . GLY B 1 218 ? -13.992 -9.031 18.141 1 90.94 218 GLY B N 1
ATOM 3599 C CA . GLY B 1 218 ? -14.773 -8.125 17.312 1 90.94 218 GLY B CA 1
ATOM 3600 C C . GLY B 1 218 ? -13.969 -7.469 16.203 1 90.94 218 GLY B C 1
ATOM 3601 O O . GLY B 1 218 ? -12.805 -7.812 16 1 90.94 218 GLY B O 1
ATOM 3602 N N . ASP B 1 219 ? -14.633 -6.555 15.461 1 87.75 219 ASP B N 1
ATOM 3603 C CA . ASP B 1 219 ? -13.961 -5.922 14.336 1 87.75 219 ASP B CA 1
ATOM 3604 C C . ASP B 1 219 ? -13.906 -4.402 14.5 1 87.75 219 ASP B C 1
ATOM 3606 O O . ASP B 1 219 ? -13.867 -3.664 13.516 1 87.75 219 ASP B O 1
ATOM 3610 N N . GLU B 1 220 ? -13.898 -4.07 15.766 1 86.44 220 GLU B N 1
ATOM 3611 C CA . GLU B 1 220 ? -13.719 -2.641 16.016 1 86.44 220 GLU B CA 1
ATOM 3612 C C . GLU B 1 220 ? -12.32 -2.18 15.602 1 86.44 220 GLU B C 1
ATOM 3614 O O . GLU B 1 220 ? -11.32 -2.779 16 1 86.44 220 GLU B O 1
ATOM 3619 N N . ILE B 1 221 ? -12.328 -1.224 14.695 1 86.19 221 ILE B N 1
ATOM 3620 C CA . ILE B 1 221 ? -11.078 -0.721 14.133 1 86.19 221 ILE B CA 1
ATOM 3621 C C . ILE B 1 221 ? -10.719 0.612 14.781 1 86.19 221 ILE B C 1
ATOM 3623 O O . ILE B 1 221 ? -11.602 1.391 15.148 1 86.19 221 ILE B O 1
#

Radius of gyration: 21.26 Å; Cα contacts (8 Å, |Δi|>4): 659; chains: 2; bounding box: 52×61×54 Å

Sequence (442 aa):
MITLHYLNQSRALRVWWLLEELEVPYDVKRYQRDETTMLAPAELKRVHPLGKSPVIEDDGQVIAESGAIIEYLTGKYDKKGLVPPAGTPERLRYTFWLHYAEGSLMPPLLLKLVFNRLATGPSPWIVRPLLRVISRRVQESFVDPQVQLHLGYVEQELTRYRWFAGDQFTAADIQMGFPLLVAKSQKALDDRYPHIMDFLKRMRERPAYQRALEKSGGDEIMITLHYLNQSRALRVWWLLEELEVPYDVKRYQRDETTMLAPAELKRVHPLGKSPVIEDDGQVIAESGAIIEYLTGKYDKKGLVPPAGTPERLRYTFWLHYAEGSLMPPLLLKLVFNRLATGPSPWIVRPLLRVISRRVQESFVDPQVQLHLGYVEQELTRYRWFAGDQFTAADIQMGFPLLVAKSQKALDDRYPHIMDFLKRMRERPAYQRALEKSGGDEI

Solvent-accessible surface area (backbone atoms only — not comparable to full-atom values): 23628 Å² total; per-residue (Å²): 115,36,33,39,41,36,36,62,67,42,66,18,56,42,54,46,24,47,42,45,68,52,70,55,81,67,44,73,47,81,46,63,48,38,88,85,77,63,41,66,48,75,70,41,35,77,75,38,87,82,30,64,45,38,33,35,35,48,88,91,40,76,42,45,46,71,52,27,41,50,52,51,49,47,72,72,56,52,84,81,59,43,62,59,59,84,92,38,73,36,26,55,37,28,45,32,38,44,38,33,34,43,59,54,54,34,52,36,52,50,52,46,50,52,39,52,42,61,38,68,46,96,63,59,80,84,52,36,65,56,36,35,51,51,32,49,50,50,34,65,73,47,33,50,56,49,41,48,53,48,52,50,50,52,28,54,52,42,71,77,20,78,28,72,35,29,82,52,76,34,53,30,43,43,51,40,45,52,54,52,48,47,39,45,70,69,66,70,64,54,87,90,34,58,46,50,52,49,45,54,51,53,52,60,65,34,68,33,40,44,52,35,28,67,70,69,74,50,83,71,102,115,36,34,38,39,36,35,64,67,43,67,19,56,44,55,45,26,47,43,44,66,52,69,55,79,67,44,76,47,80,44,62,47,38,88,84,76,63,41,66,47,74,70,40,36,77,76,37,87,82,29,64,47,37,33,34,37,47,90,91,39,75,43,46,46,71,52,28,40,50,52,52,48,46,72,74,56,52,83,82,60,44,62,60,60,86,93,38,74,37,25,54,38,28,44,32,37,45,39,31,32,43,60,53,55,35,53,36,52,50,52,46,51,52,37,52,42,61,40,67,46,95,65,59,80,84,51,37,66,57,37,37,52,51,32,50,50,51,33,65,72,46,33,49,56,48,42,49,52,48,51,50,52,52,28,55,51,41,72,78,20,80,28,74,33,28,82,53,75,36,52,29,44,43,52,41,45,52,53,53,49,48,38,46,68,66,64,69,62,55,85,89,34,57,48,50,53,49,45,56,50,55,52,60,66,33,66,33,39,43,52,34,30,68,72,69,73,49,83,72,102

Organism: Cyanidioschyzon merolae (strain NIES-3377 / 10D) (NCBI:txid280699)

pLDDT: mean 96.75, std 3.15, range [83.62, 98.94]